Protein AF-A0ABD5TYG3-F1 (afdb_monomer)

Nearest PDB structures (foldseek):
  5m60-assembly1_A  TM=4.788E-01  e=1.471E-01  Thermochaetoides thermophila
  8hui-assembly1_B  TM=4.346E-01  e=4.096E-01  Streptomyces peucetius subsp. caesius ATCC 27952
  4mxn-assembly2_B  TM=4.047E-01  e=3.033E+00  Parabacteroides merdae ATCC 43184
  4mxn-assembly4_D  TM=4.070E-01  e=3.654E+00  Parabacteroides merdae ATCC 43184
  7akv-assembly1_G  TM=4.457E-01  e=9.271E+00  Bordetella pertussis

Mean predicted aligned error: 12.09 Å

pLDDT: mean 86.25, std 17.31, range [25.92, 98.94]

Sequence (423 aa):
MTETDGPIGGSEGYSRIVTADDADVVCESKSELNDALLNASTGDVVFVADDAAIDDMGKSEFTVPKGVTLASDRGHDGSKGALLKTEKHPWAMLEAGDNVRITGFRVAGPRWNWVDETETTELGIDAQGSTGVEVDNCSLSGWGYAGVRTGDDTRVRYCDIHHCSRMGHGYGVATEGSEYPIIEYNRIWHVRHAVQGNGGGYEIRYNVVDAPAISHVFDQHRPGGTRMKIHHNTVRVVEN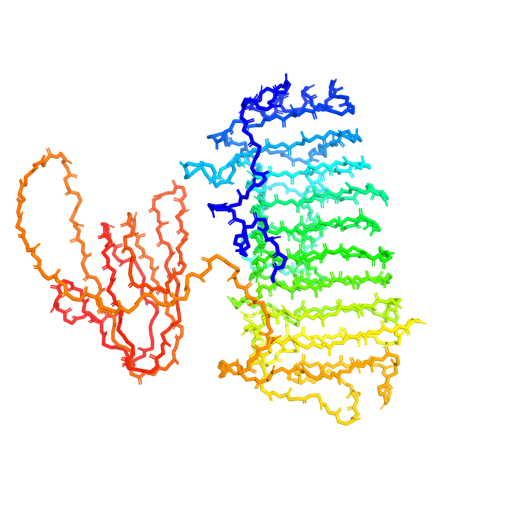AGGRSGGGRVPAVAIRGTPSEKAEIYLNWFYNDKQPRATPNGWTDEAVIQVHVDEWDCVEVRDNHYGEAEPDGEYGARDPTAASDPEEDQSDSGVSGGSGDGEQETHKLDLSFATTCEYGFVAEDEVSISPASSTVEEDDGTWYVYGRAQHGWSATYMFMGELRRLHVPDDTEVLLDGEPYEP

Radius of gyration: 22.29 Å; Cα contacts (8 Å, |Δi|>4): 1326; chains: 1; bounding box: 70×48×60 Å

Organism: NCBI:txid1198324

InterPro domains:
  IPR011050 Pectin lyase fold/virulence factor [SSF51126] (29-242)
  IPR012334 Pectin lyase fold [G3DSA:2.160.20.10] (31-306)
  IPR039448 Right handed beta helix domain [PF13229] (122-242)

Foldseek 3Di:
DPDDQAFQAAAAGRNPFDAPVQAPEEAQELVSLQVCQVPDDAPGEYEYELPREHAALDQDERERDANYEDHWGGNPVNGNGHEDHHLYFHQESYEYAAQYEYARYEFYYNAQDADEDDPTFHEYYEDPYQANYEYASYEFEGGQAESYEHAQHYEYESREFERLHYHPHFEPYEDEQHAEYEYESYEYEHTQEPYEYHAHEYEYALYEYDDDYAAAYHYYDPPQHAEYEAAQAEYAAFWHPDDPVDIDGHANEEGEHAHNAAHEHAQEEEQAQADADQFQEDRDRHNYGYYPDGHDHRYDHDHAHYHDPDDDDRHHRDTPPPDDDDDDDDDDDDDDDDDDDPDQDKKKKKKWAQAWAKKKWKFQADKDFDDAWDWDADPNRIIIIIGIDHHGDMTMMIGGHDGPDIGDDPRMFIDMRNHTDDD

Solvent-accessible surface area (backbone atoms only — not comparable to full-atom values): 20458 Å² total; per-residue (Å²): 131,81,89,70,62,38,29,61,22,23,29,60,68,35,73,79,67,49,54,78,90,69,37,76,42,81,22,72,43,67,67,46,45,52,53,47,40,76,69,54,47,67,75,36,26,44,25,36,40,46,85,25,71,35,69,68,59,45,63,51,66,45,59,43,44,45,31,21,33,42,31,16,25,20,21,52,96,76,34,71,14,17,36,48,22,19,80,48,64,15,73,29,42,31,33,31,28,37,40,13,35,43,32,10,30,28,43,36,40,63,35,72,59,80,37,70,78,60,100,71,52,19,24,40,34,34,33,72,11,68,36,58,24,35,42,30,29,25,36,29,33,7,11,41,38,13,30,31,37,46,17,28,39,23,38,44,29,19,19,31,30,31,28,7,28,22,51,100,42,0,14,31,32,30,29,36,64,13,56,53,21,39,38,32,27,24,31,33,31,36,16,22,17,50,34,35,30,50,30,24,21,32,36,40,31,39,23,40,32,41,62,49,20,40,42,43,30,38,38,30,34,69,63,22,26,31,42,34,38,43,30,21,24,27,33,59,38,37,50,26,68,43,63,97,83,52,68,51,60,27,19,44,31,41,35,26,37,48,21,76,63,30,33,42,39,32,24,22,27,30,34,30,57,41,66,61,61,96,50,26,55,50,96,64,58,24,26,46,39,34,25,85,39,76,53,76,47,48,56,47,80,47,75,58,45,64,27,75,69,84,70,91,70,85,51,18,40,74,55,83,66,64,71,76,81,76,79,88,78,91,77,90,78,90,85,88,87,88,82,88,78,85,76,66,62,75,41,41,39,38,41,37,28,72,47,65,42,66,36,36,37,31,29,46,24,67,72,53,84,51,85,72,62,54,76,47,77,46,100,86,42,35,28,41,39,37,33,65,45,48,62,72,35,71,42,51,37,40,31,25,62,54,82,77,44,65,48,65,59,94,69,43,48,38,25,50,73,83,38,85,48,85,118

Structure (mmCIF, N/CA/C/O backbone):
data_AF-A0ABD5TYG3-F1
#
_entry.id   AF-A0ABD5TYG3-F1
#
loop_
_atom_site.group_PDB
_atom_site.id
_atom_site.type_symbol
_atom_site.label_atom_id
_atom_site.label_alt_id
_atom_site.label_comp_id
_atom_site.label_asym_id
_atom_site.label_entity_id
_atom_site.label_seq_id
_atom_site.pdbx_PDB_ins_code
_atom_site.Cartn_x
_atom_site.Cartn_y
_atom_site.Cartn_z
_atom_site.occupancy
_atom_site.B_iso_or_equiv
_atom_site.auth_seq_i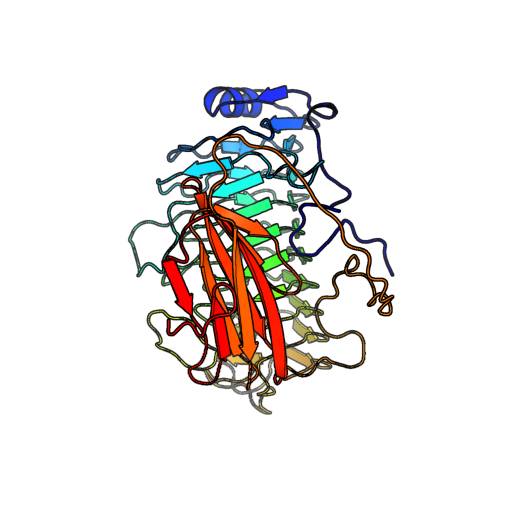d
_atom_site.auth_comp_id
_atom_site.auth_asym_id
_atom_site.auth_atom_id
_atom_site.pdbx_PDB_model_num
ATOM 1 N N . MET A 1 1 ? 0.654 -25.614 -4.387 1.00 43.72 1 MET A N 1
ATOM 2 C CA . MET A 1 1 ? 0.165 -24.260 -4.086 1.00 43.72 1 MET A CA 1
ATOM 3 C C . MET A 1 1 ? 0.155 -24.136 -2.578 1.00 43.72 1 MET A C 1
ATOM 5 O O . MET A 1 1 ? -0.379 -25.027 -1.930 1.00 43.72 1 MET A O 1
ATOM 9 N N . THR A 1 2 ? 0.881 -23.168 -2.024 1.00 44.81 2 THR A N 1
ATOM 10 C CA . THR A 1 2 ? 0.730 -22.807 -0.610 1.00 44.81 2 THR A CA 1
ATOM 11 C C . THR A 1 2 ? -0.689 -22.295 -0.419 1.00 44.81 2 THR A C 1
ATOM 13 O O . THR A 1 2 ? -1.168 -21.549 -1.267 1.00 44.81 2 THR A O 1
ATOM 16 N N . GLU A 1 3 ? -1.353 -22.744 0.637 1.00 58.50 3 GLU A N 1
ATOM 17 C CA . GLU A 1 3 ? -2.666 -22.246 1.039 1.00 58.50 3 GLU A CA 1
ATOM 18 C C . GLU A 1 3 ? -2.566 -20.722 1.213 1.00 58.50 3 GLU A C 1
ATOM 20 O O . GLU A 1 3 ? -1.648 -20.226 1.869 1.00 58.50 3 GLU A O 1
ATOM 25 N N . THR A 1 4 ? -3.407 -19.986 0.497 1.00 81.62 4 THR A N 1
ATOM 26 C CA . THR A 1 4 ? -3.470 -18.522 0.528 1.00 81.62 4 THR A CA 1
ATOM 27 C C . THR A 1 4 ? -4.553 -18.092 1.500 1.00 81.62 4 THR A C 1
ATOM 29 O O . THR A 1 4 ? -5.551 -18.794 1.644 1.00 81.62 4 THR A O 1
ATOM 32 N N . ASP A 1 5 ? -4.403 -16.919 2.110 1.00 88.81 5 ASP A N 1
ATOM 33 C CA . ASP A 1 5 ? -5.339 -16.467 3.143 1.00 88.81 5 ASP A CA 1
ATOM 34 C C . ASP A 1 5 ? -6.579 -15.761 2.572 1.00 88.81 5 ASP A C 1
ATOM 36 O O . ASP A 1 5 ? -7.391 -15.282 3.345 1.00 88.81 5 ASP A O 1
ATOM 40 N N . GLY A 1 6 ? -6.756 -15.677 1.250 1.00 90.50 6 GLY A N 1
ATOM 41 C CA . GLY A 1 6 ? -7.951 -15.088 0.635 1.00 90.50 6 GLY A CA 1
ATOM 42 C C . GLY A 1 6 ? -7.731 -14.570 -0.790 1.00 90.50 6 GLY A C 1
ATOM 43 O O . GLY A 1 6 ? -6.694 -14.872 -1.393 1.00 90.50 6 GLY A O 1
ATOM 44 N N . PRO A 1 7 ? -8.687 -13.794 -1.327 1.00 91.31 7 PRO A N 1
ATOM 45 C CA . PRO A 1 7 ? -8.565 -13.133 -2.628 1.00 91.31 7 PRO A CA 1
ATOM 46 C C . PRO A 1 7 ? -7.627 -11.921 -2.586 1.00 91.31 7 PRO A C 1
ATOM 48 O O . PRO A 1 7 ? -7.320 -11.361 -1.531 1.00 91.31 7 PRO A O 1
ATOM 51 N N . ILE A 1 8 ? -7.208 -11.454 -3.762 1.00 92.31 8 ILE A N 1
ATOM 52 C CA . ILE A 1 8 ? -6.442 -10.207 -3.883 1.00 92.31 8 ILE A CA 1
ATOM 53 C C . ILE A 1 8 ? -7.322 -9.024 -3.455 1.00 92.31 8 ILE A C 1
ATOM 55 O O . ILE A 1 8 ? -8.412 -8.836 -3.982 1.00 92.31 8 ILE A O 1
ATOM 59 N N . GLY A 1 9 ? -6.831 -8.202 -2.524 1.00 93.88 9 GLY A N 1
ATOM 60 C CA . GLY A 1 9 ? -7.591 -7.081 -1.951 1.00 93.88 9 GLY A CA 1
ATOM 61 C C . GLY A 1 9 ? -8.412 -7.417 -0.697 1.00 93.88 9 GLY A C 1
ATOM 62 O O . GLY A 1 9 ? -8.969 -6.499 -0.086 1.00 93.88 9 GLY A O 1
ATOM 63 N N . GLY A 1 10 ? -8.430 -8.693 -0.288 1.00 94.38 10 GLY A N 1
ATOM 64 C CA . GLY A 1 10 ? -9.135 -9.162 0.907 1.00 94.38 10 GLY A CA 1
ATOM 65 C C . GLY A 1 10 ? -10.654 -9.161 0.731 1.00 94.38 10 GLY A C 1
ATOM 66 O O . GLY A 1 10 ? -11.157 -9.429 -0.352 1.00 94.38 10 GLY A O 1
ATOM 67 N N . SER A 1 11 ? -11.379 -8.819 1.793 1.00 93.81 11 SER A N 1
ATOM 68 C CA . SER A 1 11 ? -12.835 -8.899 1.911 1.00 93.81 11 SER A CA 1
ATOM 69 C C . SER A 1 11 ? -13.343 -10.348 1.949 1.00 93.81 11 SER A C 1
ATOM 71 O O . SER A 1 11 ? -12.760 -11.185 2.641 1.00 93.81 11 SER A O 1
ATOM 73 N N . GLU A 1 12 ? -14.480 -10.628 1.313 1.00 91.88 12 GLU A N 1
ATOM 74 C CA . GLU A 1 12 ? -15.125 -11.939 1.332 1.00 91.88 12 GLU A CA 1
ATOM 75 C C . GLU A 1 12 ? -14.156 -13.043 0.881 1.00 91.88 12 GLU A C 1
ATOM 77 O O . GLU A 1 12 ? -13.439 -12.909 -0.105 1.00 91.88 12 GLU A O 1
ATOM 82 N N . GLY A 1 13 ? -14.099 -14.141 1.638 1.00 89.56 13 GLY A N 1
ATOM 83 C CA . GLY A 1 13 ? -13.147 -15.229 1.399 1.00 89.56 13 GLY A CA 1
ATOM 84 C C . GLY A 1 13 ? -11.775 -15.040 2.057 1.00 89.56 13 GLY A C 1
ATOM 85 O O . GLY A 1 13 ? -10.955 -15.958 1.993 1.00 89.56 13 GLY A O 1
ATOM 86 N N . TYR A 1 14 ? -11.515 -13.912 2.731 1.00 94.44 14 TYR A N 1
ATOM 87 C CA . TYR A 1 14 ? -10.344 -13.776 3.598 1.00 94.44 14 TYR A CA 1
ATOM 88 C C . TYR A 1 14 ? -10.474 -14.676 4.841 1.00 94.44 14 TYR A C 1
ATOM 90 O O . TYR A 1 14 ? -11.447 -14.609 5.585 1.00 94.44 14 TYR A O 1
ATOM 98 N N . SER A 1 15 ? -9.492 -15.539 5.091 1.00 95.00 15 SER A N 1
ATOM 99 C CA . SER A 1 15 ? -9.562 -16.613 6.092 1.00 95.00 15 SER A CA 1
ATOM 100 C C . SER A 1 15 ? -9.187 -16.175 7.508 1.00 95.00 15 SER A C 1
ATOM 102 O O . SER A 1 15 ? -9.463 -16.892 8.469 1.00 95.00 15 SER A O 1
ATOM 104 N N . ARG A 1 16 ? -8.540 -15.012 7.654 1.00 96.94 16 ARG A N 1
ATOM 105 C CA . ARG A 1 16 ? -8.031 -14.496 8.937 1.00 96.94 16 ARG A CA 1
ATOM 106 C C . ARG A 1 16 ? -8.863 -13.337 9.482 1.00 96.94 16 ARG A C 1
ATOM 108 O O . ARG A 1 16 ? -8.319 -12.490 10.196 1.00 96.94 16 ARG A O 1
ATOM 115 N N . ILE A 1 17 ? -10.143 -13.264 9.124 1.00 98.00 17 ILE A N 1
ATOM 116 C CA . ILE A 1 17 ? -11.046 -12.237 9.648 1.00 98.00 17 ILE A CA 1
ATOM 117 C C . ILE A 1 17 ? -11.149 -12.372 11.174 1.00 98.00 17 ILE A C 1
ATOM 119 O O . ILE A 1 17 ? -11.160 -13.477 11.710 1.00 98.00 17 ILE A O 1
ATOM 123 N N . VAL A 1 18 ? -11.158 -11.226 11.852 1.00 98.44 18 VAL A N 1
ATOM 124 C CA . VAL A 1 18 ? -11.394 -11.096 13.292 1.00 98.44 18 VAL A CA 1
ATOM 125 C C . VAL A 1 18 ? -12.827 -10.619 13.461 1.00 98.44 18 VAL A C 1
ATOM 127 O O . VAL A 1 18 ? -13.256 -9.731 12.729 1.00 98.44 18 VAL A O 1
ATOM 130 N N . THR A 1 19 ? -13.550 -11.200 14.406 1.00 98.25 19 THR A N 1
ATOM 131 C CA . THR A 1 19 ? -14.955 -10.880 14.683 1.00 98.25 19 THR A CA 1
ATOM 132 C C . THR A 1 19 ? -15.112 -10.299 16.086 1.00 98.25 19 THR A C 1
ATOM 134 O O . THR A 1 19 ? -14.184 -10.339 16.898 1.00 98.25 19 THR A O 1
ATOM 137 N N . ALA A 1 20 ? -16.302 -9.790 16.409 1.00 97.56 20 ALA A N 1
ATOM 138 C CA . ALA A 1 20 ? -16.606 -9.312 17.757 1.00 97.56 20 ALA A CA 1
ATOM 139 C C . ALA A 1 20 ? -16.458 -10.406 18.838 1.00 97.56 20 ALA A C 1
ATOM 141 O O . ALA A 1 20 ? -16.178 -10.084 19.991 1.00 97.56 20 ALA A O 1
ATOM 142 N N . ASP A 1 21 ? -16.591 -11.688 18.477 1.00 97.94 21 ASP A N 1
ATOM 143 C CA . ASP A 1 21 ? -16.406 -12.819 19.399 1.00 97.94 21 ASP A CA 1
ATOM 144 C C . ASP A 1 21 ? -14.936 -13.013 19.821 1.00 97.94 21 ASP A C 1
ATOM 146 O O . ASP A 1 21 ? -14.666 -13.619 20.861 1.00 97.94 21 ASP A O 1
ATOM 150 N N . ASP A 1 22 ? -13.987 -12.481 19.043 1.00 98.00 22 ASP A N 1
ATOM 151 C CA . ASP A 1 22 ? -12.554 -12.496 19.352 1.00 98.00 22 ASP A CA 1
ATOM 152 C C . ASP A 1 22 ? -12.126 -11.303 20.231 1.00 98.00 22 ASP A C 1
ATOM 154 O O . ASP A 1 22 ? -10.973 -11.239 20.658 1.00 98.00 22 ASP A O 1
ATOM 158 N N . ALA A 1 23 ? -13.020 -10.335 20.466 1.00 98.25 23 ALA A N 1
ATOM 159 C CA . ALA A 1 23 ? -12.687 -9.040 21.049 1.00 98.25 23 ALA A CA 1
ATOM 160 C C . ALA A 1 23 ? -12.546 -9.071 22.580 1.00 98.25 23 ALA A C 1
ATOM 162 O O . ALA A 1 23 ? -13.403 -9.593 23.295 1.00 98.25 23 ALA A O 1
ATOM 163 N N . ASP A 1 24 ? -11.526 -8.385 23.101 1.00 98.75 24 ASP A N 1
ATOM 164 C CA . ASP A 1 24 ? -11.438 -8.041 24.526 1.00 98.75 24 ASP A CA 1
ATOM 165 C C . ASP A 1 24 ? -12.247 -6.775 24.844 1.00 98.75 24 ASP A C 1
ATOM 167 O O . ASP A 1 24 ? -12.800 -6.628 25.939 1.00 98.75 24 ASP A O 1
ATOM 171 N N . VAL A 1 25 ? -12.325 -5.853 23.878 1.00 98.56 25 VAL A N 1
ATOM 172 C CA . VAL A 1 25 ? -13.116 -4.620 23.952 1.00 98.56 25 VAL A CA 1
ATOM 173 C C . VAL A 1 25 ? -13.759 -4.346 22.595 1.00 98.56 25 VAL A C 1
ATOM 175 O O . VAL A 1 25 ? -13.072 -4.367 21.577 1.00 98.56 25 VAL A O 1
ATOM 178 N N . VAL A 1 26 ? -15.056 -4.028 22.597 1.00 98.62 26 VAL A N 1
ATOM 179 C CA . VAL A 1 26 ? -15.799 -3.556 21.419 1.00 98.62 26 VAL A CA 1
ATOM 180 C C . VAL A 1 26 ? -16.048 -2.053 21.544 1.00 98.62 26 VAL A C 1
ATOM 182 O O . VAL A 1 26 ? -16.430 -1.574 22.612 1.00 98.62 26 VAL A O 1
ATOM 185 N N . CYS A 1 27 ? -15.799 -1.311 20.469 1.00 98.06 27 CYS A N 1
ATOM 186 C CA . CYS A 1 27 ? -15.975 0.136 20.366 1.00 98.06 27 CYS A CA 1
ATOM 187 C C . CYS A 1 27 ? -16.936 0.474 19.223 1.00 98.06 27 CYS A C 1
ATOM 189 O O . CYS A 1 27 ? -16.850 -0.121 18.153 1.00 98.06 27 CYS A O 1
ATOM 191 N N . GLU A 1 28 ? -17.781 1.484 19.405 1.00 97.38 28 GLU A N 1
ATOM 192 C CA . GLU A 1 28 ? -18.700 1.977 18.364 1.00 97.38 28 GLU A CA 1
ATOM 193 C C . GLU A 1 28 ? -18.399 3.438 17.992 1.00 97.38 28 GLU A C 1
ATOM 195 O O . GLU A 1 28 ? -18.893 3.972 17.001 1.00 97.38 28 GLU A O 1
ATOM 200 N N . SER A 1 29 ? -17.567 4.117 18.787 1.00 97.12 29 SER A N 1
ATOM 201 C CA . SER A 1 29 ? -17.289 5.543 18.634 1.00 97.12 29 SER A CA 1
ATOM 202 C C . SER A 1 29 ? -15.808 5.892 18.745 1.00 97.12 29 SER A C 1
ATOM 204 O O . SER A 1 29 ? -15.000 5.179 19.339 1.00 97.12 29 SER A O 1
ATOM 206 N N . LYS A 1 30 ? -15.450 7.083 18.249 1.00 97.44 30 LYS A N 1
ATOM 207 C CA . LYS A 1 30 ? -14.096 7.647 18.373 1.00 97.44 30 LYS A CA 1
ATOM 208 C C . LYS A 1 30 ? -13.591 7.704 19.817 1.00 97.44 30 LYS A C 1
ATOM 210 O O . LYS A 1 30 ? -12.407 7.482 20.060 1.00 97.44 30 LYS A O 1
ATOM 215 N N . SER A 1 31 ? -14.464 8.078 20.757 1.00 96.81 31 SER A N 1
ATOM 216 C CA . SER A 1 31 ? -14.083 8.217 22.169 1.00 96.81 31 SER A CA 1
ATOM 217 C C . SER A 1 31 ? -13.784 6.857 22.782 1.00 96.81 31 SER A C 1
ATOM 219 O O . SER A 1 31 ? -12.783 6.719 23.472 1.00 96.81 31 SER A O 1
ATOM 221 N N . GLU A 1 32 ? -14.617 5.859 22.494 1.00 98.25 32 GLU A N 1
ATOM 222 C CA . GLU A 1 32 ? -14.409 4.491 22.971 1.00 98.25 32 GLU A CA 1
ATOM 223 C C . GLU A 1 32 ? -13.165 3.874 22.349 1.00 98.25 32 GLU A C 1
ATOM 225 O O . GLU A 1 32 ? -12.367 3.307 23.081 1.00 98.25 32 GLU A O 1
ATOM 230 N N . LEU A 1 33 ? -12.937 4.068 21.044 1.00 98.38 33 LEU A N 1
ATOM 231 C CA . LEU A 1 33 ? -11.706 3.630 20.386 1.00 98.38 33 LEU A CA 1
ATOM 232 C C . LEU A 1 33 ? -10.471 4.252 21.052 1.00 98.38 33 LEU A C 1
ATOM 234 O O . LEU A 1 33 ? -9.518 3.546 21.373 1.00 98.38 33 LEU A O 1
ATOM 238 N N . ASN A 1 34 ? -10.488 5.566 21.296 1.00 97.69 34 ASN A N 1
ATOM 239 C CA . ASN A 1 34 ? -9.403 6.244 22.003 1.00 97.69 34 ASN A CA 1
ATOM 240 C C . ASN A 1 34 ? -9.180 5.644 23.400 1.00 97.69 34 ASN A C 1
ATOM 242 O O . ASN A 1 34 ? -8.049 5.339 23.774 1.00 97.69 34 ASN A O 1
ATOM 246 N N . ASP A 1 35 ? -10.253 5.475 24.169 1.00 98.06 35 ASP A N 1
ATOM 247 C CA . ASP A 1 35 ? -10.173 4.960 25.532 1.00 98.06 35 ASP A CA 1
ATOM 248 C C . ASP A 1 35 ? -9.719 3.493 25.553 1.00 98.06 35 ASP A C 1
ATOM 250 O O . ASP A 1 35 ? -8.903 3.121 26.395 1.00 98.06 35 ASP A O 1
ATOM 254 N N . ALA A 1 36 ? -10.167 2.667 24.609 1.00 98.56 36 ALA A N 1
ATOM 255 C CA . ALA A 1 36 ? -9.743 1.281 24.468 1.00 98.56 36 ALA A CA 1
ATOM 256 C C . ALA A 1 36 ? -8.249 1.188 24.148 1.00 98.56 36 ALA A C 1
ATOM 258 O O . ALA A 1 36 ? -7.522 0.495 24.855 1.00 98.56 36 ALA A O 1
ATOM 259 N N . LEU A 1 37 ? -7.755 1.950 23.166 1.00 98.38 37 LEU A N 1
ATOM 260 C CA . LEU A 1 37 ? -6.330 1.959 22.815 1.00 98.38 37 LEU A CA 1
ATOM 261 C C . LEU A 1 37 ? -5.440 2.452 23.966 1.00 98.38 37 LEU A C 1
ATOM 263 O O . LEU A 1 37 ? -4.346 1.927 24.160 1.00 98.38 37 LEU A O 1
ATOM 267 N N . LEU A 1 38 ? -5.906 3.412 24.773 1.00 97.69 38 LEU A N 1
ATOM 268 C CA . LEU A 1 38 ? -5.172 3.888 25.954 1.00 97.69 38 LEU A CA 1
ATOM 269 C C . LEU A 1 38 ? -5.072 2.849 27.081 1.00 97.69 38 LEU A C 1
ATOM 271 O O . LEU A 1 38 ? -4.181 2.961 27.927 1.00 97.69 38 LEU A O 1
ATOM 275 N N . ASN A 1 39 ? -5.981 1.873 27.119 1.00 97.94 39 ASN A N 1
ATOM 276 C CA . ASN A 1 39 ? -6.035 0.841 28.156 1.00 97.94 39 ASN A CA 1
ATOM 277 C C . ASN A 1 39 ? -5.582 -0.545 27.667 1.00 97.94 39 ASN A C 1
ATOM 279 O O . ASN A 1 39 ? -5.329 -1.416 28.501 1.00 97.94 39 ASN A O 1
ATOM 283 N N . ALA A 1 40 ? -5.452 -0.739 26.353 1.00 98.38 40 ALA A N 1
ATOM 284 C CA . ALA A 1 40 ? -5.054 -2.001 25.751 1.00 98.38 40 ALA A CA 1
ATOM 285 C C . ALA A 1 40 ? -3.598 -2.370 26.074 1.00 98.38 40 ALA A C 1
ATOM 287 O O . ALA A 1 40 ? -2.698 -1.531 26.191 1.00 98.38 40 ALA A O 1
ATOM 288 N N . SER A 1 41 ? -3.369 -3.668 26.203 1.00 98.00 41 SER A N 1
ATOM 289 C CA . SER A 1 41 ? -2.092 -4.302 26.488 1.00 98.00 41 SER A CA 1
ATOM 290 C C . SER A 1 41 ? -1.767 -5.361 25.439 1.00 98.00 41 SER A C 1
ATOM 292 O O . SER A 1 41 ? -2.612 -5.808 24.676 1.00 98.00 41 SER A O 1
ATOM 294 N N . THR A 1 42 ? -0.501 -5.773 25.387 1.00 98.56 42 THR A N 1
ATOM 295 C CA . THR A 1 42 ? -0.056 -6.835 24.479 1.00 98.56 42 THR A CA 1
ATOM 296 C C . THR A 1 42 ? -0.927 -8.088 24.610 1.00 98.56 42 THR A C 1
ATOM 298 O O . THR A 1 42 ? -1.014 -8.656 25.698 1.00 98.56 42 THR A O 1
ATOM 301 N N . GLY A 1 43 ? -1.471 -8.546 23.483 1.00 98.50 43 GLY A N 1
ATOM 302 C CA . GLY A 1 43 ? -2.389 -9.678 23.392 1.00 98.50 43 GLY A CA 1
ATOM 303 C C . GLY A 1 43 ? -3.849 -9.270 23.207 1.00 98.50 43 GLY A C 1
ATOM 304 O O . GLY A 1 43 ? -4.605 -10.095 22.709 1.00 98.50 43 GLY A O 1
ATOM 305 N N . ASP A 1 44 ? -4.211 -8.030 23.546 1.00 98.81 44 ASP A N 1
ATOM 306 C CA . ASP A 1 44 ? -5.599 -7.581 23.485 1.00 98.81 44 ASP A CA 1
ATOM 307 C C . ASP A 1 44 ? -6.074 -7.383 22.035 1.00 98.81 44 ASP A C 1
ATOM 309 O O . ASP A 1 44 ? -5.323 -6.923 21.160 1.00 98.81 44 ASP A O 1
ATOM 313 N N . VAL A 1 45 ? -7.354 -7.675 21.807 1.00 98.88 45 VAL A N 1
ATOM 314 C CA . VAL A 1 45 ? -8.100 -7.371 20.585 1.00 98.88 45 VAL A CA 1
ATOM 315 C C . VAL A 1 45 ? -9.063 -6.216 20.860 1.00 98.88 45 VAL A C 1
ATOM 317 O O . VAL A 1 45 ? -10.066 -6.365 21.561 1.00 98.88 45 VAL A O 1
ATOM 320 N N . VAL A 1 46 ? -8.763 -5.052 20.282 1.00 98.88 46 VAL A N 1
ATOM 321 C CA . VAL A 1 46 ? -9.673 -3.902 20.241 1.00 98.88 46 VAL A CA 1
ATOM 322 C C . VAL A 1 46 ? -10.465 -3.988 18.943 1.00 98.88 46 VAL A C 1
ATOM 324 O O . VAL A 1 46 ? -9.913 -3.773 17.863 1.00 98.88 46 VAL A O 1
ATOM 327 N N . PHE A 1 47 ? -11.747 -4.318 19.048 1.00 98.88 47 PHE A N 1
ATOM 328 C CA . PHE A 1 47 ? -12.647 -4.454 17.910 1.00 98.88 47 PHE A CA 1
ATOM 329 C C . PHE A 1 47 ? -13.522 -3.208 17.762 1.00 98.88 47 PHE A C 1
ATOM 331 O O . PHE A 1 47 ? -14.083 -2.716 18.740 1.00 98.88 47 PHE A O 1
ATOM 338 N N . VAL A 1 48 ? -13.656 -2.692 16.545 1.00 98.81 48 VAL A N 1
ATOM 339 C CA . VAL A 1 48 ? -14.619 -1.638 16.213 1.00 98.81 48 VAL A CA 1
ATOM 340 C C . VAL A 1 48 ? -15.775 -2.278 15.458 1.00 98.81 48 VAL A C 1
ATOM 342 O O . VAL A 1 48 ? -15.530 -2.992 14.481 1.00 98.81 48 VAL A O 1
ATOM 345 N N . ALA A 1 49 ? -17.001 -2.024 15.925 1.00 98.19 49 ALA A N 1
ATOM 346 C CA . ALA A 1 49 ? -18.221 -2.595 15.361 1.00 98.19 49 ALA A CA 1
ATOM 347 C C . ALA A 1 49 ? -18.276 -2.429 13.833 1.00 98.19 49 ALA A C 1
ATOM 349 O O . ALA A 1 49 ? -17.851 -1.411 13.288 1.00 98.19 49 ALA A O 1
ATOM 350 N N . ASP A 1 50 ? -18.762 -3.461 13.157 1.00 89.19 50 ASP A N 1
ATOM 351 C CA . ASP A 1 50 ? -18.767 -3.641 11.704 1.00 89.19 50 ASP A CA 1
ATOM 352 C C . ASP A 1 50 ? -19.531 -2.544 10.953 1.00 89.19 50 ASP A C 1
ATOM 354 O O . ASP A 1 50 ? -19.124 -2.107 9.871 1.00 89.19 50 ASP A O 1
ATOM 358 N N . ASP A 1 51 ? -20.596 -2.043 11.573 1.00 90.06 51 ASP A N 1
ATOM 359 C CA . ASP A 1 51 ? -21.439 -0.957 11.084 1.00 90.06 51 ASP A CA 1
ATOM 360 C C . ASP A 1 51 ? -20.995 0.439 11.563 1.00 90.06 51 ASP A C 1
ATOM 362 O O . ASP A 1 51 ? -21.573 1.450 11.149 1.00 90.06 51 ASP A O 1
ATOM 366 N N . ALA A 1 52 ? -19.950 0.533 12.395 1.00 94.56 52 ALA A N 1
ATOM 367 C CA . ALA A 1 52 ? -19.498 1.809 12.929 1.00 94.56 52 ALA A CA 1
ATOM 368 C C . ALA A 1 52 ? -18.936 2.713 11.822 1.00 94.56 52 ALA A C 1
ATOM 370 O O . ALA A 1 52 ? -18.004 2.358 11.092 1.00 94.56 52 ALA A O 1
ATOM 371 N N . ALA A 1 53 ? -19.456 3.940 11.763 1.00 95.31 53 ALA A N 1
ATOM 372 C CA . ALA A 1 53 ? -18.962 5.009 10.904 1.00 95.31 53 ALA A CA 1
ATOM 373 C C . ALA A 1 53 ? -18.427 6.172 11.751 1.00 95.31 53 ALA A C 1
ATOM 375 O O . ALA A 1 53 ? -19.177 6.968 12.321 1.00 95.31 53 ALA A O 1
ATOM 376 N N . ILE A 1 54 ? -17.100 6.266 11.860 1.00 95.50 54 ILE A N 1
ATOM 377 C CA . ILE A 1 54 ? -16.409 7.339 12.576 1.00 95.50 54 ILE A CA 1
ATOM 378 C C . ILE A 1 54 ? -15.891 8.356 11.553 1.00 95.50 54 ILE A C 1
ATOM 380 O O . ILE A 1 54 ? -14.743 8.295 11.113 1.00 95.50 54 ILE A O 1
ATOM 384 N N . ASP A 1 55 ? -16.740 9.326 11.206 1.00 91.44 55 ASP A N 1
ATOM 385 C CA . ASP A 1 55 ? -16.502 10.270 10.098 1.00 91.44 55 ASP A CA 1
ATOM 386 C C . ASP A 1 55 ? -15.542 11.434 10.397 1.00 91.44 55 ASP A C 1
ATOM 388 O O . ASP A 1 55 ? -15.182 12.208 9.505 1.00 91.44 55 ASP A O 1
ATOM 392 N N . ASP A 1 56 ? -15.114 11.592 11.653 1.00 93.44 56 ASP A N 1
ATOM 393 C CA . ASP A 1 56 ? -14.127 12.609 12.026 1.00 93.44 56 ASP A CA 1
ATOM 394 C C . ASP A 1 56 ? -13.120 12.109 13.064 1.00 93.44 56 ASP A C 1
ATOM 396 O O . ASP A 1 56 ? -13.167 12.449 14.251 1.00 93.44 56 ASP A O 1
ATOM 400 N N . MET A 1 57 ? -12.113 11.376 12.598 1.00 95.75 57 MET A N 1
ATOM 401 C CA . MET A 1 57 ? -10.920 11.025 13.375 1.00 95.75 57 MET A CA 1
ATOM 402 C C . MET A 1 57 ? -10.058 12.258 13.721 1.00 95.75 57 MET A C 1
ATOM 404 O O . MET A 1 57 ? -9.328 12.268 14.716 1.00 95.75 57 MET A O 1
ATOM 408 N N . GLY A 1 58 ? -10.273 13.393 13.053 1.00 91.62 58 GLY A N 1
ATOM 409 C CA . GLY A 1 58 ? -9.591 14.656 13.320 1.00 91.62 58 GLY A CA 1
ATOM 410 C C . GLY A 1 58 ? -8.098 14.641 12.969 1.00 91.62 58 GLY A C 1
ATOM 411 O O . GLY A 1 58 ? -7.645 13.913 12.098 1.00 91.62 58 GLY A O 1
ATOM 412 N N . LYS A 1 59 ? -7.317 15.492 13.647 1.00 87.94 59 LYS A N 1
ATOM 413 C CA . LYS A 1 59 ? -5.844 15.531 13.520 1.00 87.94 59 LYS A CA 1
ATOM 414 C C . LYS A 1 59 ? -5.124 14.666 14.561 1.00 87.94 59 LYS A C 1
ATOM 416 O O . LYS A 1 59 ? -3.912 14.789 14.698 1.00 87.94 59 LYS A O 1
ATOM 421 N N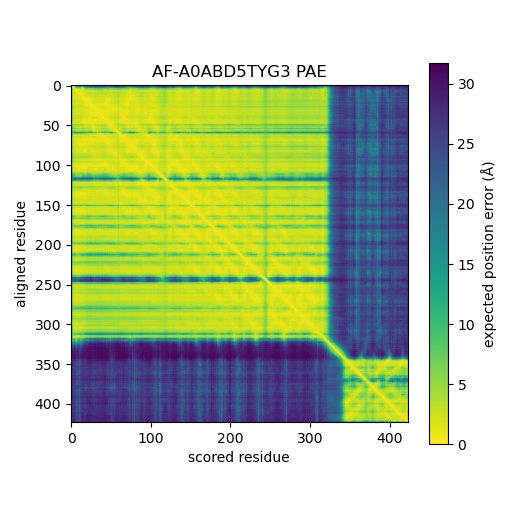 . SER A 1 60 ? -5.874 13.919 15.366 1.00 79.00 60 SER A N 1
ATOM 422 C CA . SER A 1 60 ? -5.299 13.106 16.431 1.00 79.00 60 SER A CA 1
ATOM 423 C C . SER A 1 60 ? -4.634 11.875 15.832 1.00 79.00 60 SER A C 1
ATOM 425 O O . SER A 1 60 ? -5.224 11.220 14.978 1.00 79.00 60 SER A O 1
ATOM 427 N N . GLU A 1 61 ? -3.441 11.568 16.321 1.00 89.19 61 GLU A N 1
ATOM 428 C CA . GLU A 1 61 ? -2.742 10.310 16.068 1.00 89.19 61 GLU A CA 1
ATOM 429 C C . GLU A 1 61 ? -3.248 9.270 17.076 1.00 89.19 61 GLU A C 1
ATOM 431 O O . GLU A 1 61 ? -3.183 9.489 18.290 1.00 89.19 61 GLU A O 1
ATOM 436 N N . PHE A 1 62 ? -3.803 8.161 16.584 1.00 96.25 62 PHE A N 1
ATOM 437 C CA . PHE A 1 62 ? -4.240 7.042 17.417 1.00 96.25 62 PHE A CA 1
ATOM 438 C C . PHE A 1 62 ? -3.159 5.966 17.413 1.00 96.25 62 PHE A C 1
ATOM 440 O O . PHE A 1 62 ? -3.023 5.195 16.461 1.00 96.25 62 PHE A O 1
ATOM 447 N N . THR A 1 63 ? -2.379 5.915 18.487 1.00 97.25 63 THR A N 1
ATOM 448 C CA . THR A 1 63 ? -1.341 4.900 18.649 1.00 97.25 63 THR A CA 1
ATOM 449 C C . THR A 1 63 ? -1.956 3.571 19.083 1.00 97.25 63 THR A C 1
ATOM 451 O O . THR A 1 63 ? -2.552 3.471 20.156 1.00 97.25 63 THR A O 1
ATOM 454 N N . VAL A 1 64 ? -1.760 2.531 18.276 1.00 98.25 64 VAL A N 1
ATOM 455 C CA . VAL A 1 64 ? -2.065 1.142 18.617 1.00 98.25 64 VAL A CA 1
ATOM 456 C C . VAL A 1 64 ? -0.891 0.569 19.422 1.00 98.25 64 VAL A C 1
ATOM 458 O O . VAL A 1 64 ? 0.234 0.512 18.906 1.00 98.25 64 VAL A O 1
ATOM 461 N N . PRO A 1 65 ? -1.097 0.173 20.694 1.00 97.69 65 PRO A N 1
ATOM 462 C CA . PRO A 1 65 ? -0.006 -0.301 21.538 1.00 97.69 65 PRO A CA 1
ATOM 463 C C . PRO A 1 65 ? 0.635 -1.579 20.999 1.00 97.69 65 PRO A C 1
ATOM 465 O O . PRO A 1 65 ? -0.010 -2.408 20.368 1.00 97.69 65 PRO A O 1
ATOM 468 N N . LYS A 1 66 ? 1.919 -1.781 21.306 1.00 98.12 66 LYS A N 1
ATOM 469 C CA . LYS A 1 66 ? 2.661 -2.979 20.890 1.00 98.12 66 LYS A CA 1
ATOM 470 C C . LYS A 1 66 ? 1.912 -4.284 21.215 1.00 98.12 66 LYS A C 1
ATOM 472 O O . LYS A 1 66 ? 1.447 -4.491 22.342 1.00 98.12 66 LYS A O 1
ATOM 477 N N . GLY A 1 67 ? 1.876 -5.204 20.259 1.00 98.50 67 GLY A N 1
ATOM 478 C CA . GLY A 1 67 ? 1.244 -6.509 20.431 1.00 98.50 67 GLY A CA 1
ATOM 479 C C . GLY A 1 67 ? -0.284 -6.490 20.509 1.00 98.50 67 GLY A C 1
ATOM 480 O O . GLY A 1 67 ? -0.847 -7.509 20.895 1.00 98.50 67 GLY A O 1
ATOM 481 N N . VAL A 1 68 ? -0.939 -5.359 20.226 1.00 98.88 68 VAL A N 1
ATOM 482 C CA . VAL A 1 68 ? -2.405 -5.246 20.160 1.00 98.88 68 VAL A CA 1
ATOM 483 C C . VAL A 1 68 ? -2.877 -5.527 18.737 1.00 98.88 68 VAL A C 1
ATOM 485 O O . VAL A 1 68 ? -2.243 -5.103 17.766 1.00 98.88 68 VAL A O 1
ATOM 488 N N . THR A 1 69 ? -4.013 -6.211 18.619 1.00 98.94 69 THR A N 1
ATOM 489 C CA . THR A 1 69 ? -4.773 -6.273 17.367 1.00 98.94 69 THR A CA 1
ATOM 490 C C . THR A 1 69 ? -5.865 -5.212 17.407 1.00 98.94 69 THR A C 1
ATOM 492 O O . THR A 1 69 ? -6.747 -5.263 18.258 1.00 98.94 69 THR A O 1
ATOM 495 N N . LEU A 1 70 ? -5.809 -4.249 16.491 1.00 98.88 70 LEU A N 1
ATOM 496 C CA . LEU A 1 70 ? -6.923 -3.355 16.197 1.00 98.88 70 LEU A CA 1
ATOM 497 C C . LEU A 1 70 ? -7.681 -3.957 15.009 1.00 98.88 70 LEU A C 1
ATOM 499 O O . LEU A 1 70 ? -7.088 -4.168 13.949 1.00 98.88 70 LEU A O 1
ATOM 503 N N . ALA A 1 71 ? -8.966 -4.259 15.178 1.00 98.88 71 ALA A N 1
ATOM 504 C CA . ALA A 1 71 ? -9.738 -5.006 14.191 1.00 98.88 71 ALA A CA 1
ATOM 505 C C . ALA A 1 71 ? -11.131 -4.432 13.925 1.00 98.88 71 ALA A C 1
ATOM 507 O O . ALA A 1 71 ? -11.775 -3.872 14.806 1.00 98.88 71 ALA A O 1
ATOM 508 N N . SER A 1 72 ? -11.597 -4.646 12.705 1.00 98.75 72 SER A N 1
ATOM 509 C CA . SER A 1 72 ? -13.003 -4.810 12.353 1.00 98.75 72 SER A CA 1
ATOM 510 C C . SER A 1 72 ? -13.095 -6.024 11.409 1.00 98.75 72 SER A C 1
ATOM 512 O O . SER A 1 72 ? -12.098 -6.731 11.213 1.00 98.75 72 SER A O 1
ATOM 514 N N . ASP A 1 73 ? -14.260 -6.318 10.846 1.00 98.25 73 ASP A N 1
ATOM 515 C CA . ASP A 1 73 ? -14.572 -7.626 10.255 1.00 98.25 73 ASP A CA 1
ATOM 516 C C . ASP A 1 73 ? -14.859 -7.597 8.744 1.00 98.25 73 ASP A C 1
ATOM 518 O O . ASP A 1 73 ? -15.542 -8.484 8.234 1.00 98.25 73 ASP A O 1
ATOM 522 N N . ARG A 1 74 ? -14.323 -6.617 7.997 1.00 97.88 74 ARG A N 1
ATOM 523 C CA . ARG A 1 74 ? -14.518 -6.517 6.534 1.00 97.88 74 ARG A CA 1
ATOM 524 C C . ARG A 1 74 ? -14.407 -7.884 5.843 1.00 97.88 74 ARG A C 1
ATOM 526 O O . ARG A 1 74 ? -13.361 -8.527 5.894 1.00 97.88 74 ARG A O 1
ATOM 533 N N . GLY A 1 75 ? -15.462 -8.296 5.143 1.00 94.62 75 GLY A N 1
ATOM 534 C CA . GLY A 1 75 ? -15.567 -9.586 4.456 1.00 94.62 75 GLY A CA 1
ATOM 535 C C . GLY A 1 75 ? -16.278 -10.697 5.234 1.00 94.62 75 GLY A C 1
ATOM 536 O O . GLY A 1 75 ? -16.552 -11.741 4.647 1.00 94.62 75 GLY A O 1
ATOM 537 N N . HIS A 1 76 ? -16.591 -10.506 6.518 1.00 97.00 76 HIS A N 1
ATOM 538 C CA . HIS A 1 76 ? -17.379 -11.458 7.301 1.00 97.00 76 HIS A CA 1
ATOM 539 C C . HIS A 1 76 ? -18.862 -11.277 6.996 1.00 97.00 76 HIS A C 1
ATOM 541 O O . HIS A 1 76 ? -19.393 -10.198 7.222 1.00 97.00 76 HIS A O 1
ATOM 547 N N . ASP A 1 77 ? -19.522 -12.304 6.455 1.00 94.00 77 ASP A N 1
ATOM 548 C CA . ASP A 1 77 ? -20.965 -12.298 6.170 1.00 94.00 77 ASP A CA 1
ATOM 549 C C . ASP A 1 77 ? -21.449 -11.040 5.411 1.00 94.00 77 ASP A C 1
ATOM 551 O O . ASP A 1 77 ? -22.531 -10.508 5.651 1.00 94.00 77 ASP A O 1
ATOM 555 N N . GLY A 1 78 ? -20.623 -10.553 4.475 1.00 89.38 78 GLY A N 1
ATOM 556 C CA . GLY A 1 78 ? -20.898 -9.353 3.676 1.00 89.38 78 GLY A CA 1
ATOM 557 C C . GLY A 1 78 ? -20.546 -8.020 4.350 1.00 89.38 78 GLY A C 1
ATOM 558 O O . GLY A 1 78 ? -20.765 -6.967 3.751 1.00 89.38 78 GLY A O 1
ATOM 559 N N . SER A 1 79 ? -19.973 -8.033 5.558 1.00 94.94 79 SER A N 1
ATOM 560 C CA . SER A 1 79 ? -19.539 -6.826 6.265 1.00 94.94 79 SER A CA 1
ATOM 561 C C . SER A 1 79 ? -18.567 -5.990 5.426 1.00 94.94 79 SER A C 1
ATOM 563 O O . SER A 1 79 ? -17.574 -6.485 4.879 1.00 94.94 79 SER A O 1
ATOM 565 N N . LYS A 1 80 ? -18.814 -4.675 5.375 1.00 91.38 80 LYS A N 1
ATOM 566 C CA . LYS A 1 80 ? -17.891 -3.687 4.791 1.00 91.38 80 LYS A CA 1
ATOM 567 C C . LYS A 1 80 ? -16.726 -3.360 5.744 1.00 91.38 80 LYS A C 1
ATOM 569 O O . LYS A 1 80 ? -15.724 -2.797 5.294 1.00 91.38 80 LYS A O 1
ATOM 574 N N . GLY A 1 81 ? -16.851 -3.711 7.026 1.00 97.38 81 GLY A N 1
ATOM 575 C CA . GLY A 1 81 ? -15.984 -3.296 8.124 1.00 97.38 81 GLY A CA 1
ATOM 576 C C . GLY A 1 81 ? -16.168 -1.827 8.519 1.00 97.38 81 GLY A C 1
ATOM 577 O O . GLY A 1 81 ? -16.630 -0.989 7.727 1.00 97.38 81 GLY A O 1
ATOM 578 N N . ALA A 1 82 ? -15.738 -1.503 9.736 1.00 98.38 82 ALA A N 1
ATOM 579 C CA . ALA A 1 82 ? -15.835 -0.166 10.309 1.00 98.38 82 ALA A CA 1
ATOM 580 C C . ALA A 1 82 ? -15.148 0.893 9.431 1.00 98.38 82 ALA A C 1
ATOM 582 O O . ALA A 1 82 ? -14.042 0.681 8.919 1.00 98.38 82 ALA A O 1
ATOM 583 N N . LEU A 1 83 ? -15.780 2.062 9.301 1.00 98.44 83 LEU A N 1
ATOM 584 C CA . LEU A 1 83 ? -15.204 3.237 8.650 1.00 98.44 83 LEU A CA 1
ATOM 585 C C . LEU A 1 83 ? -14.506 4.135 9.679 1.00 98.44 83 LEU A C 1
ATOM 587 O O . LEU A 1 83 ? -15.135 4.669 10.590 1.00 98.44 83 LEU A O 1
ATOM 591 N N . LEU A 1 84 ? -13.207 4.359 9.483 1.00 98.38 84 LEU A N 1
ATOM 592 C CA . LEU A 1 84 ? -12.400 5.364 10.171 1.00 98.38 84 LEU A CA 1
ATOM 593 C C . LEU A 1 84 ? -12.023 6.452 9.164 1.00 98.38 84 LEU A C 1
ATOM 595 O O . LEU A 1 84 ? -11.163 6.236 8.306 1.00 98.38 84 LEU A O 1
ATOM 599 N N . LYS A 1 85 ? -12.666 7.618 9.249 1.00 97.31 85 LYS A N 1
ATOM 600 C CA . LYS A 1 85 ? -12.525 8.688 8.257 1.00 97.31 85 LYS A CA 1
ATOM 601 C C . LYS A 1 85 ? -12.099 10.014 8.873 1.00 97.31 85 LYS A C 1
ATOM 603 O O . LYS A 1 85 ? -12.446 10.352 10.005 1.00 97.31 85 LYS A O 1
ATOM 608 N N . THR A 1 86 ? -11.339 10.807 8.122 1.00 95.12 86 THR A N 1
ATOM 609 C CA . THR A 1 86 ? -11.118 12.216 8.454 1.00 95.12 86 THR A CA 1
ATOM 610 C C . THR A 1 86 ? -10.977 13.108 7.230 1.00 95.12 86 THR A C 1
ATOM 612 O O . THR A 1 86 ? -10.267 12.798 6.283 1.00 95.12 86 THR A O 1
ATOM 615 N N . GLU A 1 87 ? -11.572 14.297 7.324 1.00 92.69 87 GLU A N 1
ATOM 616 C CA . GLU A 1 87 ? -11.356 15.411 6.392 1.00 92.69 87 GLU A CA 1
ATOM 617 C C . GLU A 1 87 ? -10.197 16.334 6.832 1.00 92.69 87 GLU A C 1
ATOM 619 O O . GLU A 1 87 ? -10.051 17.468 6.365 1.00 92.69 87 GLU A O 1
ATOM 624 N N . LYS A 1 88 ? -9.408 15.918 7.833 1.00 93.94 88 LYS A N 1
ATOM 625 C CA . LYS A 1 88 ? -8.251 16.667 8.344 1.00 93.94 88 LYS A CA 1
ATOM 626 C C . LYS A 1 88 ? -6.945 16.100 7.785 1.00 93.94 88 LYS A C 1
ATOM 628 O O . LYS A 1 88 ? -6.925 15.136 7.037 1.00 93.94 88 LYS A O 1
ATOM 633 N N . HIS A 1 89 ? -5.838 16.736 8.168 1.00 93.38 89 HIS A N 1
ATOM 634 C CA . HIS A 1 89 ? -4.494 16.396 7.700 1.00 93.38 89 HIS A CA 1
ATOM 635 C C . HIS A 1 89 ? -3.591 15.966 8.875 1.00 93.38 89 HIS A C 1
ATOM 637 O O . HIS A 1 89 ? -2.748 16.768 9.293 1.00 93.38 89 HIS A O 1
ATOM 643 N N . PRO A 1 90 ? -3.827 14.799 9.509 1.00 94.81 90 PRO A N 1
ATOM 644 C CA . PRO A 1 90 ? -2.892 14.243 10.491 1.00 94.81 90 PRO A CA 1
ATOM 645 C C . PRO A 1 90 ? -1.599 13.788 9.799 1.00 94.81 90 PRO A C 1
ATOM 647 O O . PRO A 1 90 ? -1.655 13.387 8.640 1.00 94.81 90 PRO A O 1
ATOM 650 N N . TRP A 1 91 ? -0.447 13.812 10.484 1.00 92.25 91 TRP A N 1
ATOM 651 C CA . TRP A 1 91 ? 0.742 13.157 9.923 1.00 92.25 91 TRP A CA 1
ATOM 652 C C . TRP A 1 91 ? 0.514 11.646 9.830 1.00 92.25 91 TRP A C 1
ATOM 654 O O . TRP A 1 91 ? 0.791 11.089 8.781 1.00 92.25 91 TRP A O 1
ATOM 664 N N . ALA A 1 92 ? -0.083 11.019 10.844 1.00 96.12 92 ALA A N 1
ATOM 665 C CA . ALA A 1 92 ? -0.621 9.663 10.762 1.00 96.12 92 ALA A CA 1
ATOM 666 C C . ALA A 1 92 ? -1.994 9.598 11.443 1.00 96.12 92 ALA A C 1
ATOM 668 O O . ALA A 1 92 ? -2.169 10.165 12.519 1.00 96.12 92 ALA A O 1
ATOM 669 N N . MET A 1 93 ? -2.988 8.934 10.850 1.00 97.88 93 MET A N 1
ATOM 670 C CA . MET A 1 93 ? -4.253 8.698 11.558 1.00 97.88 93 MET A CA 1
ATOM 671 C C . MET A 1 93 ? -4.099 7.572 12.586 1.00 97.88 93 MET A C 1
ATOM 673 O O . MET A 1 93 ? -4.518 7.726 13.733 1.00 97.88 93 MET A O 1
ATOM 677 N N . LEU A 1 94 ? -3.471 6.467 12.181 1.00 98.50 94 LEU A N 1
ATOM 678 C CA . LEU A 1 94 ? -3.114 5.346 13.047 1.00 98.50 94 LEU A CA 1
ATOM 679 C C . LEU A 1 94 ? -1.592 5.194 13.092 1.00 98.50 94 LEU A C 1
ATOM 681 O O . LEU A 1 94 ? -0.934 5.246 12.055 1.00 98.50 94 LEU A O 1
ATOM 685 N N . GLU A 1 95 ? -1.041 4.934 14.273 1.00 97.94 95 GLU A N 1
ATOM 686 C CA . GLU A 1 95 ? 0.367 4.561 14.443 1.00 97.94 95 GLU A CA 1
ATOM 687 C C . GLU A 1 95 ? 0.458 3.153 15.028 1.00 97.94 95 GLU A C 1
ATOM 689 O O . GLU A 1 95 ? -0.161 2.866 16.049 1.00 97.94 95 GLU A O 1
ATOM 694 N N . ALA A 1 96 ? 1.239 2.272 14.412 1.00 97.75 96 ALA A N 1
ATOM 695 C CA . ALA A 1 96 ? 1.393 0.890 14.852 1.00 97.75 96 ALA A CA 1
ATOM 696 C C . ALA A 1 96 ? 2.786 0.649 15.451 1.00 97.75 96 ALA A C 1
ATOM 698 O O . ALA A 1 96 ? 3.803 0.833 14.778 1.00 97.75 96 ALA A O 1
ATOM 699 N N . GLY A 1 97 ? 2.829 0.225 16.719 1.00 95.06 97 GLY A N 1
ATOM 700 C CA . GLY A 1 97 ? 4.050 -0.252 17.378 1.00 95.06 97 GLY A CA 1
ATOM 701 C C . GLY A 1 97 ? 4.426 -1.691 16.996 1.00 95.06 97 GLY A C 1
ATOM 702 O O . GLY A 1 97 ? 3.771 -2.322 16.174 1.00 95.06 97 GLY A O 1
ATOM 703 N N . ASP A 1 98 ? 5.474 -2.239 17.618 1.00 97.19 98 ASP A N 1
ATOM 704 C CA . ASP A 1 98 ? 5.924 -3.616 17.353 1.00 97.19 98 ASP A CA 1
ATOM 705 C C . ASP A 1 98 ? 4.811 -4.653 17.569 1.00 97.19 98 ASP A C 1
ATOM 707 O O . ASP A 1 98 ? 4.101 -4.612 18.577 1.00 97.19 98 ASP A O 1
ATOM 711 N N . ASN A 1 99 ? 4.743 -5.657 16.695 1.00 98.31 99 ASN A N 1
ATOM 712 C CA . ASN A 1 99 ? 3.801 -6.780 16.764 1.00 98.31 99 ASN A CA 1
ATOM 713 C C . ASN A 1 99 ? 2.319 -6.366 16.734 1.00 98.31 99 ASN A C 1
ATOM 715 O O . ASN A 1 99 ? 1.471 -7.083 17.260 1.00 98.31 99 ASN A O 1
ATOM 719 N N . VAL A 1 100 ? 2.007 -5.192 16.186 1.00 98.75 100 VAL A N 1
ATOM 720 C CA . VAL A 1 100 ? 0.626 -4.740 15.989 1.00 98.75 100 VAL A CA 1
ATOM 721 C C . VAL A 1 100 ? 0.033 -5.360 14.730 1.00 98.75 100 VAL A C 1
ATOM 723 O O . VAL A 1 100 ? 0.702 -5.435 13.701 1.00 98.75 100 VAL A O 1
ATOM 726 N N . ARG A 1 101 ? -1.252 -5.715 14.792 1.00 98.81 101 ARG A N 1
ATOM 727 C CA . ARG A 1 101 ? -2.063 -6.032 13.612 1.00 98.81 101 ARG A CA 1
ATOM 728 C C . ARG A 1 101 ? -3.203 -5.027 13.472 1.00 98.81 101 ARG A C 1
ATOM 730 O O . ARG A 1 101 ? -3.932 -4.810 14.435 1.00 98.81 101 ARG A O 1
ATOM 737 N N . ILE A 1 102 ? -3.364 -4.437 12.290 1.00 98.94 102 ILE A N 1
ATOM 738 C CA . ILE A 1 102 ? -4.515 -3.599 11.923 1.00 98.94 102 ILE A CA 1
ATOM 739 C C . ILE A 1 102 ? -5.259 -4.310 10.795 1.00 98.94 102 ILE A C 1
ATOM 741 O O . ILE A 1 102 ? -4.693 -4.478 9.715 1.00 98.94 102 ILE A O 1
ATOM 745 N N . THR A 1 103 ? -6.504 -4.732 11.045 1.00 98.94 103 THR A N 1
ATOM 746 C CA . THR A 1 103 ? -7.246 -5.587 10.106 1.00 98.94 103 THR A CA 1
ATOM 747 C C . THR A 1 103 ? -8.705 -5.198 9.909 1.00 98.94 103 THR A C 1
ATOM 749 O O . THR A 1 103 ? -9.379 -4.811 10.856 1.00 98.94 103 THR A O 1
ATOM 752 N N . GLY A 1 104 ? -9.211 -5.371 8.686 1.00 98.62 104 GLY A N 1
ATOM 753 C CA . GLY A 1 104 ? -10.650 -5.391 8.405 1.00 98.62 104 GLY A CA 1
ATOM 754 C C . GLY A 1 104 ? -11.360 -4.035 8.420 1.00 98.62 104 GLY A C 1
ATOM 755 O O . GLY A 1 104 ? -12.572 -3.993 8.597 1.00 98.62 104 GLY A O 1
ATOM 756 N N . PHE A 1 105 ? -10.632 -2.932 8.237 1.00 98.69 105 PHE A N 1
ATOM 757 C CA . PHE A 1 105 ? -11.188 -1.573 8.258 1.00 98.69 105 PHE A CA 1
ATOM 758 C C . PHE A 1 105 ? -11.396 -0.970 6.872 1.00 98.69 105 PHE A C 1
ATOM 760 O O . PHE A 1 105 ? -10.715 -1.330 5.911 1.00 98.69 105 PHE A O 1
ATOM 767 N N . ARG A 1 106 ? -12.233 0.068 6.810 1.00 98.56 106 ARG A N 1
ATOM 768 C CA . ARG A 1 106 ? -12.167 1.136 5.805 1.00 98.56 106 ARG A CA 1
ATOM 769 C C . ARG A 1 106 ? -11.502 2.363 6.440 1.00 98.56 106 ARG A C 1
ATOM 771 O O . ARG A 1 106 ? -12.027 2.930 7.389 1.00 98.56 106 ARG A O 1
ATOM 778 N N . VAL A 1 107 ? -10.338 2.772 5.943 1.00 98.44 107 VAL A N 1
ATOM 779 C CA . VAL A 1 107 ? -9.506 3.867 6.473 1.00 98.44 107 VAL A CA 1
ATOM 780 C C . VAL A 1 107 ? -9.390 4.968 5.420 1.00 98.44 107 VAL A C 1
ATOM 782 O O . VAL A 1 107 ? -8.628 4.843 4.456 1.00 98.44 107 VAL A O 1
ATOM 785 N N . ALA A 1 108 ? -10.138 6.054 5.616 1.00 97.69 108 ALA A N 1
ATOM 786 C CA . ALA A 1 108 ? -10.355 7.085 4.606 1.00 97.69 108 ALA A CA 1
ATOM 787 C C . ALA A 1 108 ? -9.799 8.463 5.012 1.00 97.69 108 ALA A C 1
ATOM 789 O O . ALA A 1 108 ? -10.145 9.027 6.051 1.00 97.69 108 ALA A O 1
ATOM 790 N N . GLY A 1 109 ? -8.946 9.019 4.159 1.00 95.69 109 GLY A N 1
ATOM 791 C CA . GLY A 1 109 ? -8.405 10.367 4.263 1.00 95.69 109 GLY A CA 1
ATOM 792 C C . GLY A 1 109 ? -9.180 11.399 3.429 1.00 95.69 109 GLY A C 1
ATOM 793 O O . GLY A 1 109 ? -10.149 11.064 2.747 1.00 95.69 109 GLY A O 1
ATOM 794 N N . PRO A 1 110 ? -8.727 12.666 3.435 1.00 91.62 110 PRO A N 1
ATOM 795 C CA . PRO A 1 110 ? -9.443 13.813 2.866 1.00 91.62 110 PRO A CA 1
ATOM 796 C C . PRO A 1 110 ? -9.330 13.943 1.337 1.00 91.62 110 PRO A C 1
ATOM 798 O O . PRO A 1 110 ? -9.727 14.966 0.769 1.00 91.62 110 PRO A O 1
ATOM 801 N N . ARG A 1 111 ? -8.668 13.005 0.647 1.00 87.62 111 ARG A N 1
ATOM 802 C CA . ARG A 1 111 ? -8.392 13.113 -0.794 1.00 87.62 111 ARG A CA 1
ATOM 803 C C . ARG A 1 111 ? -9.259 12.142 -1.580 1.00 87.62 111 ARG A C 1
ATOM 805 O O . ARG A 1 111 ? -9.383 10.979 -1.237 1.00 87.62 111 ARG A O 1
ATOM 812 N N . TRP A 1 112 ? -9.796 12.624 -2.690 1.00 85.75 112 TRP A N 1
ATOM 813 C CA . TRP A 1 112 ? -10.469 11.773 -3.674 1.00 85.75 112 TRP A CA 1
ATOM 814 C C . TRP A 1 112 ? -9.997 12.079 -5.087 1.00 85.75 112 TRP A C 1
ATOM 816 O O . TRP A 1 112 ? -9.764 11.194 -5.894 1.00 85.75 112 TRP A O 1
ATOM 826 N N . ASN A 1 113 ? -9.780 13.360 -5.372 1.00 82.12 113 ASN A N 1
ATOM 827 C CA . ASN A 1 113 ? -9.236 13.808 -6.644 1.00 82.12 113 ASN A CA 1
ATOM 828 C C . ASN A 1 113 ? -7.733 14.069 -6.542 1.00 82.12 113 ASN A C 1
ATOM 830 O O . ASN A 1 113 ? -7.193 14.293 -5.453 1.00 82.12 113 ASN A O 1
ATOM 834 N N . TRP A 1 114 ? -7.070 14.132 -7.700 1.00 79.69 114 TRP A N 1
ATOM 835 C CA . TRP A 1 114 ? -5.711 14.658 -7.791 1.00 79.69 114 TRP A CA 1
ATOM 836 C C . TRP A 1 114 ? -5.619 16.042 -7.151 1.00 79.69 114 TRP A C 1
ATOM 838 O O . TRP A 1 114 ? -6.404 16.942 -7.462 1.00 79.69 114 TRP A O 1
ATOM 848 N N . VAL A 1 115 ? -4.611 16.225 -6.302 1.00 80.81 115 VAL A N 1
ATOM 849 C CA . VAL A 1 115 ? -4.271 17.538 -5.758 1.00 80.81 115 VAL A CA 1
ATOM 850 C C . VAL A 1 115 ? -2.826 17.886 -6.095 1.00 80.81 115 VAL A C 1
ATOM 852 O O . VAL A 1 115 ? -1.914 17.077 -5.910 1.00 80.81 115 VAL A O 1
ATOM 855 N N . ASP A 1 116 ? -2.615 19.112 -6.575 1.00 81.62 116 ASP A N 1
ATOM 856 C CA . ASP A 1 116 ? -1.278 19.681 -6.746 1.00 81.62 116 ASP A CA 1
ATOM 857 C C . ASP A 1 116 ? -0.553 19.839 -5.397 1.00 81.62 116 ASP A C 1
ATOM 859 O O . ASP A 1 116 ? -1.085 19.533 -4.330 1.00 81.62 116 ASP A O 1
ATOM 863 N N . GLU A 1 117 ? 0.705 20.276 -5.433 1.00 76.75 117 GLU A N 1
ATOM 864 C CA . GLU A 1 117 ? 1.550 20.349 -4.242 1.00 76.75 117 GLU A CA 1
ATOM 865 C C . GLU A 1 117 ? 0.944 21.306 -3.199 1.00 76.75 117 GLU A C 1
ATOM 867 O O . GLU A 1 117 ? 0.977 22.526 -3.345 1.00 76.75 117 GLU A O 1
ATOM 872 N N . THR A 1 118 ? 0.359 20.735 -2.144 1.00 69.62 118 THR A N 1
ATOM 873 C CA . THR A 1 118 ? -0.163 21.461 -0.978 1.00 69.62 118 THR A CA 1
ATOM 874 C C . THR A 1 118 ? 0.880 21.549 0.128 1.00 69.62 118 THR A C 1
ATOM 876 O O . THR A 1 118 ? 1.698 20.648 0.273 1.00 69.62 118 THR A O 1
ATOM 879 N N . GLU A 1 119 ? 0.814 22.560 0.994 1.00 67.62 119 GLU A N 1
ATOM 880 C CA . GLU A 1 119 ? 1.646 22.583 2.213 1.00 67.62 119 GLU A CA 1
ATOM 881 C C . GLU A 1 119 ? 1.257 21.484 3.222 1.00 67.62 119 GLU A C 1
ATOM 883 O O . GLU A 1 119 ? 2.050 21.140 4.095 1.00 67.62 119 GLU A O 1
ATOM 888 N N . THR A 1 120 ? 0.046 20.921 3.115 1.00 82.94 120 THR A N 1
ATOM 889 C CA . THR A 1 120 ? -0.423 19.822 3.969 1.00 82.94 120 THR A CA 1
ATOM 890 C C . THR A 1 120 ? -0.186 18.464 3.322 1.00 82.94 120 THR A C 1
ATOM 892 O O . THR A 1 120 ? -0.336 18.303 2.107 1.00 82.94 120 THR A O 1
ATOM 895 N N . THR A 1 121 ? 0.164 17.488 4.149 1.00 87.31 121 THR A N 1
ATOM 896 C CA . THR A 1 121 ? 0.290 16.080 3.788 1.00 87.31 121 THR A CA 1
ATOM 897 C C . THR A 1 121 ? -0.321 15.253 4.907 1.00 87.31 121 THR A C 1
ATOM 899 O O . THR A 1 121 ? -0.338 15.703 6.055 1.00 87.31 121 THR A O 1
ATOM 902 N N . GLU A 1 122 ? -0.822 14.072 4.572 1.00 94.06 122 GLU A N 1
ATOM 903 C CA . GLU A 1 122 ? -1.466 13.198 5.541 1.00 94.06 122 GLU A CA 1
ATOM 904 C C . GLU A 1 122 ? -1.279 11.731 5.194 1.00 94.06 122 GLU A C 1
ATOM 906 O O . GLU A 1 122 ? -1.225 11.380 4.014 1.00 94.06 122 GLU A O 1
ATOM 911 N N . LEU A 1 123 ? -1.156 10.893 6.215 1.00 97.12 123 LEU A N 1
ATOM 912 C CA . LEU A 1 123 ? -0.907 9.465 6.068 1.00 97.12 123 LEU A CA 1
ATOM 913 C C . LEU A 1 123 ? -1.918 8.665 6.892 1.00 97.12 123 LEU A C 1
ATOM 915 O O . LEU A 1 123 ? -2.321 9.078 7.980 1.00 97.12 123 LEU A O 1
ATOM 919 N N . GLY A 1 124 ? -2.351 7.536 6.331 1.00 98.31 124 GLY A N 1
ATOM 920 C CA . GLY A 1 124 ? -3.343 6.666 6.956 1.00 98.31 124 GLY A CA 1
ATOM 921 C C . GLY A 1 124 ? -2.749 5.914 8.135 1.00 98.31 124 GLY A C 1
ATOM 922 O O . GLY A 1 124 ? -3.074 6.203 9.286 1.00 98.31 124 GLY A O 1
ATOM 923 N N . ILE A 1 125 ? -1.857 4.968 7.838 1.00 98.62 125 ILE A N 1
ATOM 924 C CA . ILE A 1 125 ? -1.248 4.080 8.831 1.00 98.62 125 ILE A CA 1
ATOM 925 C C . ILE A 1 125 ? 0.270 4.221 8.816 1.00 98.62 125 ILE A C 1
ATOM 927 O O . ILE A 1 125 ? 0.924 3.918 7.819 1.00 98.62 125 ILE A O 1
ATOM 931 N N . ASP A 1 126 ? 0.836 4.613 9.949 1.00 98.00 126 ASP A N 1
ATOM 932 C CA . ASP A 1 126 ? 2.274 4.668 10.165 1.00 98.00 126 ASP A CA 1
ATOM 933 C C . ASP A 1 126 ? 2.766 3.457 10.970 1.00 98.00 126 ASP A C 1
ATOM 935 O O . ASP A 1 126 ? 2.627 3.405 12.194 1.00 98.00 126 ASP A O 1
ATOM 939 N N . ALA A 1 127 ? 3.342 2.463 10.293 1.00 96.56 127 ALA A N 1
ATOM 940 C CA . ALA A 1 127 ? 3.921 1.280 10.926 1.00 96.56 127 ALA A CA 1
ATOM 941 C C . ALA A 1 127 ? 5.321 1.589 11.475 1.00 96.56 127 ALA A C 1
ATOM 943 O O . ALA A 1 127 ? 6.340 1.266 10.873 1.00 96.56 127 ALA A O 1
ATOM 944 N N . GLN A 1 128 ? 5.366 2.240 12.636 1.00 90.75 128 GLN A N 1
ATOM 945 C CA . GLN A 1 128 ? 6.612 2.636 13.299 1.00 90.75 128 GLN A CA 1
ATOM 946 C C . GLN A 1 128 ? 7.332 1.465 13.980 1.00 90.75 128 GLN A C 1
ATOM 948 O O . GLN A 1 128 ? 8.523 1.570 14.287 1.00 90.75 128 GLN A O 1
ATOM 953 N N . GLY A 1 129 ? 6.619 0.365 14.235 1.00 89.81 129 GLY A N 1
ATOM 954 C CA . GLY A 1 129 ? 7.193 -0.870 14.747 1.00 89.81 129 GLY A CA 1
ATOM 955 C C . GLY A 1 129 ? 8.348 -1.360 13.874 1.00 89.81 129 GLY A C 1
ATOM 956 O O . GLY A 1 129 ? 8.277 -1.381 12.647 1.00 89.81 129 GLY A O 1
ATOM 957 N N . SER A 1 130 ? 9.433 -1.769 14.520 1.00 89.56 130 SER A N 1
ATOM 958 C CA . SER A 1 130 ? 10.594 -2.354 13.847 1.00 89.56 130 SER A CA 1
ATOM 959 C C . SER A 1 130 ? 10.392 -3.841 13.538 1.00 89.56 130 SER A C 1
ATOM 961 O O . SER A 1 130 ? 11.170 -4.410 12.778 1.00 89.56 130 SER A O 1
ATOM 963 N N . THR A 1 131 ? 9.378 -4.485 14.131 1.00 95.31 131 THR A N 1
ATOM 964 C CA . THR A 1 131 ? 9.084 -5.906 13.907 1.00 95.31 131 THR A CA 1
ATOM 965 C C . THR A 1 131 ? 7.610 -6.257 14.038 1.00 95.31 131 THR A C 1
ATOM 967 O O . THR A 1 131 ? 6.893 -5.689 14.864 1.00 95.31 131 THR A O 1
ATOM 970 N N . GLY A 1 132 ? 7.181 -7.235 13.244 1.00 95.94 132 GLY A N 1
ATOM 971 C CA . GLY A 1 132 ? 5.906 -7.924 13.369 1.00 95.94 132 GLY A CA 1
ATOM 972 C C . GLY A 1 132 ? 4.673 -7.075 13.083 1.00 95.94 132 GLY A C 1
ATOM 973 O O . GLY A 1 132 ? 3.601 -7.450 13.546 1.00 95.94 132 GLY A O 1
ATOM 974 N N . VAL A 1 133 ? 4.792 -5.943 12.380 1.00 98.38 133 VAL A N 1
ATOM 975 C CA . VAL A 1 133 ? 3.611 -5.129 12.056 1.00 98.38 133 VAL A CA 1
ATOM 976 C C . VAL A 1 133 ? 2.878 -5.732 10.862 1.00 98.38 133 VAL A C 1
ATOM 978 O O . VAL A 1 133 ? 3.481 -5.980 9.819 1.00 98.38 133 VAL A O 1
ATOM 981 N N . GLU A 1 134 ? 1.573 -5.945 10.986 1.00 98.56 134 GLU A N 1
ATOM 982 C CA . GLU A 1 134 ? 0.720 -6.428 9.901 1.00 98.56 134 GLU A CA 1
ATOM 983 C C . GLU A 1 134 ? -0.439 -5.454 9.662 1.00 98.56 134 GLU A C 1
ATOM 985 O O . GLU A 1 134 ? -1.168 -5.092 10.582 1.00 98.56 134 GLU A O 1
ATOM 990 N N . VAL A 1 135 ? -0.593 -5.015 8.415 1.00 98.88 135 VAL A N 1
ATOM 991 C CA . VAL A 1 135 ? -1.763 -4.279 7.934 1.00 98.88 135 VAL A CA 1
ATOM 992 C C . VAL A 1 135 ? -2.418 -5.154 6.881 1.00 98.88 135 VAL A C 1
ATOM 994 O O . VAL A 1 135 ? -1.844 -5.351 5.804 1.00 98.88 135 VAL A O 1
ATOM 997 N N . ASP A 1 136 ? -3.584 -5.706 7.198 1.00 98.81 136 ASP A N 1
ATOM 998 C CA . ASP A 1 136 ? -4.239 -6.674 6.331 1.00 98.81 136 ASP A CA 1
ATOM 999 C C . ASP A 1 136 ? -5.741 -6.469 6.169 1.00 98.81 136 ASP A C 1
ATOM 1001 O O . ASP A 1 136 ? -6.395 -5.868 7.011 1.00 98.81 136 ASP A O 1
ATOM 1005 N N . ASN A 1 137 ? -6.309 -6.937 5.057 1.00 98.56 137 ASN A N 1
ATOM 1006 C CA . ASN A 1 137 ? -7.759 -6.914 4.832 1.00 98.56 137 ASN A CA 1
ATOM 1007 C C . ASN A 1 137 ? -8.413 -5.516 4.953 1.00 98.56 137 ASN A C 1
ATOM 1009 O O . ASN A 1 137 ? -9.599 -5.385 5.248 1.00 98.56 137 ASN A O 1
ATOM 1013 N N . CYS A 1 138 ? -7.649 -4.442 4.742 1.00 98.88 138 CYS A N 1
ATOM 1014 C CA . CYS A 1 138 ? -8.128 -3.066 4.889 1.00 98.88 138 CYS A CA 1
ATOM 1015 C C . CYS A 1 138 ? -8.402 -2.412 3.530 1.00 98.88 138 CYS A C 1
ATOM 1017 O O . CYS A 1 138 ? -7.702 -2.672 2.552 1.00 98.88 138 CYS A O 1
ATOM 1019 N N . SER A 1 139 ? -9.400 -1.532 3.479 1.00 98.44 139 SER A N 1
ATOM 1020 C CA . SER A 1 139 ? -9.591 -0.564 2.399 1.00 98.44 139 SER A CA 1
ATOM 1021 C C . SER A 1 139 ? -8.916 0.732 2.828 1.00 98.44 139 SER A C 1
ATOM 1023 O O . SER A 1 139 ? -9.293 1.296 3.851 1.00 98.44 139 SER A O 1
ATOM 1025 N N . LEU A 1 140 ? -7.905 1.201 2.104 1.00 98.62 140 LEU A N 1
ATOM 1026 C CA . LEU A 1 140 ? -7.116 2.379 2.466 1.00 98.62 140 LEU A CA 1
ATOM 1027 C C . LEU A 1 140 ? -7.247 3.425 1.364 1.00 98.62 140 LEU A C 1
ATOM 1029 O O . LEU A 1 140 ? -6.735 3.222 0.262 1.00 98.62 140 LEU A O 1
ATOM 1033 N N . SER A 1 141 ? -7.902 4.549 1.656 1.00 96.75 141 SER A N 1
ATOM 1034 C CA . SER A 1 141 ? -8.255 5.520 0.624 1.00 96.75 141 SER A CA 1
ATOM 1035 C C . SER A 1 141 ? -7.908 6.957 0.969 1.00 96.75 141 SER A C 1
ATOM 1037 O O . SER A 1 141 ? -8.084 7.386 2.101 1.00 96.75 141 SER A O 1
ATOM 1039 N N . GLY A 1 142 ? -7.493 7.743 -0.022 1.00 94.25 142 GLY A N 1
ATOM 1040 C CA . GLY A 1 142 ? -7.559 9.202 0.082 1.00 94.25 142 GLY A CA 1
ATOM 1041 C C . GLY A 1 142 ? -6.455 9.883 0.885 1.00 94.25 142 GLY A C 1
ATOM 1042 O O . GLY A 1 142 ? -6.678 10.937 1.486 1.00 94.25 142 GLY A O 1
ATOM 1043 N N . TRP A 1 143 ? -5.252 9.312 0.886 1.00 95.56 143 TRP A N 1
ATOM 1044 C CA . TRP A 1 143 ? -4.117 9.824 1.653 1.00 95.56 143 TRP A CA 1
ATOM 1045 C C . TRP A 1 143 ? -3.111 10.566 0.767 1.00 95.56 143 TRP A C 1
ATOM 1047 O O . TRP A 1 143 ? -2.599 10.034 -0.220 1.00 95.56 143 TRP A O 1
ATOM 1057 N N . GLY A 1 144 ? -2.805 11.819 1.113 1.00 93.81 144 GLY A N 1
ATOM 1058 C CA . GLY A 1 144 ? -1.902 12.670 0.338 1.00 93.81 144 GLY A CA 1
ATOM 1059 C C . GLY A 1 144 ? -0.425 12.286 0.437 1.00 93.81 144 GLY A C 1
ATOM 1060 O O . GLY A 1 144 ? 0.306 12.499 -0.530 1.00 93.81 144 GLY A O 1
ATOM 1061 N N . TYR A 1 145 ? 0.023 11.726 1.565 1.00 95.75 145 TYR A N 1
ATOM 1062 C CA . TYR A 1 145 ? 1.352 11.129 1.696 1.00 95.75 145 TYR A CA 1
ATOM 1063 C C . TYR A 1 145 ? 1.333 9.687 1.195 1.00 95.75 145 TYR A C 1
ATOM 1065 O O . TYR A 1 145 ? 1.787 9.424 0.081 1.00 95.75 145 TYR A O 1
ATOM 1073 N N . ALA A 1 146 ? 0.780 8.783 2.010 1.00 97.38 146 ALA A N 1
ATOM 1074 C CA . ALA A 1 146 ? 0.636 7.372 1.706 1.00 97.38 146 ALA A CA 1
ATOM 1075 C C . ALA A 1 146 ? -0.548 6.743 2.453 1.00 97.38 146 ALA A C 1
ATOM 1077 O O . ALA A 1 146 ? -0.915 7.219 3.529 1.00 97.38 146 ALA A O 1
ATOM 1078 N N . GLY A 1 147 ? -1.103 5.653 1.918 1.00 98.25 147 GLY A N 1
ATOM 1079 C CA . GLY A 1 147 ? -2.048 4.817 2.663 1.00 98.25 147 GLY A CA 1
ATOM 1080 C C . GLY A 1 147 ? -1.367 4.138 3.852 1.00 98.25 147 GLY A C 1
ATOM 1081 O O . GLY A 1 147 ? -1.852 4.220 4.980 1.00 98.25 147 GLY A O 1
ATOM 1082 N N . VAL A 1 148 ? -0.191 3.551 3.605 1.00 98.62 148 VAL A N 1
ATOM 1083 C CA . VAL A 1 148 ? 0.676 2.964 4.638 1.00 98.62 148 VAL A CA 1
ATOM 1084 C C . VAL A 1 148 ? 2.107 3.464 4.481 1.00 98.62 148 VAL A C 1
ATOM 1086 O O . VAL A 1 148 ? 2.630 3.512 3.368 1.00 98.62 148 VAL A O 1
ATOM 1089 N N . ARG A 1 149 ? 2.771 3.771 5.594 1.00 98.12 149 ARG A N 1
ATOM 1090 C CA . ARG A 1 149 ? 4.230 3.894 5.674 1.00 98.12 149 ARG A CA 1
ATOM 1091 C C . ARG A 1 149 ? 4.773 2.731 6.495 1.00 98.12 149 ARG A C 1
ATOM 1093 O O . ARG A 1 149 ? 4.232 2.457 7.561 1.00 98.12 149 ARG A O 1
ATOM 1100 N N . THR A 1 150 ? 5.793 2.034 6.003 1.00 97.12 150 THR A N 1
ATOM 1101 C CA . THR A 1 150 ? 6.291 0.805 6.641 1.00 97.12 150 THR A CA 1
ATOM 1102 C C . THR A 1 150 ? 7.508 1.035 7.534 1.00 97.12 150 THR A C 1
ATOM 1104 O O . THR A 1 150 ? 8.294 1.958 7.310 1.00 97.12 150 THR A O 1
ATOM 1107 N N . GLY A 1 151 ? 7.682 0.140 8.508 1.00 91.56 151 GLY A N 1
ATOM 1108 C CA . GLY A 1 151 ? 8.948 -0.162 9.174 1.00 91.56 151 GLY A CA 1
ATOM 1109 C C . GLY A 1 151 ? 9.635 -1.372 8.524 1.00 91.56 151 GLY A C 1
ATOM 1110 O O . GLY A 1 151 ? 9.168 -1.877 7.504 1.00 91.56 151 GLY A O 1
ATOM 1111 N N . ASP A 1 152 ? 10.753 -1.836 9.092 1.00 86.56 152 ASP A N 1
ATOM 1112 C CA . ASP A 1 152 ? 11.585 -2.906 8.506 1.00 86.56 152 ASP A CA 1
ATOM 1113 C C . ASP A 1 152 ? 10.818 -4.219 8.299 1.00 86.56 152 ASP A C 1
ATOM 1115 O O . ASP A 1 152 ? 10.677 -4.686 7.171 1.00 86.56 152 ASP A O 1
ATOM 1119 N N . ASP A 1 153 ? 10.306 -4.804 9.383 1.00 93.00 153 ASP A N 1
ATOM 1120 C CA . ASP A 1 153 ? 9.516 -6.038 9.363 1.00 93.00 153 ASP A CA 1
ATOM 1121 C C . ASP A 1 153 ? 8.026 -5.693 9.495 1.00 93.00 153 ASP A C 1
ATOM 1123 O O . ASP A 1 153 ? 7.400 -5.797 10.552 1.00 93.00 153 ASP A O 1
ATOM 1127 N N . THR A 1 154 ? 7.495 -5.189 8.376 1.00 97.38 154 THR A N 1
ATOM 1128 C CA . THR A 1 154 ? 6.079 -4.870 8.160 1.00 97.38 154 THR A CA 1
ATOM 1129 C C . THR A 1 154 ? 5.525 -5.683 6.992 1.00 97.38 154 THR A C 1
ATOM 1131 O O . THR A 1 154 ? 6.176 -5.817 5.951 1.00 97.38 154 THR A O 1
ATOM 1134 N N . ARG A 1 155 ? 4.295 -6.184 7.129 1.00 98.31 155 ARG A N 1
ATOM 1135 C CA . ARG A 1 155 ? 3.530 -6.810 6.045 1.00 98.31 155 ARG A CA 1
ATOM 1136 C C . ARG A 1 155 ? 2.295 -5.987 5.718 1.00 98.31 155 ARG A C 1
ATOM 1138 O O . ARG A 1 155 ? 1.477 -5.747 6.597 1.00 98.31 155 ARG A O 1
ATOM 1145 N N . VAL A 1 156 ? 2.148 -5.603 4.454 1.00 98.81 156 VAL A N 1
ATOM 1146 C CA . VAL A 1 156 ? 0.932 -4.965 3.929 1.00 98.81 156 VAL A CA 1
ATOM 1147 C C . VAL A 1 156 ? 0.305 -5.919 2.931 1.00 98.81 156 VAL A C 1
ATOM 1149 O O . VAL A 1 156 ? 0.918 -6.210 1.897 1.00 98.81 156 VAL A O 1
ATOM 1152 N N . ARG A 1 157 ? -0.869 -6.467 3.248 1.00 98.00 157 ARG A N 1
ATOM 1153 C CA . ARG A 1 157 ? -1.382 -7.602 2.480 1.00 98.00 157 ARG A CA 1
ATOM 1154 C C . ARG A 1 157 ? -2.888 -7.740 2.433 1.00 98.00 157 ARG A C 1
ATOM 1156 O O . ARG A 1 157 ? -3.558 -7.468 3.412 1.00 98.00 157 ARG A O 1
ATOM 1163 N N . TYR A 1 158 ? -3.421 -8.261 1.330 1.00 97.88 158 TYR A N 1
ATOM 1164 C CA . TYR A 1 158 ? -4.874 -8.425 1.168 1.00 97.88 158 TYR A CA 1
ATOM 1165 C C . TYR A 1 158 ? -5.629 -7.100 1.380 1.00 97.88 158 TYR A C 1
ATOM 1167 O O . TYR A 1 158 ? -6.745 -7.102 1.876 1.00 97.88 158 TYR A O 1
ATOM 1175 N N . CYS A 1 159 ? -5.018 -5.958 1.057 1.00 98.75 159 CYS A N 1
ATOM 1176 C CA . CYS A 1 159 ? -5.649 -4.645 1.168 1.00 98.75 159 CYS A CA 1
ATOM 1177 C C . CYS A 1 159 ? -6.110 -4.139 -0.201 1.00 98.75 159 CYS A C 1
ATOM 1179 O O . CYS A 1 159 ? -5.477 -4.421 -1.222 1.00 98.75 159 CYS A O 1
ATOM 1181 N N . ASP A 1 160 ? -7.172 -3.337 -0.203 1.00 98.06 160 ASP A N 1
ATOM 1182 C CA . ASP A 1 160 ? -7.571 -2.517 -1.347 1.00 98.06 160 ASP A CA 1
ATOM 1183 C C . ASP A 1 160 ? -7.100 -1.081 -1.092 1.00 98.06 160 ASP A C 1
ATOM 1185 O O . ASP A 1 160 ? -7.517 -0.447 -0.126 1.00 98.06 160 ASP A O 1
ATOM 1189 N N . ILE A 1 161 ? -6.152 -0.588 -1.888 1.00 98.50 161 ILE A N 1
ATOM 1190 C CA . ILE A 1 161 ? -5.456 0.679 -1.628 1.00 98.50 161 ILE A CA 1
ATOM 1191 C C . ILE A 1 161 ? -5.671 1.621 -2.801 1.00 98.50 161 ILE A C 1
ATOM 1193 O O . ILE A 1 161 ? -5.235 1.328 -3.918 1.00 98.50 161 ILE A O 1
ATOM 1197 N N . HIS A 1 162 ? -6.293 2.774 -2.556 1.00 95.38 162 HIS A N 1
ATOM 1198 C CA . HIS A 1 162 ? -6.683 3.634 -3.661 1.00 95.38 162 HIS A CA 1
ATOM 1199 C C . HIS A 1 162 ? -6.770 5.124 -3.383 1.00 95.38 162 HIS A C 1
ATOM 1201 O O . HIS A 1 162 ? -6.758 5.591 -2.249 1.00 95.38 162 HIS A O 1
ATOM 1207 N N . HIS A 1 163 ? -6.881 5.902 -4.459 1.00 92.25 163 HIS A N 1
ATOM 1208 C CA . HIS A 1 163 ? -7.119 7.346 -4.399 1.00 92.25 163 HIS A CA 1
ATOM 1209 C C . HIS A 1 163 ? -6.064 8.114 -3.567 1.00 92.25 163 HIS A C 1
ATOM 1211 O O . HIS A 1 163 ? -6.313 9.197 -3.037 1.00 92.25 163 HIS A O 1
ATOM 1217 N N . C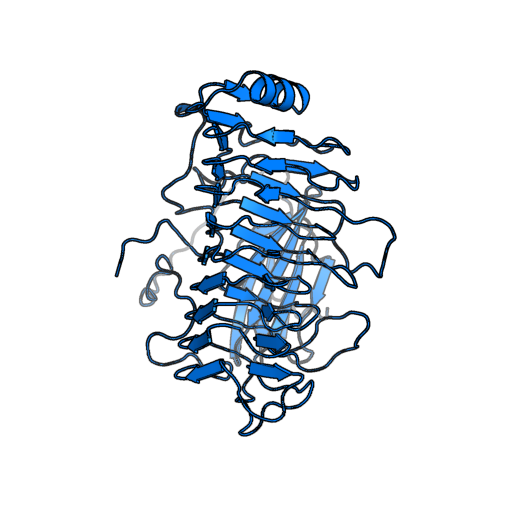YS A 1 164 ? -4.841 7.580 -3.474 1.00 91.25 164 CYS A N 1
ATOM 1218 C CA . CYS A 1 164 ? -3.682 8.291 -2.934 1.00 91.25 164 CYS A CA 1
ATOM 1219 C C . CYS A 1 164 ? -3.058 9.136 -4.054 1.00 91.25 164 CYS A C 1
ATOM 1221 O O . CYS A 1 164 ? -2.038 8.779 -4.644 1.00 91.25 164 CYS A O 1
ATOM 1223 N N . SER A 1 165 ? -3.705 10.246 -4.405 1.00 80.81 165 SER A N 1
ATOM 1224 C CA . SER A 1 165 ? -3.403 11.024 -5.612 1.00 80.81 165 SER A CA 1
ATOM 1225 C C . SER A 1 165 ? -2.958 12.456 -5.287 1.00 80.81 165 SER A C 1
ATOM 1227 O O . SER A 1 165 ? -3.767 13.386 -5.263 1.00 80.81 165 SER A O 1
ATOM 1229 N N . ARG A 1 166 ? -1.652 12.667 -5.061 1.00 86.50 166 ARG A N 1
ATOM 1230 C CA . ARG A 1 166 ? -1.084 14.004 -4.797 1.00 86.50 166 ARG A CA 1
ATOM 1231 C C . ARG A 1 166 ? 0.242 14.241 -5.515 1.00 86.50 166 ARG A C 1
ATOM 1233 O O . ARG A 1 166 ? 1.108 13.368 -5.561 1.00 86.50 166 ARG A O 1
ATOM 1240 N N . MET A 1 167 ? 0.459 15.463 -5.997 1.00 85.12 167 MET A N 1
ATOM 1241 C CA . MET A 1 167 ? 1.741 15.876 -6.567 1.00 85.12 167 MET A CA 1
ATOM 1242 C C . MET A 1 167 ? 2.878 15.778 -5.547 1.00 85.12 167 MET A C 1
ATOM 1244 O O . MET A 1 167 ? 2.780 16.266 -4.425 1.00 85.12 167 MET A O 1
ATOM 1248 N N . GLY A 1 168 ? 3.981 15.148 -5.951 1.00 86.62 168 GLY A N 1
ATOM 1249 C CA . GLY A 1 168 ? 5.165 14.952 -5.110 1.00 86.62 168 GLY A CA 1
ATOM 1250 C C . GLY A 1 168 ? 5.061 13.799 -4.104 1.00 86.62 168 GLY A C 1
ATOM 1251 O O . GLY A 1 168 ? 6.105 13.288 -3.715 1.00 86.62 168 GLY A O 1
ATOM 1252 N N . HIS A 1 169 ? 3.847 13.351 -3.754 1.00 90.88 169 HIS A N 1
ATOM 1253 C CA . HIS A 1 169 ? 3.573 12.203 -2.872 1.00 90.88 169 HIS A CA 1
ATOM 1254 C C . HIS A 1 169 ? 2.497 11.286 -3.481 1.00 90.88 169 HIS A C 1
ATOM 1256 O O . HIS A 1 169 ? 2.641 10.955 -4.656 1.00 90.88 169 HIS A O 1
ATOM 1262 N N . GLY A 1 170 ? 1.470 10.865 -2.733 1.00 92.88 170 GLY A N 1
ATOM 1263 C CA . GLY A 1 170 ? 0.378 10.018 -3.220 1.00 92.88 170 GLY A CA 1
ATOM 1264 C C . GLY A 1 170 ? 0.773 8.552 -3.397 1.00 92.88 170 GLY A C 1
ATOM 1265 O O . GLY A 1 170 ? 0.691 8.000 -4.495 1.00 92.88 170 GLY A O 1
ATOM 1266 N N . TYR A 1 171 ? 1.270 7.930 -2.337 1.00 96.44 171 TYR A N 1
ATOM 1267 C CA . TYR A 1 171 ? 1.743 6.552 -2.388 1.00 96.44 171 TYR A CA 1
ATOM 1268 C C . TYR A 1 171 ? 0.665 5.582 -1.886 1.00 96.44 171 TYR A C 1
ATOM 1270 O O . TYR A 1 171 ? -0.067 5.880 -0.945 1.00 96.44 171 TYR A O 1
ATOM 1278 N N . GLY A 1 172 ? 0.557 4.399 -2.484 1.00 97.56 172 GLY A N 1
ATOM 1279 C CA . GLY A 1 172 ? -0.181 3.307 -1.851 1.00 97.56 172 GLY A CA 1
ATOM 1280 C C . GLY A 1 172 ? 0.544 2.900 -0.569 1.00 97.56 172 GLY A C 1
ATOM 1281 O O . GLY A 1 172 ? 0.043 3.095 0.541 1.00 97.56 172 GLY A O 1
ATOM 1282 N N . VAL A 1 173 ? 1.786 2.444 -0.747 1.00 98.50 173 VAL A N 1
ATOM 1283 C CA . VAL A 1 173 ? 2.713 2.095 0.332 1.00 98.50 173 VAL A CA 1
ATOM 1284 C C . VAL A 1 173 ? 4.033 2.856 0.171 1.00 98.50 173 VAL A C 1
ATOM 1286 O O . VAL A 1 173 ? 4.636 2.859 -0.902 1.00 98.50 173 VAL A O 1
ATOM 1289 N N . ALA A 1 174 ? 4.495 3.490 1.245 1.00 97.81 174 ALA A N 1
ATOM 1290 C CA . ALA A 1 174 ? 5.796 4.145 1.335 1.00 97.81 174 ALA A CA 1
ATOM 1291 C C . ALA A 1 174 ? 6.739 3.311 2.207 1.00 97.81 174 ALA A C 1
ATOM 1293 O O . ALA A 1 174 ? 6.472 3.122 3.394 1.00 97.81 174 ALA A O 1
ATOM 1294 N N . THR A 1 175 ? 7.844 2.826 1.643 1.00 95.62 175 THR A N 1
ATOM 1295 C CA . THR A 1 175 ? 8.794 1.972 2.371 1.00 95.62 175 THR A CA 1
ATOM 1296 C C . THR A 1 175 ? 9.959 2.733 2.979 1.00 95.62 175 THR A C 1
ATOM 1298 O O . THR A 1 175 ? 10.736 2.163 3.727 1.00 95.62 175 THR A O 1
ATOM 1301 N N . GLU A 1 176 ? 10.099 4.023 2.672 1.00 90.62 176 GLU A N 1
ATOM 1302 C CA . GLU A 1 176 ? 11.167 4.884 3.186 1.00 90.62 176 GLU A CA 1
ATOM 1303 C C . GLU A 1 176 ? 12.541 4.187 3.266 1.00 90.62 176 GLU A C 1
ATOM 1305 O O . GLU A 1 176 ? 13.028 3.670 2.261 1.00 90.62 176 GLU A O 1
ATOM 1310 N N . GLY A 1 177 ? 13.169 4.188 4.447 1.00 85.94 177 GLY A N 1
ATOM 1311 C CA . GLY A 1 177 ? 14.441 3.529 4.721 1.00 85.94 177 GLY A CA 1
ATOM 1312 C C . GLY A 1 177 ? 14.315 2.098 5.242 1.00 85.94 177 GLY A C 1
ATOM 1313 O O . GLY A 1 177 ? 15.322 1.584 5.724 1.00 85.94 177 GLY A O 1
ATOM 1314 N N . SER A 1 178 ? 13.129 1.485 5.183 1.00 88.12 178 SER A N 1
ATOM 1315 C CA . SER A 1 178 ? 12.894 0.130 5.685 1.00 88.12 178 SER A CA 1
ATOM 1316 C C . SER A 1 178 ? 13.756 -0.897 4.955 1.00 88.12 178 SER A C 1
ATOM 1318 O O . SER A 1 178 ? 13.904 -0.822 3.739 1.00 88.12 178 SER A O 1
ATOM 1320 N N . GLU A 1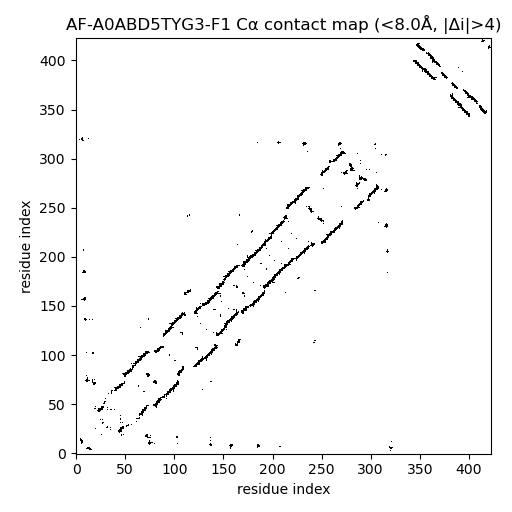 179 ? 14.322 -1.873 5.661 1.00 85.44 179 GLU A N 1
ATOM 1321 C CA . GLU A 1 179 ? 15.216 -2.855 5.042 1.00 85.44 179 GLU A CA 1
ATOM 1322 C C . GLU A 1 179 ? 14.467 -3.824 4.116 1.00 85.44 179 GLU A C 1
ATOM 1324 O O . GLU A 1 179 ? 14.907 -4.040 2.983 1.00 85.44 179 GLU A O 1
ATOM 1329 N N . TYR A 1 180 ? 13.358 -4.421 4.581 1.00 88.94 180 TYR A N 1
ATOM 1330 C CA . TYR A 1 180 ? 12.680 -5.482 3.829 1.00 88.94 180 TYR A CA 1
ATOM 1331 C C . TYR A 1 180 ? 11.184 -5.707 4.162 1.00 88.94 180 TYR A C 1
ATOM 1333 O O . TYR A 1 180 ? 10.790 -6.839 4.468 1.00 88.94 180 TYR A O 1
ATOM 1341 N N . PRO A 1 181 ? 10.317 -4.681 4.063 1.00 96.31 181 PRO A N 1
ATOM 1342 C CA . PRO A 1 181 ? 8.875 -4.866 4.182 1.00 96.31 181 PRO A CA 1
ATOM 1343 C C . PRO A 1 181 ? 8.339 -5.727 3.030 1.00 96.31 181 PRO A C 1
ATOM 1345 O O . PRO A 1 181 ? 8.881 -5.717 1.917 1.00 96.31 181 PRO A O 1
ATOM 1348 N N . ILE A 1 182 ? 7.253 -6.458 3.292 1.00 98.06 182 ILE A N 1
ATOM 1349 C CA . ILE A 1 182 ? 6.592 -7.330 2.312 1.00 98.06 182 ILE A CA 1
ATOM 1350 C C . ILE A 1 182 ? 5.225 -6.746 1.954 1.00 98.06 182 ILE A C 1
ATOM 1352 O O . ILE A 1 182 ? 4.364 -6.578 2.815 1.00 98.06 182 ILE A O 1
ATOM 1356 N N . ILE A 1 183 ? 5.019 -6.478 0.668 1.00 98.62 183 ILE A N 1
ATOM 1357 C CA . ILE A 1 183 ? 3.771 -5.960 0.109 1.00 98.62 183 ILE A CA 1
ATOM 1358 C C . ILE A 1 183 ? 3.183 -7.042 -0.799 1.00 98.62 183 ILE A C 1
ATOM 1360 O O . ILE A 1 183 ? 3.736 -7.311 -1.871 1.00 98.62 183 ILE A O 1
ATOM 1364 N N . GLU A 1 184 ? 2.097 -7.701 -0.383 1.00 97.69 184 GLU A N 1
ATOM 1365 C CA . GLU A 1 184 ? 1.575 -8.865 -1.113 1.00 97.69 184 GLU A CA 1
ATOM 1366 C C . GLU A 1 184 ? 0.055 -9.031 -1.171 1.00 97.69 184 GLU A C 1
ATOM 1368 O O . GLU A 1 184 ? -0.643 -8.731 -0.217 1.00 97.69 184 GLU A O 1
ATOM 1373 N N . TYR A 1 185 ? -0.470 -9.569 -2.276 1.00 97.19 185 TYR A N 1
ATOM 1374 C CA . TYR A 1 185 ? -1.912 -9.832 -2.454 1.00 97.19 185 TYR A CA 1
ATOM 1375 C C . TYR A 1 185 ? -2.814 -8.595 -2.312 1.00 97.19 185 TYR A C 1
ATOM 1377 O O . TYR A 1 185 ? -3.990 -8.711 -1.981 1.00 97.19 185 TYR A O 1
ATOM 1385 N N . ASN A 1 186 ? -2.287 -7.397 -2.561 1.00 98.44 186 ASN A N 1
ATOM 1386 C CA . ASN A 1 186 ? -3.075 -6.169 -2.546 1.00 98.44 186 ASN A CA 1
ATOM 1387 C C . ASN A 1 186 ? -3.661 -5.874 -3.929 1.00 98.44 186 ASN A C 1
ATOM 1389 O O . ASN A 1 186 ? -3.034 -6.161 -4.957 1.00 98.44 186 ASN A O 1
ATOM 1393 N N . ARG A 1 187 ? -4.825 -5.225 -3.937 1.00 96.81 187 ARG A N 1
ATOM 1394 C CA . ARG A 1 187 ? -5.333 -4.486 -5.092 1.00 96.81 187 ARG A CA 1
ATOM 1395 C C . ARG A 1 187 ? -4.976 -3.015 -4.902 1.00 96.81 187 ARG A C 1
ATOM 1397 O O . ARG A 1 187 ? -5.223 -2.454 -3.840 1.00 96.81 187 ARG A O 1
ATOM 1404 N N . ILE A 1 188 ? -4.340 -2.397 -5.895 1.00 97.44 188 ILE A N 1
ATOM 1405 C CA . ILE A 1 188 ? -3.871 -1.009 -5.796 1.00 97.44 188 ILE A CA 1
ATOM 1406 C C . ILE A 1 188 ? -4.264 -0.242 -7.052 1.00 97.44 188 ILE A C 1
ATOM 1408 O O . ILE A 1 188 ? -3.965 -0.686 -8.156 1.00 97.44 188 ILE A O 1
ATOM 1412 N N . TRP A 1 189 ? -4.901 0.917 -6.911 1.00 92.25 189 TRP A N 1
ATOM 1413 C CA . TRP A 1 189 ? -5.376 1.688 -8.062 1.00 92.25 189 TRP A CA 1
ATOM 1414 C C . TRP A 1 189 ? -5.564 3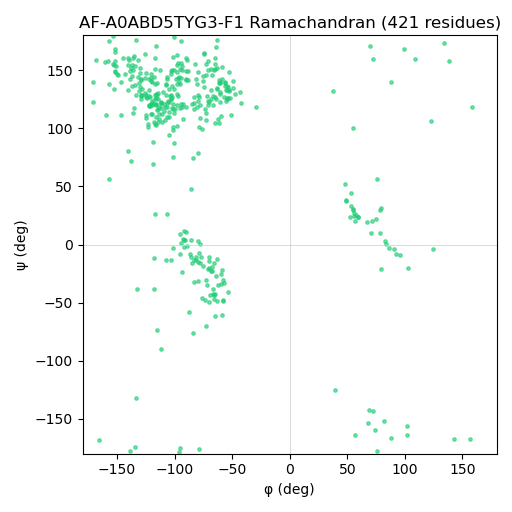.164 -7.726 1.00 92.25 189 TRP A C 1
ATOM 1416 O O . TRP A 1 189 ? -5.672 3.550 -6.573 1.00 92.25 189 TRP A O 1
ATOM 1426 N N . HIS A 1 190 ? -5.558 4.037 -8.724 1.00 88.50 190 HIS A N 1
ATOM 1427 C CA . HIS A 1 190 ? -5.686 5.487 -8.543 1.00 88.50 190 HIS A CA 1
ATOM 1428 C C . HIS A 1 190 ? -4.680 6.084 -7.540 1.00 88.50 190 HIS A C 1
ATOM 1430 O O . HIS A 1 190 ? -5.000 6.924 -6.700 1.00 88.50 190 HIS A O 1
ATOM 1436 N N . VAL A 1 191 ? -3.424 5.663 -7.643 1.00 90.06 191 VAL A N 1
ATOM 1437 C CA . VAL A 1 191 ? -2.308 6.174 -6.835 1.00 90.06 191 VAL A CA 1
ATOM 1438 C C . VAL A 1 191 ? -1.262 6.840 -7.727 1.00 90.06 191 VAL A C 1
ATOM 1440 O O . VAL A 1 191 ? -1.200 6.577 -8.933 1.00 90.06 191 VAL A O 1
ATOM 1443 N N . ARG A 1 192 ? -0.403 7.697 -7.160 1.00 90.12 192 ARG A N 1
ATOM 1444 C CA . ARG A 1 192 ? 0.761 8.207 -7.903 1.00 90.12 192 ARG A CA 1
ATOM 1445 C C . ARG A 1 192 ? 1.838 7.135 -8.040 1.00 90.12 192 ARG A C 1
ATOM 1447 O O . ARG A 1 192 ? 2.320 6.931 -9.150 1.00 90.12 192 ARG A O 1
ATOM 1454 N N . HIS A 1 193 ? 2.182 6.463 -6.942 1.00 94.31 193 HIS A N 1
ATOM 1455 C CA . HIS A 1 193 ? 3.031 5.265 -6.925 1.00 94.31 193 HIS A CA 1
ATOM 1456 C C . HIS A 1 193 ? 2.335 4.194 -6.083 1.00 94.31 193 HIS A C 1
ATOM 1458 O O . HIS A 1 193 ? 1.897 4.488 -4.974 1.00 94.31 193 HIS A O 1
ATOM 1464 N N . ALA A 1 194 ? 2.237 2.960 -6.574 1.00 96.25 194 ALA A N 1
ATOM 1465 C CA . ALA A 1 194 ? 1.733 1.846 -5.768 1.00 96.25 194 ALA A CA 1
ATOM 1466 C C . ALA A 1 194 ? 2.688 1.547 -4.613 1.00 96.25 194 ALA A C 1
ATOM 1468 O O . ALA A 1 194 ? 2.257 1.420 -3.468 1.00 96.25 194 ALA A O 1
ATOM 1469 N N . VAL A 1 195 ? 3.988 1.542 -4.915 1.00 97.25 195 VAL A N 1
ATOM 1470 C CA . VAL A 1 195 ? 5.054 1.512 -3.917 1.00 97.25 195 VAL A CA 1
ATOM 1471 C C . VAL A 1 195 ? 6.059 2.603 -4.219 1.00 97.25 195 VAL A C 1
ATOM 1473 O O . VAL A 1 195 ? 6.487 2.768 -5.364 1.00 97.25 195 VAL A O 1
ATOM 1476 N N . GLN A 1 196 ? 6.462 3.312 -3.175 1.00 96.44 196 GLN A N 1
ATOM 1477 C CA . GLN A 1 196 ? 7.591 4.221 -3.211 1.00 96.44 196 GLN A CA 1
ATOM 1478 C C . GLN A 1 196 ? 8.626 3.800 -2.167 1.00 96.44 196 GLN A C 1
ATOM 1480 O O . GLN A 1 196 ? 8.301 3.665 -0.993 1.00 96.44 196 GLN A O 1
ATOM 1485 N N . GLY A 1 197 ? 9.874 3.621 -2.600 1.00 95.06 197 GLY A N 1
ATOM 1486 C CA . GLY A 1 197 ? 11.030 3.436 -1.722 1.00 95.06 197 GLY A CA 1
ATOM 1487 C C . GLY A 1 197 ? 11.930 4.668 -1.677 1.00 95.06 197 GLY A C 1
ATOM 1488 O O . GLY A 1 197 ? 12.107 5.358 -2.688 1.00 95.06 197 GLY A O 1
ATOM 1489 N N . ASN A 1 198 ? 12.518 4.952 -0.509 1.00 91.06 198 ASN A N 1
ATOM 1490 C CA . ASN A 1 198 ? 13.369 6.121 -0.261 1.00 91.06 198 ASN A CA 1
ATOM 1491 C C . ASN A 1 198 ? 14.610 5.767 0.567 1.00 91.06 198 ASN A C 1
ATOM 1493 O O . ASN A 1 198 ? 14.743 6.118 1.739 1.00 91.06 198 ASN A O 1
ATOM 1497 N N . GLY A 1 199 ? 15.541 5.064 -0.070 1.00 88.81 199 GLY A N 1
ATOM 1498 C CA . GLY A 1 199 ? 16.501 4.244 0.668 1.00 88.81 199 GLY A CA 1
ATOM 1499 C C . GLY A 1 199 ? 15.915 2.852 0.886 1.00 88.81 199 GLY A C 1
ATOM 1500 O O . GLY A 1 199 ? 14.961 2.498 0.196 1.00 88.81 199 GLY A O 1
ATOM 1501 N N . GLY A 1 200 ? 16.532 2.063 1.768 1.00 92.88 200 GLY A N 1
ATOM 1502 C CA . GLY A 1 200 ? 16.011 0.745 2.133 1.00 92.88 200 GLY A CA 1
ATOM 1503 C C . GLY A 1 200 ? 15.803 -0.222 0.960 1.00 92.88 200 GLY A C 1
ATOM 1504 O O . GLY A 1 200 ? 16.329 -0.021 -0.137 1.00 92.88 200 GLY A O 1
ATOM 1505 N N . GLY A 1 201 ? 15.034 -1.273 1.211 1.00 93.75 201 GLY A N 1
ATOM 1506 C CA . GLY A 1 201 ? 14.636 -2.311 0.270 1.00 93.75 201 GLY A CA 1
ATOM 1507 C C . GLY A 1 201 ? 13.164 -2.682 0.453 1.00 93.75 201 GLY A C 1
ATOM 1508 O O . GLY A 1 201 ? 12.465 -2.071 1.255 1.00 93.75 201 GLY A O 1
ATOM 1509 N N . TYR A 1 202 ? 12.672 -3.652 -0.319 1.00 97.19 202 TYR A N 1
ATOM 1510 C CA . TYR A 1 202 ? 11.328 -4.228 -0.159 1.00 97.19 202 TYR A CA 1
ATOM 1511 C C . TYR A 1 202 ? 11.150 -5.501 -0.993 1.00 97.19 202 TYR A C 1
ATOM 1513 O O . TYR A 1 202 ? 11.838 -5.724 -1.995 1.00 97.19 202 TYR A O 1
ATOM 1521 N N . GLU A 1 203 ? 10.178 -6.328 -0.616 1.00 98.12 203 GLU A N 1
ATOM 1522 C CA . GLU A 1 203 ? 9.624 -7.373 -1.476 1.00 98.12 203 GLU A CA 1
ATOM 1523 C C . GLU A 1 203 ? 8.182 -7.020 -1.838 1.00 98.12 203 GLU A C 1
ATOM 1525 O O . GLU A 1 203 ? 7.334 -6.866 -0.963 1.00 98.12 203 GLU A O 1
ATOM 1530 N N . ILE A 1 204 ? 7.894 -6.909 -3.132 1.00 98.25 204 ILE A N 1
ATOM 1531 C CA . ILE A 1 204 ? 6.540 -6.715 -3.641 1.00 98.25 204 ILE A CA 1
ATOM 1532 C C . ILE A 1 204 ? 6.152 -7.873 -4.557 1.00 98.25 204 ILE A C 1
ATOM 1534 O O . ILE A 1 204 ? 6.823 -8.139 -5.564 1.00 98.25 204 ILE A O 1
ATOM 1538 N N . ARG A 1 205 ? 5.065 -8.570 -4.204 1.00 97.62 205 ARG A N 1
ATOM 1539 C CA . ARG A 1 205 ? 4.642 -9.783 -4.909 1.00 97.62 205 ARG A CA 1
ATOM 1540 C C . ARG A 1 205 ? 3.155 -10.081 -4.888 1.00 97.62 205 ARG A C 1
ATOM 1542 O O . ARG A 1 205 ? 2.490 -9.813 -3.904 1.00 97.62 205 ARG A O 1
ATOM 1549 N N . TYR A 1 206 ? 2.642 -10.715 -5.937 1.00 96.56 206 TYR A N 1
ATOM 1550 C CA . TYR A 1 206 ? 1.239 -11.146 -6.010 1.00 96.56 206 TYR A CA 1
ATOM 1551 C C . TYR A 1 206 ? 0.223 -10.003 -5.890 1.00 96.56 206 TYR A C 1
ATOM 1553 O O . TYR A 1 206 ? -0.919 -10.237 -5.520 1.00 96.56 206 TYR A O 1
ATOM 1561 N N . ASN A 1 207 ? 0.617 -8.766 -6.205 1.00 97.94 207 ASN A N 1
ATOM 1562 C CA . ASN A 1 207 ? -0.302 -7.629 -6.216 1.00 97.94 207 ASN A CA 1
ATOM 1563 C C . ASN A 1 207 ? -0.869 -7.403 -7.616 1.00 97.94 207 ASN A C 1
ATOM 1565 O O . ASN A 1 207 ? -0.187 -7.626 -8.622 1.00 97.94 207 ASN A O 1
ATOM 1569 N N . VAL A 1 208 ? -2.089 -6.880 -7.659 1.00 96.50 208 VAL A N 1
ATOM 1570 C CA . VAL A 1 208 ? -2.695 -6.325 -8.869 1.00 96.50 208 VAL A CA 1
ATOM 1571 C C . VAL A 1 208 ? -2.664 -4.808 -8.757 1.00 96.50 208 VAL A C 1
ATOM 1573 O O . VAL A 1 208 ? -3.196 -4.246 -7.800 1.00 96.50 208 VAL A O 1
ATOM 1576 N N . VAL A 1 209 ? -2.037 -4.149 -9.732 1.00 95.88 209 VAL A N 1
ATOM 1577 C CA . VAL A 1 209 ? -2.084 -2.691 -9.861 1.00 95.88 209 VAL A CA 1
ATOM 1578 C C . VAL A 1 209 ? -2.894 -2.309 -11.091 1.00 95.88 209 VAL A C 1
ATOM 1580 O O . VAL A 1 209 ? -2.456 -2.552 -12.221 1.00 95.88 209 VAL A O 1
ATOM 1583 N N . ASP A 1 210 ? -4.050 -1.698 -10.855 1.00 88.88 210 ASP A N 1
ATOM 1584 C CA . ASP A 1 210 ? -4.997 -1.291 -11.889 1.00 88.88 210 ASP A CA 1
ATOM 1585 C C . ASP A 1 210 ? -4.834 0.181 -12.281 1.00 88.88 210 ASP A C 1
ATOM 1587 O O . ASP A 1 210 ? -4.324 1.016 -11.526 1.00 88.88 210 ASP A O 1
ATOM 1591 N N . ALA A 1 211 ? -5.277 0.489 -13.501 1.00 81.19 211 ALA A N 1
ATOM 1592 C CA . ALA A 1 211 ? -5.524 1.857 -13.927 1.00 81.19 211 ALA A CA 1
ATOM 1593 C C . ALA A 1 211 ? -6.805 2.398 -13.245 1.00 81.19 211 ALA A C 1
ATOM 1595 O O . ALA A 1 211 ? -7.672 1.610 -12.868 1.00 81.19 211 ALA A O 1
ATOM 1596 N N . PRO A 1 212 ? -6.953 3.724 -13.081 1.00 79.12 212 PRO A N 1
ATOM 1597 C CA . PRO A 1 212 ? -5.985 4.765 -13.427 1.00 79.12 212 PRO A CA 1
ATOM 1598 C C . PRO A 1 212 ? -4.766 4.766 -12.492 1.00 79.12 212 PRO A C 1
ATOM 1600 O O . PRO A 1 212 ? -4.880 4.448 -11.317 1.00 79.12 212 PRO A O 1
ATOM 1603 N N . ALA A 1 213 ? -3.595 5.180 -12.976 1.00 76.00 213 ALA A N 1
ATOM 1604 C CA . ALA A 1 213 ? -2.468 5.550 -12.116 1.00 76.00 213 ALA A CA 1
ATOM 1605 C C . ALA A 1 213 ? -1.779 6.803 -12.661 1.00 76.00 213 ALA A C 1
ATOM 1607 O O . ALA A 1 213 ? -1.778 7.076 -13.857 1.00 76.00 213 ALA A O 1
ATOM 1608 N N . ILE A 1 214 ? -1.216 7.594 -11.758 1.00 76.50 214 ILE A N 1
ATOM 1609 C CA . ILE A 1 214 ? -0.891 9.012 -11.986 1.00 76.50 214 ILE A CA 1
ATOM 1610 C C . ILE A 1 214 ? 0.612 9.232 -12.286 1.00 76.50 214 ILE A C 1
ATOM 1612 O O . ILE A 1 214 ? 1.076 10.339 -12.574 1.00 76.50 214 ILE A O 1
ATOM 1616 N N . SER A 1 215 ? 1.416 8.167 -12.234 1.00 84.69 215 SER A N 1
ATOM 1617 C CA . SER A 1 215 ? 2.834 8.132 -12.621 1.00 84.69 215 SER A CA 1
ATOM 1618 C C . SER A 1 215 ? 3.298 6.673 -12.757 1.00 84.69 215 SER A C 1
ATOM 1620 O O . SER A 1 215 ? 2.484 5.752 -12.755 1.00 84.69 215 SER A O 1
ATOM 1622 N N . HIS A 1 216 ? 4.612 6.453 -12.868 1.00 89.12 216 HIS A N 1
ATOM 1623 C CA . HIS A 1 216 ? 5.226 5.131 -12.720 1.00 89.12 216 HIS A CA 1
ATOM 1624 C C . HIS A 1 216 ? 4.823 4.428 -11.418 1.00 89.12 216 HIS A C 1
ATOM 1626 O O . HIS A 1 216 ? 4.582 5.076 -10.400 1.00 89.12 216 HIS A O 1
ATOM 1632 N N . VAL A 1 217 ? 4.756 3.098 -11.463 1.00 94.25 217 VAL A N 1
ATOM 1633 C CA . VAL A 1 217 ? 4.018 2.305 -10.467 1.00 94.25 217 VAL A CA 1
ATOM 1634 C C . VAL A 1 217 ? 4.860 1.937 -9.243 1.00 94.25 217 VAL A C 1
ATOM 1636 O O . VAL A 1 217 ? 4.497 2.297 -8.123 1.00 94.25 217 VAL A O 1
ATOM 1639 N N . PHE A 1 218 ? 5.977 1.240 -9.443 1.00 97.69 218 PHE A N 1
ATOM 1640 C CA . PHE A 1 218 ? 6.934 0.883 -8.396 1.00 97.69 218 PHE A CA 1
ATOM 1641 C C . PHE A 1 218 ? 8.169 1.774 -8.538 1.00 97.69 218 PHE A C 1
ATOM 1643 O O . PHE A 1 218 ? 8.924 1.651 -9.505 1.00 97.69 218 PHE A O 1
ATOM 1650 N N . ASP A 1 219 ? 8.359 2.699 -7.598 1.00 96.00 219 ASP A N 1
ATOM 1651 C CA . ASP A 1 219 ? 9.487 3.633 -7.596 1.00 96.00 219 ASP A CA 1
ATOM 1652 C C . ASP A 1 219 ? 10.501 3.275 -6.513 1.00 96.00 219 ASP A C 1
ATOM 1654 O O . ASP A 1 219 ? 10.142 3.003 -5.368 1.00 96.00 219 ASP A O 1
ATOM 1658 N N . GLN A 1 220 ? 11.782 3.366 -6.850 1.00 96.75 220 GLN A N 1
ATOM 1659 C CA . GLN A 1 220 ? 12.864 3.421 -5.878 1.00 96.75 220 GLN A CA 1
ATOM 1660 C C . GLN A 1 220 ? 13.635 4.717 -6.085 1.00 96.75 220 GLN A C 1
ATOM 1662 O O . GLN A 1 220 ? 14.334 4.884 -7.084 1.00 96.75 220 GLN A O 1
ATOM 1667 N N . HIS A 1 221 ? 13.558 5.629 -5.118 1.00 95.56 221 HIS A N 1
ATOM 1668 C CA . HIS A 1 221 ? 14.283 6.890 -5.160 1.00 95.56 221 HIS A CA 1
ATOM 1669 C C . HIS A 1 221 ? 15.806 6.715 -5.115 1.00 95.56 221 HIS A C 1
ATOM 1671 O O . HIS A 1 221 ? 16.361 5.714 -4.648 1.00 95.56 221 HIS A O 1
ATOM 1677 N N . ARG A 1 222 ? 16.491 7.777 -5.562 1.00 92.94 222 ARG A N 1
ATOM 1678 C CA . ARG A 1 222 ? 17.937 7.920 -5.381 1.00 92.94 222 ARG A CA 1
ATOM 1679 C C . ARG A 1 222 ? 18.288 7.780 -3.897 1.00 92.94 222 ARG A C 1
ATOM 1681 O O . ARG A 1 222 ? 17.622 8.412 -3.083 1.00 92.94 222 ARG A O 1
ATOM 1688 N N . PRO A 1 223 ? 19.351 7.033 -3.553 1.00 94.12 223 PRO A N 1
ATOM 1689 C CA . PRO A 1 223 ? 20.439 6.590 -4.439 1.00 94.12 223 PRO A CA 1
ATOM 1690 C C . PRO A 1 223 ? 20.259 5.228 -5.142 1.00 94.12 223 PRO A C 1
ATOM 1692 O 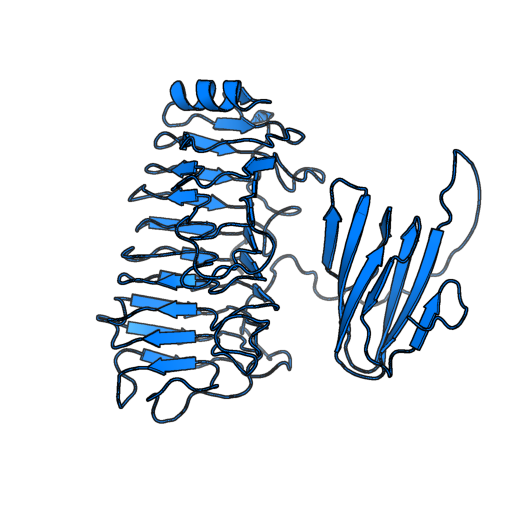O . PRO A 1 223 ? 21.179 4.833 -5.850 1.00 94.12 223 PRO A O 1
ATOM 1695 N N . GLY A 1 224 ? 19.122 4.541 -4.991 1.00 93.19 224 GLY A N 1
ATOM 1696 C CA . GLY A 1 224 ? 18.883 3.213 -5.582 1.00 93.19 224 GLY A CA 1
ATOM 1697 C C . GLY A 1 224 ? 18.494 2.129 -4.572 1.00 93.19 224 GLY A C 1
ATOM 1698 O O . GLY A 1 224 ? 18.163 1.026 -4.987 1.00 93.19 224 GLY A O 1
ATOM 1699 N N . GLY A 1 225 ? 18.479 2.446 -3.272 1.00 95.25 225 GLY A N 1
ATOM 1700 C CA . GLY A 1 225 ? 18.084 1.508 -2.213 1.00 95.25 225 GLY A CA 1
ATOM 1701 C C . GLY A 1 225 ? 19.135 0.434 -1.915 1.00 95.25 225 GLY A C 1
ATOM 1702 O O . GLY A 1 225 ? 20.317 0.604 -2.220 1.00 95.25 225 GLY A O 1
ATOM 1703 N N . THR A 1 226 ? 18.700 -0.659 -1.293 1.00 95.69 226 THR A N 1
ATOM 1704 C CA . THR A 1 226 ? 19.511 -1.808 -0.885 1.00 95.69 226 THR A CA 1
ATOM 1705 C C . THR A 1 226 ? 19.138 -3.040 -1.707 1.00 95.69 226 THR A C 1
ATOM 1707 O O . THR A 1 226 ? 19.723 -3.270 -2.770 1.00 95.69 226 THR A O 1
ATOM 1710 N N . ARG A 1 227 ? 18.163 -3.822 -1.236 1.00 96.19 227 ARG A N 1
ATOM 1711 C CA . ARG A 1 227 ? 17.682 -5.051 -1.852 1.00 96.19 227 ARG A CA 1
ATOM 1712 C C . ARG A 1 227 ? 16.204 -4.931 -2.188 1.00 96.19 227 ARG A C 1
ATOM 1714 O O . ARG A 1 227 ? 15.378 -4.813 -1.290 1.00 96.19 227 ARG A O 1
ATOM 1721 N N . MET A 1 228 ? 15.855 -5.079 -3.462 1.00 97.69 228 MET A N 1
ATOM 1722 C CA . MET A 1 228 ? 14.456 -5.169 -3.880 1.00 97.69 228 MET A CA 1
ATOM 1723 C C . MET A 1 228 ? 14.164 -6.482 -4.589 1.00 97.69 228 MET A C 1
ATOM 1725 O O . MET A 1 228 ? 14.950 -6.955 -5.411 1.00 97.69 228 MET A O 1
ATOM 1729 N N . LYS A 1 229 ? 12.992 -7.042 -4.305 1.00 98.50 229 LYS A N 1
ATOM 1730 C CA . LYS A 1 229 ? 12.394 -8.121 -5.086 1.00 98.50 229 LYS A CA 1
ATOM 1731 C C . LYS A 1 229 ? 11.030 -7.674 -5.589 1.00 98.50 229 LYS A C 1
ATOM 1733 O O . LYS A 1 229 ? 10.150 -7.370 -4.796 1.00 98.50 229 LYS A O 1
ATOM 1738 N N . ILE A 1 230 ? 10.865 -7.651 -6.903 1.00 98.75 230 ILE A N 1
ATOM 1739 C CA . ILE A 1 230 ? 9.636 -7.233 -7.575 1.00 98.75 230 ILE A CA 1
ATOM 1740 C C . ILE A 1 230 ? 9.207 -8.400 -8.456 1.00 98.75 230 ILE A C 1
ATOM 1742 O O . ILE A 1 230 ? 9.799 -8.615 -9.517 1.00 98.75 230 ILE A O 1
ATOM 1746 N N . HIS A 1 231 ? 8.233 -9.199 -8.018 1.00 98.56 231 HIS A N 1
ATOM 1747 C CA . HIS A 1 231 ? 7.871 -10.403 -8.766 1.00 98.56 231 HIS A CA 1
ATOM 1748 C C . HIS A 1 231 ? 6.432 -10.859 -8.649 1.00 98.56 231 HIS A C 1
ATOM 1750 O O . HIS A 1 231 ? 5.809 -10.677 -7.616 1.00 98.56 231 HIS A O 1
ATOM 1756 N N . HIS A 1 232 ? 5.931 -11.564 -9.664 1.00 97.62 232 HIS A N 1
ATOM 1757 C CA . HIS A 1 232 ? 4.562 -12.090 -9.669 1.00 97.62 232 HIS A CA 1
ATOM 1758 C C . HIS A 1 232 ? 3.500 -11.007 -9.435 1.00 97.62 232 HIS A C 1
ATOM 1760 O O . HIS A 1 232 ? 2.459 -11.278 -8.855 1.00 97.62 232 HIS A O 1
ATOM 1766 N N . ASN A 1 233 ? 3.757 -9.762 -9.837 1.00 98.44 233 ASN A N 1
ATOM 1767 C CA . ASN A 1 233 ? 2.745 -8.709 -9.824 1.00 98.44 233 ASN A CA 1
ATOM 1768 C C . ASN A 1 233 ? 2.112 -8.594 -11.208 1.00 98.44 233 ASN A C 1
ATOM 1770 O O . ASN A 1 233 ? 2.812 -8.718 -12.216 1.00 98.44 233 ASN A O 1
ATOM 1774 N N . THR A 1 234 ? 0.815 -8.311 -11.256 1.00 97.38 234 THR A N 1
ATOM 1775 C CA . THR A 1 234 ? 0.125 -7.908 -12.486 1.00 97.38 234 THR A CA 1
ATOM 1776 C C . THR A 1 234 ? -0.025 -6.395 -12.468 1.00 97.38 234 THR A C 1
ATOM 1778 O O . THR A 1 234 ? -0.695 -5.849 -11.597 1.00 97.38 234 THR A O 1
ATOM 1781 N N . VAL A 1 235 ? 0.604 -5.702 -13.415 1.00 97.31 235 VAL A N 1
ATOM 1782 C CA . VAL A 1 235 ? 0.522 -4.243 -13.544 1.00 97.31 235 VAL A CA 1
ATOM 1783 C C . VAL A 1 235 ? -0.180 -3.917 -14.852 1.00 97.31 235 VAL A C 1
ATOM 1785 O O . VAL A 1 235 ? 0.402 -4.053 -15.932 1.00 97.31 235 VAL A O 1
ATOM 1788 N N . ARG A 1 236 ? -1.436 -3.482 -14.740 1.00 94.19 236 ARG A N 1
ATOM 1789 C CA . ARG A 1 236 ? -2.289 -3.109 -15.877 1.00 94.19 236 ARG A CA 1
ATOM 1790 C C . ARG A 1 236 ? -2.096 -1.657 -16.313 1.00 94.19 236 ARG A C 1
ATOM 1792 O O . ARG A 1 236 ? -2.549 -1.258 -17.378 1.00 94.19 236 ARG A O 1
ATOM 1799 N N . VAL A 1 237 ? -1.376 -0.876 -15.512 1.00 89.12 237 VAL A N 1
ATOM 1800 C CA . VAL A 1 237 ? -1.030 0.514 -15.809 1.00 89.12 237 VAL A CA 1
ATOM 1801 C C . VAL A 1 237 ? -0.081 0.588 -17.009 1.00 89.12 237 VAL A C 1
ATOM 1803 O O . VAL A 1 237 ? 1.040 0.077 -16.967 1.00 89.12 237 VAL A O 1
ATOM 1806 N N . VAL A 1 238 ? -0.518 1.287 -18.058 1.00 89.81 238 VAL A N 1
ATOM 1807 C CA . VAL A 1 238 ? 0.300 1.610 -19.241 1.00 89.81 238 VAL A CA 1
ATOM 1808 C C . VAL A 1 238 ? 0.477 3.115 -19.399 1.00 89.81 238 VAL A C 1
ATOM 1810 O O . VAL A 1 238 ? 1.566 3.567 -19.756 1.00 89.81 238 VAL A O 1
ATOM 1813 N N . GLU A 1 239 ? -0.569 3.888 -19.117 1.00 86.94 239 GLU A N 1
ATOM 1814 C CA . GLU A 1 239 ? -0.614 5.331 -19.330 1.00 86.94 239 GLU A CA 1
ATOM 1815 C C . GLU A 1 239 ? -0.778 6.103 -18.022 1.00 86.94 239 GLU A C 1
ATOM 1817 O O . GLU A 1 239 ? -1.365 5.623 -17.054 1.00 86.94 239 GLU A O 1
ATOM 1822 N N . ASN A 1 240 ? -0.247 7.324 -18.011 1.00 82.06 240 ASN A N 1
ATOM 1823 C CA . ASN A 1 240 ? -0.478 8.288 -16.951 1.00 82.06 240 ASN A CA 1
ATOM 1824 C C . ASN A 1 240 ? -1.904 8.851 -17.057 1.00 82.06 240 ASN A C 1
ATOM 1826 O O . ASN A 1 240 ? -2.221 9.550 -18.020 1.00 82.06 240 ASN A O 1
ATOM 1830 N N . ALA A 1 241 ? -2.725 8.605 -16.040 1.00 76.56 241 ALA A N 1
ATOM 1831 C CA . ALA A 1 241 ? -4.108 9.065 -15.955 1.00 76.56 241 ALA A CA 1
ATOM 1832 C C . ALA A 1 241 ? -4.275 10.553 -15.569 1.00 76.56 241 ALA A C 1
ATOM 1834 O O . ALA A 1 241 ? -5.399 11.038 -15.466 1.00 76.56 241 ALA A O 1
ATOM 1835 N N . GLY A 1 242 ? -3.186 11.304 -15.362 1.00 66.00 242 GLY A N 1
ATOM 1836 C CA . GLY A 1 242 ? -3.214 12.745 -15.085 1.00 66.00 242 GLY A CA 1
ATOM 1837 C C . GLY A 1 242 ? -2.237 13.180 -13.987 1.00 66.00 242 GLY A C 1
ATOM 1838 O O . GLY A 1 242 ? -1.812 12.377 -13.172 1.00 66.00 242 GLY A O 1
ATOM 1839 N N . GLY A 1 243 ? -1.856 14.465 -13.977 1.00 61.88 243 GLY A N 1
ATOM 1840 C CA . GLY A 1 243 ? -0.875 15.071 -13.058 1.00 61.88 243 GLY A CA 1
ATOM 1841 C C . GLY A 1 243 ? 0.005 16.129 -13.751 1.00 61.88 243 GLY A C 1
ATOM 1842 O O . GLY A 1 243 ? -0.271 16.531 -14.881 1.00 61.88 243 GLY A O 1
ATOM 1843 N N . ARG A 1 244 ? 1.103 16.584 -13.116 1.00 51.56 244 ARG A N 1
ATOM 1844 C CA . ARG A 1 244 ? 1.985 17.650 -13.668 1.00 51.56 244 ARG A CA 1
ATOM 1845 C C . ARG A 1 244 ? 2.698 17.267 -14.974 1.00 51.56 244 ARG A C 1
ATOM 1847 O O . ARG A 1 244 ? 3.052 18.151 -15.752 1.00 51.56 244 ARG A O 1
ATOM 1854 N N . SER A 1 245 ? 2.948 15.979 -15.201 1.00 50.06 245 SER A N 1
ATOM 1855 C CA . SER A 1 245 ? 3.751 15.503 -16.338 1.00 50.06 245 SER A CA 1
ATOM 1856 C C . SER A 1 245 ? 2.973 15.417 -17.657 1.00 50.06 245 SER A C 1
ATOM 1858 O O . SER A 1 245 ? 3.599 15.265 -18.702 1.00 50.06 245 SER A O 1
ATOM 1860 N N . GLY A 1 246 ? 1.641 15.563 -17.628 1.00 51.88 246 GLY A N 1
ATOM 1861 C CA . GLY A 1 246 ? 0.793 15.282 -18.787 1.00 51.88 246 GLY A CA 1
ATOM 1862 C C . GLY A 1 246 ? 0.720 13.785 -19.113 1.00 51.88 246 GLY A C 1
ATOM 1863 O O . GLY A 1 246 ? 1.421 12.970 -18.512 1.00 51.88 246 GLY A O 1
ATOM 1864 N N . GLY A 1 247 ? -0.176 13.435 -20.039 1.00 62.12 247 GLY A N 1
ATOM 1865 C CA . GLY A 1 247 ? -0.388 12.058 -20.490 1.00 62.12 247 GLY A CA 1
ATOM 1866 C C . GLY A 1 247 ? 0.832 11.450 -21.190 1.00 62.12 247 GLY A C 1
ATOM 1867 O O . GLY A 1 247 ? 1.800 12.137 -21.521 1.00 62.12 247 GLY A O 1
ATOM 1868 N N . GLY A 1 248 ? 0.772 10.145 -21.429 1.00 79.50 248 GLY A N 1
ATOM 1869 C CA . GLY A 1 248 ? 1.863 9.366 -22.010 1.00 79.50 248 GLY A CA 1
ATOM 1870 C C . GLY A 1 248 ? 2.087 8.070 -21.245 1.00 79.50 248 GLY A C 1
ATOM 1871 O O . GLY A 1 248 ? 1.476 7.832 -20.204 1.00 79.50 248 GLY A O 1
ATOM 1872 N N . ARG A 1 249 ? 2.963 7.217 -21.771 1.00 87.62 249 ARG A N 1
ATOM 1873 C CA . ARG A 1 249 ? 3.236 5.915 -21.162 1.00 87.62 249 ARG A CA 1
ATOM 1874 C C . ARG A 1 249 ? 4.096 6.059 -19.917 1.00 87.62 249 ARG A C 1
ATOM 1876 O O . ARG A 1 249 ? 4.984 6.908 -19.870 1.00 87.62 249 ARG A O 1
ATOM 1883 N N . VAL A 1 250 ? 3.853 5.205 -18.932 1.00 89.06 250 VAL A N 1
ATOM 1884 C CA . VAL A 1 250 ? 4.612 5.185 -17.679 1.00 89.06 250 VAL A CA 1
ATOM 1885 C C . VAL A 1 250 ? 5.284 3.827 -17.460 1.00 89.06 250 VAL A C 1
ATOM 1887 O O . VAL A 1 250 ? 4.711 2.785 -17.792 1.00 89.06 250 VAL A O 1
ATOM 1890 N N . PRO A 1 251 ? 6.506 3.810 -16.900 1.00 95.06 251 PRO A N 1
ATOM 1891 C CA . PRO A 1 251 ? 7.131 2.580 -16.432 1.00 95.06 251 PRO A CA 1
ATOM 1892 C C . PRO A 1 251 ? 6.315 1.913 -15.324 1.00 95.06 251 PRO A C 1
ATOM 1894 O O . PRO A 1 251 ? 5.831 2.578 -14.407 1.00 95.06 251 PRO A O 1
ATOM 1897 N N . ALA A 1 252 ? 6.250 0.585 -15.342 1.00 97.31 252 ALA A N 1
ATOM 1898 C CA . ALA A 1 252 ? 5.785 -0.173 -14.187 1.00 97.31 252 ALA A CA 1
ATOM 1899 C C . ALA A 1 252 ? 6.834 -0.149 -13.062 1.00 97.31 252 ALA A C 1
ATOM 1901 O O . ALA A 1 252 ? 6.483 -0.073 -11.891 1.00 97.31 252 ALA A O 1
ATOM 1902 N N . VAL A 1 253 ? 8.124 -0.160 -13.407 1.00 98.50 253 VAL A N 1
ATOM 1903 C CA . VAL A 1 253 ? 9.228 -0.105 -12.444 1.00 98.50 253 VAL A CA 1
ATOM 1904 C C . VAL A 1 253 ? 10.218 0.987 -12.826 1.00 98.50 253 VAL A C 1
ATOM 1906 O O . VAL A 1 253 ? 10.727 1.001 -13.949 1.00 98.50 253 VAL A O 1
ATOM 1909 N N . ALA A 1 254 ? 10.551 1.852 -11.871 1.00 97.38 254 ALA A N 1
ATOM 1910 C CA . ALA A 1 254 ? 11.622 2.830 -11.992 1.00 97.38 254 ALA A CA 1
ATOM 1911 C C . ALA A 1 254 ? 12.622 2.686 -10.836 1.00 97.38 254 ALA A C 1
ATOM 1913 O O . ALA A 1 254 ? 12.321 3.014 -9.691 1.00 97.38 254 ALA A O 1
ATOM 1914 N N . ILE A 1 255 ? 13.841 2.230 -11.141 1.00 98.06 255 ILE A N 1
ATOM 1915 C CA . ILE A 1 255 ? 14.948 2.202 -10.175 1.00 98.06 255 ILE A CA 1
ATOM 1916 C C . ILE A 1 255 ? 15.830 3.428 -10.393 1.00 98.06 255 ILE A C 1
ATOM 1918 O O . ILE A 1 255 ? 16.368 3.625 -11.482 1.00 98.06 255 ILE A O 1
ATOM 1922 N N . ARG A 1 256 ? 15.990 4.291 -9.386 1.00 96.75 256 ARG A N 1
ATOM 1923 C CA . ARG A 1 256 ? 16.717 5.559 -9.545 1.00 96.75 256 ARG A CA 1
ATOM 1924 C C . ARG A 1 256 ? 18.096 5.481 -8.897 1.00 96.75 256 ARG A C 1
ATOM 1926 O O . ARG A 1 256 ? 18.247 5.812 -7.729 1.00 96.75 256 ARG A O 1
ATOM 1933 N N . GLY A 1 257 ? 19.121 5.145 -9.676 1.00 96.69 257 GLY A N 1
ATOM 1934 C CA . GLY A 1 257 ? 20.498 4.944 -9.208 1.00 96.69 257 GLY A CA 1
ATOM 1935 C C . GLY A 1 257 ? 20.860 3.465 -9.073 1.00 96.69 257 GLY A C 1
ATOM 1936 O O . GLY A 1 257 ? 20.259 2.625 -9.740 1.00 96.69 257 GLY A O 1
ATOM 1937 N N . THR A 1 258 ? 21.842 3.160 -8.228 1.00 97.50 258 THR A N 1
ATOM 1938 C CA . THR A 1 258 ? 22.417 1.816 -8.067 1.00 97.50 258 THR A CA 1
ATOM 1939 C C . THR A 1 258 ? 22.006 1.241 -6.710 1.00 97.50 258 THR A C 1
ATOM 1941 O O . THR A 1 258 ? 22.421 1.789 -5.684 1.00 97.50 258 THR A O 1
ATOM 1944 N N . PRO A 1 259 ? 21.216 0.152 -6.667 1.00 97.44 259 PRO A N 1
ATOM 1945 C CA . PRO A 1 259 ? 20.983 -0.596 -5.434 1.00 97.44 259 PRO A CA 1
ATOM 1946 C C . PRO A 1 259 ? 22.301 -1.062 -4.810 1.00 97.44 259 PRO A C 1
ATOM 1948 O O . PRO A 1 259 ? 23.185 -1.551 -5.515 1.00 97.44 259 PRO A O 1
ATOM 1951 N N . SER A 1 260 ? 22.451 -0.937 -3.489 1.00 97.00 260 SER A N 1
ATOM 1952 C CA . SER A 1 260 ? 23.695 -1.344 -2.820 1.00 97.00 260 SER A CA 1
ATOM 1953 C C . SER A 1 260 ? 23.893 -2.860 -2.774 1.00 97.00 260 SER A C 1
ATOM 1955 O O . SER A 1 260 ? 25.021 -3.313 -2.592 1.00 97.00 260 SER A O 1
ATOM 1957 N N . GLU A 1 261 ? 22.812 -3.634 -2.912 1.00 96.56 261 GLU A N 1
ATOM 1958 C CA . GLU A 1 261 ? 22.864 -5.092 -3.016 1.00 96.56 261 GLU A CA 1
ATOM 1959 C C . GLU A 1 261 ? 22.366 -5.573 -4.377 1.00 96.56 261 GLU A C 1
ATOM 1961 O O . GLU A 1 261 ? 23.167 -6.035 -5.191 1.00 96.56 261 GLU A O 1
ATOM 1966 N N . LYS A 1 262 ? 21.047 -5.516 -4.614 1.00 97.06 262 LYS A N 1
ATOM 1967 C CA . LYS A 1 262 ? 20.427 -6.013 -5.849 1.00 97.06 262 LYS A CA 1
ATOM 1968 C C . LYS A 1 262 ? 18.949 -5.636 -5.955 1.00 97.06 262 LYS A C 1
ATOM 1970 O O . LYS A 1 262 ? 18.208 -5.799 -4.991 1.00 97.06 262 LYS A O 1
ATOM 1975 N N . ALA A 1 263 ? 18.493 -5.267 -7.146 1.00 98.25 263 ALA A N 1
ATOM 1976 C CA . ALA A 1 263 ? 17.079 -5.290 -7.511 1.00 98.25 263 ALA A CA 1
ATOM 1977 C C . ALA A 1 263 ? 16.801 -6.468 -8.452 1.00 98.25 263 ALA A C 1
ATOM 1979 O O . ALA A 1 263 ? 17.424 -6.579 -9.507 1.00 98.25 263 ALA A O 1
ATOM 1980 N N . GLU A 1 264 ? 15.869 -7.342 -8.086 1.00 98.69 264 GLU A N 1
ATOM 1981 C CA . GLU A 1 264 ? 15.470 -8.504 -8.883 1.00 98.69 264 GLU A CA 1
ATOM 1982 C C . GLU A 1 264 ? 14.029 -8.323 -9.365 1.00 98.69 264 GLU A C 1
ATOM 1984 O O . GLU A 1 264 ? 13.111 -8.238 -8.549 1.00 98.69 264 GLU A O 1
ATOM 1989 N N . ILE A 1 265 ? 13.831 -8.275 -10.684 1.00 98.88 265 ILE A N 1
ATOM 1990 C CA . ILE A 1 265 ? 12.538 -7.993 -11.316 1.00 98.88 265 ILE A CA 1
ATOM 1991 C C . ILE A 1 265 ? 12.179 -9.157 -12.238 1.00 98.88 265 ILE A C 1
ATOM 1993 O O . ILE A 1 265 ? 12.755 -9.291 -13.322 1.00 98.88 265 ILE A O 1
ATOM 1997 N N . TYR A 1 266 ? 11.258 -10.021 -11.806 1.00 98.69 266 TYR A N 1
ATOM 1998 C CA . TYR A 1 266 ? 10.977 -11.278 -12.507 1.00 98.69 266 TYR A CA 1
ATOM 1999 C C . TYR A 1 266 ? 9.557 -11.803 -12.324 1.00 98.69 266 TYR A C 1
ATOM 2001 O O . TYR A 1 266 ? 8.923 -11.534 -11.317 1.00 98.69 266 TYR A O 1
ATOM 2009 N N . LEU A 1 267 ? 9.053 -12.588 -13.277 1.00 98.12 267 LEU A N 1
ATOM 2010 C CA . LEU A 1 267 ? 7.726 -13.224 -13.239 1.00 98.12 267 LEU A CA 1
ATOM 2011 C C . LEU A 1 267 ? 6.558 -12.245 -13.052 1.00 98.12 267 LEU A C 1
ATOM 2013 O O . LEU A 1 267 ? 5.468 -12.638 -12.657 1.00 98.12 267 LEU A O 1
ATOM 2017 N N . ASN A 1 268 ? 6.751 -10.959 -13.343 1.00 98.69 268 ASN A N 1
ATOM 2018 C CA . ASN A 1 268 ? 5.651 -10.002 -13.389 1.00 98.69 268 ASN A CA 1
ATOM 2019 C C . ASN A 1 268 ? 4.943 -10.079 -14.742 1.00 98.69 268 ASN A C 1
ATOM 2021 O O . ASN A 1 268 ? 5.551 -10.436 -15.754 1.00 98.69 268 ASN A O 1
ATOM 2025 N N . TRP A 1 269 ? 3.680 -9.672 -14.755 1.00 98.19 269 TRP A N 1
ATOM 2026 C CA . TRP A 1 269 ? 2.926 -9.397 -15.966 1.00 98.19 269 TRP A CA 1
ATOM 2027 C C . TRP A 1 269 ? 2.728 -7.886 -16.092 1.00 98.19 269 TRP A C 1
ATOM 2029 O O . TRP A 1 269 ? 1.954 -7.281 -15.352 1.00 98.19 269 TRP A O 1
ATOM 2039 N N . PHE A 1 270 ? 3.451 -7.270 -17.025 1.00 98.12 270 PHE A N 1
ATOM 2040 C CA . PHE A 1 270 ? 3.336 -5.852 -17.341 1.00 98.12 270 PHE A CA 1
ATOM 2041 C C . PHE A 1 270 ? 2.502 -5.668 -18.607 1.00 98.12 270 PHE A C 1
ATOM 2043 O O . PHE A 1 270 ? 2.897 -6.126 -19.676 1.00 98.12 270 PHE A O 1
ATOM 2050 N N . TYR A 1 271 ? 1.390 -4.936 -18.531 1.00 95.62 271 TYR A N 1
ATOM 2051 C CA . TYR A 1 271 ? 0.592 -4.620 -19.727 1.00 95.62 271 TYR A CA 1
ATOM 2052 C C . TYR A 1 271 ? 1.345 -3.681 -20.678 1.00 95.62 271 TYR A C 1
ATOM 2054 O O . TYR A 1 271 ? 1.111 -3.677 -21.885 1.00 95.62 271 TYR A O 1
ATOM 2062 N N . ASN A 1 272 ? 2.312 -2.925 -20.151 1.00 95.25 272 ASN A N 1
ATOM 2063 C CA . ASN A 1 272 ? 3.250 -2.157 -20.954 1.00 95.25 272 ASN A CA 1
ATOM 2064 C C . ASN A 1 272 ? 4.135 -3.114 -21.786 1.00 95.25 272 ASN A C 1
ATOM 2066 O O . ASN A 1 272 ? 5.068 -3.731 -21.277 1.00 95.25 272 ASN A O 1
ATOM 2070 N N . ASP A 1 273 ? 3.846 -3.204 -23.084 1.00 96.62 273 ASP A N 1
ATOM 2071 C CA . ASP A 1 273 ? 4.531 -4.064 -24.062 1.00 96.62 273 ASP A CA 1
ATOM 2072 C C . ASP A 1 273 ? 5.975 -3.643 -24.408 1.00 96.62 273 ASP A C 1
ATOM 2074 O O . ASP A 1 273 ? 6.720 -4.402 -25.037 1.00 96.62 273 ASP A O 1
ATOM 2078 N N . LYS A 1 274 ? 6.414 -2.448 -23.991 1.00 97.38 274 LYS A N 1
ATOM 2079 C CA . LYS A 1 274 ? 7.771 -1.962 -24.252 1.00 97.38 274 LYS A CA 1
ATOM 2080 C C . LYS A 1 274 ? 8.753 -2.607 -23.276 1.00 97.38 274 LYS A C 1
ATOM 2082 O O . LYS A 1 274 ? 8.895 -2.181 -22.130 1.00 97.38 274 LYS A O 1
ATOM 2087 N N . GLN A 1 275 ? 9.464 -3.619 -23.758 1.00 97.62 275 GLN A N 1
ATOM 2088 C CA . GLN A 1 275 ? 10.497 -4.321 -22.995 1.00 97.62 275 GLN A CA 1
ATOM 2089 C C . GLN A 1 275 ? 11.692 -3.415 -22.646 1.00 97.62 275 GLN A C 1
ATOM 2091 O O . GLN A 1 275 ? 11.960 -2.462 -23.380 1.00 97.62 275 GLN A O 1
ATOM 2096 N N . PRO A 1 276 ? 12.453 -3.726 -21.579 1.00 97.62 276 PRO A N 1
ATOM 2097 C CA . PRO A 1 276 ? 13.598 -2.928 -21.153 1.00 97.62 276 PRO A CA 1
ATOM 2098 C C . PRO A 1 276 ? 14.662 -2.820 -22.250 1.00 97.62 276 PRO A C 1
ATOM 2100 O O . PRO A 1 276 ? 14.948 -3.774 -22.976 1.00 97.62 276 PRO A O 1
ATOM 2103 N N . ARG A 1 277 ? 15.293 -1.649 -22.356 1.00 96.12 277 ARG A N 1
ATOM 2104 C CA . ARG A 1 277 ? 16.387 -1.413 -23.309 1.00 96.12 277 ARG A CA 1
ATOM 2105 C C . ARG A 1 277 ? 17.654 -2.159 -22.901 1.00 96.12 277 ARG A C 1
ATOM 2107 O O . ARG A 1 277 ? 17.910 -2.395 -21.724 1.00 96.12 277 ARG A O 1
ATOM 2114 N N . ALA A 1 278 ? 18.530 -2.397 -23.878 1.00 95.31 278 ALA A N 1
ATOM 2115 C CA . ALA A 1 278 ? 19.888 -2.880 -23.617 1.00 95.31 278 ALA A CA 1
ATOM 2116 C C . ALA A 1 278 ? 20.692 -1.941 -22.691 1.00 95.31 278 ALA A C 1
ATOM 2118 O O . ALA A 1 278 ? 21.531 -2.407 -21.928 1.00 95.31 278 ALA A O 1
ATOM 2119 N N . THR A 1 279 ? 20.418 -0.633 -22.739 1.00 94.00 279 THR A N 1
ATOM 2120 C CA . THR A 1 279 ? 21.009 0.388 -21.860 1.00 94.00 279 THR A CA 1
ATOM 2121 C C . THR A 1 279 ? 19.892 1.174 -21.173 1.00 94.00 279 THR A C 1
ATOM 2123 O O . THR A 1 279 ? 19.022 1.684 -21.889 1.00 94.00 279 THR A O 1
ATOM 2126 N N . PRO A 1 280 ? 19.897 1.323 -19.839 1.00 92.56 280 PRO A N 1
ATOM 2127 C CA . PRO A 1 280 ? 18.733 1.823 -19.111 1.00 92.56 280 PRO A CA 1
ATOM 2128 C C . PRO A 1 280 ? 18.676 3.353 -18.962 1.00 92.56 280 PRO A C 1
ATOM 2130 O O . PRO A 1 280 ? 17.725 3.869 -18.385 1.00 92.56 280 PRO A O 1
ATOM 2133 N N . ASN A 1 281 ? 19.672 4.090 -19.471 1.00 88.62 281 ASN A N 1
ATOM 2134 C CA . ASN A 1 281 ? 19.778 5.533 -19.263 1.00 88.62 281 ASN A CA 1
ATOM 2135 C C . ASN A 1 281 ? 18.526 6.299 -19.744 1.00 88.62 281 ASN A C 1
ATOM 2137 O O . ASN A 1 281 ? 18.137 6.236 -20.915 1.00 88.62 281 ASN A O 1
ATOM 2141 N N . GLY A 1 282 ? 17.981 7.108 -18.833 1.00 91.44 282 GLY A N 1
ATOM 2142 C CA . GLY A 1 282 ? 16.969 8.124 -19.106 1.00 91.44 282 GLY A CA 1
ATOM 2143 C C . GLY A 1 282 ? 15.589 7.759 -18.570 1.00 91.44 282 GLY A C 1
ATOM 2144 O O . GLY A 1 282 ? 15.285 6.602 -18.318 1.00 91.44 282 GLY A O 1
ATOM 2145 N N . TRP A 1 283 ? 14.738 8.769 -18.398 1.00 93.06 283 TRP A N 1
ATOM 2146 C CA . TRP A 1 283 ? 13.314 8.545 -18.147 1.00 93.06 283 TRP A CA 1
ATOM 2147 C C . TRP A 1 283 ? 12.637 8.207 -19.471 1.00 93.06 283 TRP A C 1
ATOM 2149 O O . TRP A 1 283 ? 12.545 9.064 -20.351 1.00 93.06 283 TRP A O 1
ATOM 2159 N N . THR A 1 284 ? 12.248 6.947 -19.628 1.00 93.44 284 THR A N 1
ATOM 2160 C CA . THR A 1 284 ? 11.749 6.381 -20.882 1.00 93.44 284 THR A CA 1
ATOM 2161 C C . THR A 1 284 ? 10.477 5.565 -20.639 1.00 93.44 284 THR A C 1
ATOM 2163 O O . THR A 1 284 ? 10.040 5.428 -19.500 1.00 93.44 284 THR A O 1
ATOM 2166 N N . ASP A 1 285 ? 9.856 5.058 -21.705 1.00 93.31 285 ASP A N 1
ATOM 2167 C CA . ASP A 1 285 ? 8.504 4.478 -21.652 1.00 93.31 285 ASP A CA 1
ATOM 2168 C C . ASP A 1 285 ? 8.481 2.951 -21.463 1.00 93.31 285 ASP A C 1
ATOM 2170 O O . ASP A 1 285 ? 7.413 2.336 -21.534 1.00 93.31 285 ASP A O 1
ATOM 2174 N N . GLU A 1 286 ? 9.642 2.307 -21.345 1.00 97.06 286 GLU A N 1
ATOM 2175 C CA . GLU A 1 286 ? 9.729 0.864 -21.137 1.00 97.06 286 GLU A CA 1
ATOM 2176 C C . GLU A 1 286 ? 9.141 0.467 -19.779 1.00 97.06 286 GLU A C 1
ATOM 2178 O O . GLU A 1 286 ? 9.189 1.223 -18.810 1.00 97.06 286 GLU A O 1
ATOM 2183 N N . ALA A 1 287 ? 8.596 -0.745 -19.698 1.00 97.31 287 ALA A N 1
ATOM 2184 C CA . ALA A 1 287 ? 7.964 -1.262 -18.490 1.00 97.31 287 ALA A CA 1
ATOM 2185 C C . ALA A 1 287 ? 8.909 -1.262 -17.277 1.00 97.31 287 ALA A C 1
ATOM 2187 O O . ALA A 1 287 ? 8.463 -1.038 -16.155 1.00 97.31 287 ALA A O 1
ATOM 2188 N N . VAL A 1 288 ? 10.209 -1.479 -17.498 1.00 98.50 288 VAL A N 1
ATOM 2189 C CA . VAL A 1 288 ? 11.241 -1.403 -16.459 1.00 98.50 288 VAL A CA 1
ATOM 2190 C C . VAL A 1 288 ? 12.364 -0.495 -16.933 1.00 98.50 288 VAL A C 1
ATOM 2192 O O . VAL A 1 288 ? 12.929 -0.714 -18.008 1.00 98.50 288 VAL A O 1
ATOM 2195 N N . ILE A 1 289 ? 12.719 0.479 -16.099 1.00 98.00 289 ILE A N 1
ATOM 2196 C CA . ILE A 1 289 ? 13.830 1.400 -16.338 1.00 98.00 289 ILE A CA 1
ATOM 2197 C C . ILE A 1 289 ? 14.750 1.482 -15.115 1.00 98.00 289 ILE A C 1
ATOM 2199 O O . ILE A 1 289 ? 14.311 1.332 -13.971 1.00 98.00 289 ILE A O 1
ATOM 2203 N N . GLN A 1 290 ? 16.026 1.784 -15.358 1.00 98.12 290 GLN A N 1
ATOM 2204 C CA . GLN A 1 290 ? 16.973 2.192 -14.323 1.00 98.12 290 GLN A CA 1
ATOM 2205 C C . GLN A 1 290 ? 17.598 3.533 -14.703 1.00 98.12 290 GLN A C 1
ATOM 2207 O O . GLN A 1 290 ? 18.412 3.644 -15.614 1.00 98.12 290 GLN A O 1
ATOM 2212 N N . VAL A 1 291 ? 17.225 4.586 -13.992 1.00 96.12 291 VAL A N 1
ATOM 2213 C CA . VAL A 1 291 ? 17.648 5.944 -14.329 1.00 96.12 291 VAL A CA 1
ATOM 2214 C C . VAL A 1 291 ? 18.894 6.349 -13.554 1.00 96.12 291 VAL A C 1
ATOM 2216 O O . VAL A 1 291 ? 19.136 5.884 -12.444 1.00 96.12 291 VAL A O 1
ATOM 2219 N N . HIS A 1 292 ? 19.637 7.313 -14.106 1.00 96.00 292 HIS A N 1
ATOM 2220 C CA . HIS A 1 292 ? 20.833 7.909 -13.486 1.00 96.00 292 HIS A CA 1
ATOM 2221 C C . HIS A 1 292 ? 22.071 7.009 -13.440 1.00 96.00 292 HIS A C 1
ATOM 2223 O O . HIS A 1 292 ? 22.997 7.281 -12.680 1.00 96.00 292 HIS A O 1
ATOM 2229 N N . VAL A 1 293 ? 22.082 6.002 -14.303 1.00 95.56 293 VAL A N 1
ATOM 2230 C CA . VAL A 1 293 ? 23.215 5.139 -14.629 1.00 95.56 293 VAL A CA 1
ATOM 2231 C C . VAL A 1 293 ? 23.321 5.050 -16.156 1.00 95.56 293 VAL A C 1
ATOM 2233 O O . VAL A 1 293 ? 22.347 5.332 -16.862 1.00 95.56 293 VAL A O 1
ATOM 2236 N N . ASP A 1 294 ? 24.493 4.684 -16.672 1.00 95.12 294 ASP A N 1
ATOM 2237 C CA . ASP A 1 294 ? 24.719 4.520 -18.117 1.00 95.12 294 ASP A CA 1
ATOM 2238 C C . ASP A 1 294 ? 24.515 3.070 -18.592 1.00 95.12 294 ASP A C 1
ATOM 2240 O O . ASP A 1 294 ? 24.180 2.831 -19.754 1.00 95.12 294 ASP A O 1
ATOM 2244 N N . GLU A 1 295 ? 24.650 2.108 -17.681 1.00 97.12 295 GLU A N 1
ATOM 2245 C CA . GLU A 1 295 ? 24.446 0.675 -17.887 1.00 97.12 295 GLU A CA 1
ATOM 2246 C C . GLU A 1 295 ? 23.647 0.082 -16.720 1.00 97.12 295 GLU A C 1
ATOM 2248 O O . GLU A 1 295 ? 23.552 0.705 -15.663 1.00 97.12 295 GLU A O 1
ATOM 2253 N N . TRP A 1 296 ? 23.037 -1.090 -16.923 1.00 97.81 296 TRP A N 1
ATOM 2254 C CA . TRP A 1 296 ? 22.338 -1.793 -15.846 1.00 97.81 296 TRP A CA 1
ATOM 2255 C C . TRP A 1 296 ? 23.325 -2.124 -14.727 1.00 97.81 296 TRP A C 1
ATOM 2257 O O . TRP A 1 296 ? 24.326 -2.796 -14.969 1.00 97.81 296 TRP A O 1
ATOM 2267 N N . ASP A 1 297 ? 23.035 -1.664 -13.514 1.00 97.81 297 ASP A N 1
ATOM 2268 C CA . ASP A 1 297 ? 23.959 -1.743 -12.383 1.00 97.81 297 ASP A CA 1
ATOM 2269 C C . ASP A 1 297 ? 23.220 -2.211 -11.129 1.00 97.81 297 ASP A C 1
ATOM 2271 O O . ASP A 1 297 ? 22.276 -1.560 -10.683 1.00 97.81 297 ASP A O 1
ATOM 2275 N N . CYS A 1 298 ? 23.601 -3.372 -10.594 1.00 98.12 298 CYS A N 1
ATOM 2276 C CA . CYS A 1 298 ? 22.893 -4.065 -9.507 1.00 98.12 298 CYS A CA 1
ATOM 2277 C C . CYS A 1 298 ? 21.382 -4.283 -9.750 1.00 98.12 298 CYS A C 1
ATOM 2279 O O . CYS A 1 298 ? 20.623 -4.465 -8.800 1.00 98.12 298 CYS A O 1
ATOM 2281 N N . VAL A 1 299 ? 20.931 -4.307 -11.007 1.00 98.50 299 VAL A N 1
ATOM 2282 C CA . VAL A 1 299 ? 19.542 -4.595 -11.392 1.00 98.50 299 VAL A CA 1
ATOM 2283 C C . VAL A 1 299 ? 19.519 -5.793 -12.338 1.00 98.50 299 VAL A C 1
ATOM 2285 O O . VAL A 1 299 ? 20.215 -5.811 -13.351 1.00 98.50 299 VAL A O 1
ATOM 2288 N N . GLU A 1 300 ? 18.703 -6.793 -12.017 1.00 98.44 300 GLU A N 1
ATOM 2289 C CA . GLU A 1 300 ? 18.455 -7.962 -12.855 1.00 98.44 300 GLU A CA 1
ATOM 2290 C C . GLU A 1 300 ? 16.987 -7.994 -13.279 1.00 98.44 300 GLU A C 1
ATOM 2292 O O . GLU A 1 300 ? 16.088 -8.072 -12.440 1.00 98.44 300 GLU A O 1
ATOM 2297 N N . VAL A 1 301 ? 16.757 -7.976 -14.593 1.00 98.44 301 VAL A N 1
ATOM 2298 C CA . VAL A 1 301 ? 15.429 -8.111 -15.196 1.00 98.44 301 VAL A CA 1
ATOM 2299 C C . VAL A 1 301 ? 15.401 -9.390 -16.018 1.00 98.44 301 VAL A C 1
ATOM 2301 O O . VAL A 1 301 ? 16.187 -9.543 -16.953 1.00 98.44 301 VAL A O 1
ATOM 2304 N N . ARG A 1 302 ? 14.506 -10.316 -15.677 1.00 97.44 302 ARG A N 1
ATOM 2305 C CA . ARG A 1 302 ? 14.372 -11.605 -16.372 1.00 97.44 302 ARG A CA 1
ATOM 2306 C C . ARG A 1 302 ? 12.955 -12.134 -16.272 1.00 97.44 302 ARG A C 1
ATOM 2308 O O . ARG A 1 302 ? 12.245 -11.773 -15.348 1.00 97.44 302 ARG A O 1
ATOM 2315 N N . ASP A 1 303 ? 12.568 -13.012 -17.189 1.00 96.38 303 ASP A N 1
ATOM 2316 C CA . ASP A 1 303 ? 11.341 -13.809 -17.082 1.00 96.38 303 ASP A CA 1
ATOM 2317 C C . ASP A 1 303 ? 10.086 -12.984 -16.735 1.00 96.38 303 ASP A C 1
ATOM 2319 O O . ASP A 1 303 ? 9.272 -13.422 -15.935 1.00 96.38 303 ASP A O 1
ATOM 2323 N N . ASN A 1 304 ? 9.932 -11.774 -17.278 1.00 98.06 304 ASN A N 1
ATOM 2324 C CA . ASN A 1 304 ? 8.687 -11.008 -17.161 1.00 98.06 304 ASN A CA 1
ATOM 2325 C C . ASN A 1 304 ? 7.885 -11.150 -18.452 1.00 98.06 304 ASN A C 1
ATOM 2327 O O . ASN A 1 304 ? 8.464 -11.282 -19.534 1.00 98.06 304 ASN A O 1
ATOM 2331 N N . HIS A 1 305 ? 6.565 -11.078 -18.331 1.00 98.06 305 HIS A N 1
ATOM 2332 C CA . HIS A 1 305 ? 5.661 -11.025 -19.467 1.00 98.06 305 HIS A CA 1
ATOM 2333 C C . HIS A 1 305 ? 5.281 -9.579 -19.784 1.00 98.06 305 HIS A C 1
ATOM 2335 O O . HIS A 1 305 ? 5.062 -8.780 -18.870 1.00 98.06 305 HIS A O 1
ATOM 2341 N N . TYR A 1 306 ? 5.216 -9.252 -21.074 1.00 97.56 306 TYR A N 1
ATOM 2342 C CA . TYR A 1 306 ? 4.981 -7.897 -21.569 1.00 97.56 306 TYR A CA 1
ATOM 2343 C C . TYR A 1 306 ? 3.833 -7.884 -22.575 1.00 97.56 306 TYR A C 1
ATOM 2345 O O . TYR A 1 306 ? 3.818 -8.678 -23.516 1.00 97.56 306 TYR A O 1
ATOM 2353 N N . GLY A 1 307 ? 2.927 -6.926 -22.409 1.00 95.88 307 GLY A N 1
ATOM 2354 C CA . GLY A 1 307 ? 1.718 -6.790 -23.210 1.00 95.88 307 GLY A CA 1
ATOM 2355 C C . GLY A 1 307 ? 0.485 -7.356 -22.512 1.00 95.88 307 GLY A C 1
ATOM 2356 O O . GLY A 1 307 ? 0.565 -8.030 -21.488 1.00 95.88 307 GLY A O 1
ATOM 2357 N N . GLU A 1 308 ? -0.678 -7.044 -23.070 1.00 93.06 308 GLU A N 1
ATOM 2358 C CA . GLU A 1 308 ? -1.979 -7.330 -22.449 1.00 93.06 308 GLU A CA 1
ATOM 2359 C C . GLU A 1 308 ? -2.479 -8.754 -22.685 1.00 93.06 308 GLU A C 1
ATOM 2361 O O . GLU A 1 308 ? -3.439 -9.180 -22.051 1.00 93.06 308 GLU A O 1
ATOM 2366 N N . ALA A 1 309 ? -1.863 -9.483 -23.617 1.00 90.06 309 ALA A N 1
ATOM 2367 C CA . ALA A 1 309 ? -2.212 -10.873 -23.855 1.00 90.06 309 ALA A CA 1
ATOM 2368 C C . ALA A 1 309 ? -1.902 -11.690 -22.600 1.00 90.06 309 ALA A C 1
ATOM 2370 O O . ALA A 1 309 ? -0.817 -11.549 -22.035 1.00 90.06 309 ALA A O 1
ATOM 2371 N N . GLU A 1 310 ? -2.834 -12.538 -22.179 1.00 88.94 310 GLU A N 1
ATOM 2372 C CA . GLU A 1 310 ? -2.633 -13.382 -21.008 1.00 88.94 310 GLU A CA 1
ATOM 2373 C C . GLU A 1 310 ? -1.421 -14.313 -21.202 1.00 88.94 310 GLU A C 1
ATOM 2375 O O . GLU A 1 310 ? -1.287 -14.934 -22.262 1.00 88.94 310 GLU A O 1
ATOM 2380 N N . PRO A 1 311 ? -0.486 -14.366 -20.237 1.00 88.19 311 PRO A N 1
ATOM 2381 C CA . PRO A 1 311 ? 0.688 -15.217 -20.338 1.00 88.19 311 PRO A CA 1
ATOM 2382 C C . PRO A 1 311 ? 0.380 -16.694 -20.101 1.00 88.19 311 PRO A C 1
ATOM 2384 O O . PRO A 1 311 ? -0.273 -17.061 -19.126 1.00 88.19 311 PRO A O 1
ATOM 2387 N N . ASP A 1 312 ? 1.018 -17.559 -20.888 1.00 82.75 312 ASP A N 1
ATOM 2388 C CA . ASP A 1 312 ? 1.166 -18.969 -20.534 1.00 82.75 312 ASP A CA 1
ATOM 2389 C C . ASP A 1 312 ? 2.148 -19.108 -19.355 1.00 82.75 312 ASP A C 1
ATOM 2391 O O . ASP A 1 312 ? 3.313 -18.721 -19.455 1.00 82.75 312 ASP A O 1
ATOM 2395 N N . GLY A 1 313 ? 1.727 -19.712 -18.242 1.00 80.75 313 GLY A N 1
ATOM 2396 C CA . GLY A 1 313 ? 2.610 -20.007 -17.103 1.00 80.75 313 GLY A CA 1
ATOM 2397 C C . GLY A 1 313 ? 2.477 -19.043 -15.919 1.00 80.75 313 GLY A C 1
ATOM 2398 O O . GLY A 1 313 ? 1.460 -18.379 -15.744 1.00 80.75 313 GLY A O 1
ATOM 2399 N N . GLU A 1 314 ? 3.462 -19.049 -15.017 1.00 87.81 314 GLU A N 1
ATOM 2400 C CA . GLU A 1 314 ? 3.388 -18.441 -13.671 1.00 87.81 314 GLU A CA 1
ATOM 2401 C C . GLU A 1 314 ? 3.747 -16.944 -13.648 1.00 87.81 314 GLU A C 1
ATOM 2403 O O . GLU A 1 314 ? 4.540 -16.497 -12.824 1.00 87.81 314 GLU A O 1
ATOM 2408 N N . TYR A 1 315 ? 3.180 -16.162 -14.564 1.00 92.56 315 TYR A N 1
ATOM 2409 C CA . TYR A 1 315 ? 3.407 -14.719 -14.623 1.00 92.56 315 TYR A CA 1
ATOM 2410 C C . TYR A 1 315 ? 2.272 -13.949 -13.955 1.00 92.56 315 TYR A C 1
ATOM 2412 O O . TYR A 1 315 ? 1.099 -14.279 -14.114 1.00 92.56 315 TYR A O 1
ATOM 2420 N N . GLY A 1 316 ? 2.636 -12.870 -13.266 1.00 93.44 316 GLY A N 1
ATOM 2421 C CA . GLY A 1 316 ? 1.676 -11.978 -12.633 1.00 93.44 316 GLY A CA 1
ATOM 2422 C C . GLY A 1 316 ? 1.071 -12.528 -11.344 1.00 93.44 316 GLY A C 1
ATOM 2423 O O . GLY A 1 316 ? 1.439 -13.593 -10.843 1.00 93.44 316 GLY A O 1
ATOM 2424 N N . ALA A 1 317 ? 0.162 -11.741 -10.783 1.00 89.62 317 ALA A N 1
ATOM 2425 C CA . ALA A 1 317 ? -0.605 -12.113 -9.612 1.00 89.62 317 ALA A CA 1
ATOM 2426 C C . ALA A 1 317 ? -1.740 -13.046 -10.033 1.00 89.62 317 ALA A C 1
ATOM 2428 O O . ALA A 1 317 ? -2.519 -12.718 -10.928 1.00 89.62 317 ALA A O 1
ATOM 2429 N N . ARG A 1 318 ? -1.828 -14.204 -9.379 1.00 80.31 318 ARG A N 1
ATOM 2430 C CA . ARG A 1 318 ? -2.943 -15.135 -9.532 1.00 80.31 318 ARG A CA 1
ATOM 2431 C C . ARG A 1 318 ? -3.847 -14.979 -8.329 1.00 80.31 318 ARG A C 1
ATOM 2433 O O . ARG A 1 318 ? -3.358 -15.079 -7.206 1.00 80.31 318 ARG A O 1
ATOM 2440 N N . ASP A 1 319 ? -5.130 -14.748 -8.574 1.00 66.75 319 ASP A N 1
ATOM 2441 C CA . ASP A 1 319 ? -6.120 -14.869 -7.517 1.00 66.75 319 ASP A CA 1
ATOM 2442 C C . ASP A 1 319 ? -6.307 -16.367 -7.226 1.00 66.75 319 ASP A C 1
ATOM 2444 O O . ASP A 1 319 ? -6.749 -17.114 -8.100 1.00 66.75 319 ASP A O 1
ATOM 2448 N N . PRO A 1 320 ? -5.914 -16.843 -6.038 1.00 57.62 320 PRO A N 1
ATOM 2449 C CA . PRO A 1 320 ? -6.017 -18.253 -5.680 1.00 57.62 320 PRO A CA 1
ATOM 2450 C C . PRO A 1 320 ? -7.471 -18.710 -5.479 1.00 57.62 320 PRO A C 1
ATOM 2452 O O . PRO A 1 320 ? -7.722 -19.913 -5.424 1.00 57.62 320 PRO A O 1
ATOM 2455 N N . THR A 1 321 ? -8.409 -17.767 -5.353 1.00 55.25 321 THR A N 1
ATOM 2456 C CA . THR A 1 321 ? -9.841 -18.010 -5.148 1.00 55.25 321 THR A CA 1
ATOM 2457 C C . THR A 1 321 ? -10.673 -17.808 -6.411 1.00 55.25 321 THR A C 1
ATOM 2459 O O . THR A 1 321 ? -11.816 -18.264 -6.452 1.00 55.25 321 THR A O 1
ATOM 2462 N N . ALA A 1 322 ? -10.108 -17.198 -7.462 1.00 49.47 322 ALA A N 1
ATOM 2463 C CA . ALA A 1 322 ? -10.750 -17.144 -8.767 1.00 49.47 322 ALA A CA 1
ATOM 2464 C C . ALA A 1 322 ? -10.921 -18.577 -9.284 1.00 49.47 322 ALA A C 1
ATOM 2466 O O . ALA A 1 322 ? -9.951 -19.263 -9.620 1.00 49.47 322 ALA A O 1
ATOM 2467 N N . ALA A 1 323 ? -12.166 -19.054 -9.282 1.00 36.34 323 ALA A N 1
ATOM 2468 C CA . ALA A 1 323 ? -12.513 -20.355 -9.821 1.00 36.34 323 ALA A CA 1
ATOM 2469 C C . ALA A 1 323 ? -11.983 -20.465 -11.258 1.00 36.34 323 ALA A C 1
ATOM 2471 O O . ALA A 1 323 ? -12.171 -19.559 -12.066 1.00 36.34 323 ALA A O 1
ATOM 2472 N N . SER A 1 324 ? -11.333 -21.585 -11.585 1.00 32.06 324 SER A N 1
ATOM 2473 C CA . SER A 1 324 ? -11.193 -21.993 -12.982 1.00 32.06 324 SER A CA 1
ATOM 2474 C C . SER A 1 324 ? -12.592 -22.023 -13.594 1.00 32.06 324 SER A C 1
ATOM 2476 O O . SER A 1 324 ? -13.452 -22.684 -13.004 1.00 32.06 324 SER A O 1
ATOM 2478 N N . ASP A 1 325 ? -12.798 -21.314 -14.706 1.00 29.25 325 ASP A N 1
ATOM 2479 C CA . ASP A 1 325 ? -14.072 -21.193 -15.428 1.00 29.25 325 ASP A CA 1
ATOM 2480 C C . ASP A 1 325 ? -14.968 -22.434 -15.265 1.00 29.25 325 ASP A C 1
ATOM 2482 O O . ASP A 1 325 ? -14.566 -23.537 -15.662 1.00 29.25 325 ASP A O 1
ATOM 2486 N N . PRO A 1 326 ? -16.176 -22.310 -14.688 1.00 32.44 326 PRO A N 1
ATOM 2487 C CA . PRO A 1 326 ? -17.147 -23.380 -14.784 1.00 32.44 326 PRO A CA 1
ATOM 2488 C C . PRO A 1 326 ? -17.648 -23.432 -16.233 1.00 32.44 326 PRO A C 1
ATOM 2490 O O . PRO A 1 326 ? -18.132 -22.436 -16.767 1.00 32.44 326 PRO A O 1
ATOM 2493 N N . GLU A 1 327 ? -17.509 -24.597 -16.873 1.00 30.20 327 GLU A N 1
ATOM 2494 C CA . GLU A 1 327 ? -18.131 -24.893 -18.167 1.00 30.20 327 GLU A CA 1
ATOM 2495 C C . GLU A 1 327 ? -19.617 -24.482 -18.144 1.00 30.20 327 GLU A C 1
ATOM 2497 O O . GLU A 1 327 ? -20.348 -24.840 -17.219 1.00 30.20 327 GLU A O 1
ATOM 2502 N N . GLU A 1 328 ? -20.045 -23.721 -19.159 1.00 31.08 328 GLU A N 1
ATOM 2503 C CA . GLU A 1 328 ? -21.426 -23.270 -19.353 1.00 31.08 328 GLU A CA 1
ATOM 2504 C C . GLU A 1 328 ? -22.418 -24.446 -19.274 1.00 31.08 328 GLU A C 1
ATOM 2506 O O . GLU A 1 328 ? -22.491 -25.269 -20.190 1.00 31.08 328 GLU A O 1
ATOM 2511 N N . ASP A 1 329 ? -23.244 -24.495 -18.225 1.00 25.92 329 ASP A N 1
ATOM 2512 C CA . ASP A 1 329 ? -24.485 -25.272 -18.237 1.00 25.92 329 ASP A CA 1
ATOM 2513 C C . ASP A 1 329 ? -25.662 -24.322 -18.477 1.00 25.92 329 ASP A C 1
ATOM 2515 O O . ASP A 1 329 ? -26.144 -23.621 -17.584 1.00 25.92 329 ASP A O 1
ATOM 2519 N N . GLN A 1 330 ? -26.102 -24.272 -19.733 1.00 31.22 330 GLN A N 1
ATOM 2520 C CA . GLN A 1 330 ? -27.337 -23.612 -20.124 1.00 31.22 330 GLN A CA 1
ATOM 2521 C C . GLN A 1 330 ? -28.527 -24.450 -19.646 1.00 31.22 330 GLN A C 1
ATOM 2523 O O . GLN A 1 330 ? -28.878 -25.455 -20.268 1.00 31.22 330 GLN A O 1
ATOM 2528 N N . SER A 1 331 ? -29.232 -23.991 -18.612 1.00 29.30 331 SER A N 1
ATOM 2529 C CA . SER A 1 331 ? -30.632 -24.379 -18.439 1.00 29.30 331 SER A CA 1
ATOM 2530 C C . SER A 1 331 ? -31.517 -23.196 -18.050 1.00 29.30 331 SER A C 1
ATOM 2532 O O . SER A 1 331 ? -31.405 -22.584 -16.993 1.00 29.30 331 SER A O 1
ATOM 2534 N N . ASP A 1 332 ? -32.395 -22.886 -18.997 1.00 35.81 332 ASP A N 1
ATOM 2535 C CA . ASP A 1 332 ? -33.527 -21.976 -18.928 1.00 35.81 332 ASP A CA 1
ATOM 2536 C C . ASP A 1 332 ? -34.617 -22.527 -17.992 1.00 35.81 332 ASP A C 1
ATOM 2538 O O . ASP A 1 332 ? -35.034 -23.682 -18.127 1.00 35.81 332 ASP A O 1
ATOM 2542 N N . SER A 1 333 ? -35.133 -21.688 -17.090 1.00 30.83 333 SER A N 1
ATOM 2543 C CA . SER A 1 333 ? -36.522 -21.796 -16.635 1.00 30.83 333 SER A CA 1
ATOM 2544 C C . SER A 1 333 ? -37.009 -20.484 -16.018 1.00 30.83 333 SER A C 1
ATOM 2546 O O . SER A 1 333 ? -36.585 -20.100 -14.929 1.00 30.83 333 SER A O 1
ATOM 2548 N N . GLY A 1 334 ? -37.945 -19.818 -16.694 1.00 27.05 334 GLY A N 1
ATOM 2549 C CA . GLY A 1 334 ? -38.699 -18.698 -16.134 1.00 27.05 334 GLY A CA 1
ATOM 2550 C C . GLY A 1 334 ? -39.783 -19.107 -15.123 1.00 27.05 334 GLY A C 1
ATOM 2551 O O . GLY A 1 334 ? -40.213 -20.259 -15.090 1.00 27.05 334 GLY A O 1
ATOM 2552 N N . VAL A 1 335 ? -40.265 -18.119 -14.348 1.00 32.94 335 VAL A N 1
ATOM 2553 C CA . VAL A 1 335 ? -41.680 -17.671 -14.218 1.00 32.94 335 VAL A CA 1
ATOM 2554 C C . VAL A 1 335 ? -41.936 -16.909 -12.887 1.00 32.94 335 VAL A C 1
ATOM 2556 O O . VAL A 1 335 ? -41.832 -17.471 -11.806 1.00 32.94 335 VAL A O 1
ATOM 2559 N N . SER A 1 336 ? -42.330 -15.632 -13.043 1.00 31.20 336 SER A N 1
ATOM 2560 C CA . SER A 1 336 ? -43.286 -14.739 -12.326 1.00 31.20 336 SER A CA 1
ATOM 2561 C C . SER A 1 336 ? -43.508 -14.719 -10.788 1.00 31.20 336 SER A C 1
ATOM 2563 O O . SER A 1 336 ? -43.991 -15.699 -10.227 1.00 31.20 336 SER A O 1
ATOM 2565 N N . GLY A 1 337 ? -43.511 -13.497 -10.210 1.00 27.47 337 GLY A N 1
ATOM 2566 C CA . GLY A 1 337 ? -44.760 -12.794 -9.815 1.00 27.47 337 GLY A CA 1
ATOM 2567 C C . GLY A 1 337 ? -44.997 -12.344 -8.347 1.00 27.47 337 GLY A C 1
ATOM 2568 O O . GLY A 1 337 ? -45.460 -13.153 -7.552 1.00 27.47 337 GLY A O 1
ATOM 2569 N N . GLY A 1 338 ? -44.897 -11.019 -8.091 1.00 26.66 338 GLY A N 1
ATOM 2570 C CA . GLY A 1 338 ? -45.599 -10.201 -7.056 1.00 26.66 338 GLY A CA 1
ATOM 2571 C C . GLY A 1 338 ? -44.926 -10.113 -5.668 1.00 26.66 338 GLY A C 1
ATOM 2572 O O . GLY A 1 338 ? -44.461 -11.129 -5.178 1.00 26.66 338 GLY A O 1
ATOM 2573 N N . SER A 1 339 ? -44.869 -8.995 -4.922 1.00 31.92 339 SER A N 1
ATOM 2574 C CA . SER A 1 339 ? -45.695 -7.774 -4.887 1.00 31.92 339 SER A CA 1
ATOM 2575 C C . SER A 1 339 ? -45.077 -6.672 -3.984 1.00 31.92 339 SER A C 1
ATOM 2577 O O . SER A 1 339 ? -44.955 -6.913 -2.787 1.00 31.92 339 SER A O 1
ATOM 2579 N N . GLY A 1 340 ? -44.804 -5.476 -4.525 1.00 32.19 340 GLY A N 1
ATOM 2580 C CA . GLY A 1 340 ? -45.217 -4.150 -4.027 1.00 32.19 340 GLY A CA 1
ATOM 2581 C C . GLY A 1 340 ? -44.889 -3.702 -2.595 1.00 32.19 340 GLY A C 1
ATOM 2582 O O . GLY A 1 340 ? -45.694 -3.918 -1.694 1.00 32.19 340 GLY A O 1
ATOM 2583 N N . ASP A 1 341 ? -43.841 -2.884 -2.476 1.00 34.22 341 ASP A N 1
ATOM 2584 C CA . ASP A 1 341 ? -43.840 -1.615 -1.733 1.00 34.22 341 ASP A CA 1
ATOM 2585 C C . ASP A 1 341 ? -42.889 -0.651 -2.467 1.00 34.22 341 ASP A C 1
ATOM 2587 O O . ASP A 1 341 ? -41.693 -0.896 -2.534 1.00 34.22 341 ASP A O 1
ATOM 2591 N N . GLY A 1 342 ? -43.440 0.402 -3.088 1.00 40.41 342 GLY A N 1
ATOM 2592 C CA . GLY A 1 342 ? -42.677 1.478 -3.742 1.00 40.41 342 GLY A CA 1
ATOM 2593 C C . GLY A 1 342 ? -41.552 1.024 -4.681 1.00 40.41 342 GLY A C 1
ATOM 2594 O O . GLY A 1 342 ? -40.428 1.476 -4.505 1.00 40.41 342 GLY A O 1
ATOM 2595 N N . GLU A 1 343 ? -41.833 0.134 -5.638 1.00 44.53 343 GLU A N 1
ATOM 2596 C CA . GLU A 1 343 ? -40.822 -0.354 -6.588 1.00 44.53 343 GLU A CA 1
ATOM 2597 C C . GLU A 1 343 ? -40.255 0.829 -7.386 1.00 44.53 343 GLU A C 1
ATOM 2599 O O . GLU A 1 343 ? -40.962 1.449 -8.185 1.00 44.53 343 GLU A O 1
ATOM 2604 N N . GLN A 1 344 ? -38.987 1.166 -7.144 1.00 53.22 344 GLN A N 1
ATOM 2605 C CA . GLN A 1 344 ? -38.227 1.934 -8.118 1.00 53.22 344 GLN A CA 1
ATOM 2606 C C . GLN A 1 344 ? -38.171 1.106 -9.412 1.00 53.22 344 GLN A C 1
ATOM 2608 O O . GLN A 1 344 ? -38.080 -0.123 -9.359 1.00 53.22 344 GLN A O 1
ATOM 2613 N N . GLU A 1 345 ? -38.299 1.749 -10.572 1.00 68.19 345 GLU A N 1
ATOM 2614 C CA . GLU A 1 345 ? -38.250 1.034 -11.849 1.00 68.19 345 GLU A CA 1
ATOM 2615 C C . GLU A 1 345 ? -36.855 0.409 -12.022 1.00 68.19 345 GLU A C 1
ATOM 2617 O O . GLU A 1 345 ? -35.833 1.080 -11.878 1.00 68.19 345 GLU A O 1
ATOM 2622 N N . THR A 1 346 ? -36.814 -0.905 -12.260 1.00 79.25 346 THR A N 1
ATOM 2623 C CA . THR A 1 346 ? -35.578 -1.610 -12.606 1.00 79.25 346 THR A CA 1
ATOM 2624 C C . THR A 1 346 ? -35.332 -1.453 -14.098 1.00 79.25 346 THR A C 1
ATOM 2626 O O . THR A 1 346 ? -36.157 -1.881 -14.908 1.00 79.25 346 THR A O 1
ATOM 2629 N N . HIS A 1 347 ? -34.181 -0.897 -14.449 1.00 85.00 347 HIS A N 1
ATOM 2630 C CA . HIS A 1 347 ? -33.749 -0.685 -15.820 1.00 85.00 347 HIS A CA 1
ATOM 2631 C C . HIS A 1 347 ? -32.710 -1.722 -16.242 1.00 85.00 347 HIS A C 1
ATOM 2633 O O . HIS A 1 347 ? -31.916 -2.206 -15.430 1.00 85.00 347 HIS A O 1
ATOM 2639 N N . LYS A 1 348 ? -32.707 -2.053 -17.534 1.00 87.69 348 LYS A N 1
ATOM 2640 C CA . LYS A 1 348 ? -31.755 -2.972 -18.165 1.00 87.69 348 LYS A CA 1
ATOM 2641 C C . LYS A 1 348 ? -30.850 -2.207 -19.122 1.00 87.69 348 LYS A C 1
ATOM 2643 O O . LYS A 1 348 ? -31.329 -1.668 -20.117 1.00 87.69 348 LYS A O 1
ATOM 2648 N N . LEU A 1 349 ? -29.550 -2.194 -18.841 1.00 87.50 349 LEU A N 1
ATOM 2649 C CA . LEU A 1 349 ? -28.523 -1.629 -19.716 1.00 87.50 349 LEU A CA 1
ATOM 2650 C C . LEU A 1 349 ? -27.759 -2.760 -20.403 1.00 87.50 349 LEU A C 1
ATOM 2652 O O . LEU A 1 349 ? -27.033 -3.504 -19.743 1.00 87.50 349 LEU A O 1
ATOM 2656 N N . ASP A 1 350 ? -27.896 -2.870 -21.720 1.00 85.44 350 ASP A N 1
ATOM 2657 C CA . ASP A 1 350 ? -27.098 -3.782 -22.539 1.00 85.44 350 ASP A CA 1
ATOM 2658 C C . ASP A 1 350 ? -26.011 -2.999 -23.280 1.00 85.44 350 ASP A C 1
ATOM 2660 O O . ASP A 1 350 ? -26.301 -2.044 -24.002 1.00 85.44 350 ASP A O 1
ATOM 2664 N N . LEU A 1 351 ? -24.758 -3.422 -23.112 1.00 85.62 351 LEU A N 1
ATOM 2665 C CA . LEU A 1 351 ? -23.590 -2.856 -23.783 1.00 85.62 351 LEU A CA 1
ATOM 2666 C C . LEU A 1 351 ? -22.969 -3.918 -24.687 1.00 85.62 351 LEU A C 1
ATOM 2668 O O . LEU A 1 351 ? -22.632 -5.002 -24.213 1.00 85.62 351 LEU A O 1
ATOM 2672 N N . SER A 1 352 ? -22.787 -3.614 -25.971 1.00 84.25 352 SER A N 1
ATOM 2673 C CA . SER A 1 352 ? -22.083 -4.484 -26.922 1.00 84.25 352 SER A CA 1
ATOM 2674 C C . SER A 1 352 ? -20.908 -3.745 -27.550 1.00 84.25 352 SER A C 1
ATOM 2676 O O . SER A 1 352 ? -21.075 -2.726 -28.220 1.00 84.25 352 SER A O 1
ATOM 2678 N N . PHE A 1 353 ? -19.704 -4.269 -27.331 1.00 81.19 353 PHE A N 1
ATOM 2679 C CA . PHE A 1 353 ? -18.460 -3.573 -27.634 1.00 81.19 353 PHE A CA 1
ATOM 2680 C C . PHE A 1 353 ? -17.827 -4.097 -28.922 1.00 81.19 353 PHE A C 1
ATOM 2682 O O . PHE A 1 353 ? -17.408 -5.255 -29.020 1.00 81.19 353 PHE A O 1
ATOM 2689 N N . ALA A 1 354 ? -17.701 -3.224 -29.920 1.00 74.94 354 ALA A N 1
ATOM 2690 C CA . ALA A 1 354 ? -17.033 -3.550 -31.177 1.00 74.94 354 ALA A CA 1
ATOM 2691 C C . ALA A 1 354 ? -15.498 -3.539 -31.066 1.00 74.94 354 ALA A C 1
ATOM 2693 O O . ALA A 1 354 ? -14.813 -4.017 -31.971 1.00 74.94 354 ALA A O 1
ATOM 2694 N N . THR A 1 355 ? -14.929 -3.045 -29.965 1.00 63.16 355 THR A N 1
ATOM 2695 C CA . THR A 1 355 ? -13.485 -3.003 -29.699 1.00 63.16 355 THR A CA 1
ATOM 2696 C C . THR A 1 355 ? -13.183 -3.319 -28.234 1.00 63.16 355 THR A C 1
ATOM 2698 O O . THR A 1 355 ? -14.057 -3.265 -27.377 1.00 63.16 355 THR A O 1
ATOM 2701 N N . THR A 1 356 ? -11.938 -3.707 -27.941 1.00 66.62 356 THR A N 1
ATOM 2702 C CA . THR A 1 356 ? -11.477 -3.844 -26.553 1.00 66.62 356 THR A CA 1
ATOM 2703 C C . THR A 1 356 ? -11.344 -2.452 -25.946 1.00 66.62 356 THR A C 1
ATOM 2705 O O . THR A 1 356 ? -10.553 -1.651 -26.444 1.00 66.62 356 THR A O 1
ATOM 2708 N N . CYS A 1 357 ? -12.075 -2.168 -24.873 1.00 63.34 357 CYS A N 1
ATOM 2709 C CA . CYS A 1 357 ? -12.115 -0.843 -24.264 1.00 63.34 357 CYS A CA 1
ATOM 2710 C C . CYS A 1 357 ? -12.407 -0.905 -22.766 1.00 63.34 357 CYS A C 1
ATOM 2712 O O . CYS A 1 357 ? -12.860 -1.918 -22.236 1.00 63.34 357 CYS A O 1
ATOM 2714 N N . GLU A 1 358 ? -12.174 0.207 -22.083 1.00 76.00 358 GLU A N 1
ATOM 2715 C CA . GLU A 1 358 ? -12.744 0.442 -20.761 1.00 76.00 358 GLU A CA 1
ATOM 2716 C C . GLU A 1 358 ? -14.115 1.104 -20.918 1.00 76.00 358 GLU A C 1
ATOM 2718 O O . GLU A 1 358 ? -14.358 1.835 -21.882 1.00 76.00 358 GLU A O 1
ATOM 2723 N N . TYR A 1 359 ? -15.014 0.827 -19.983 1.00 75.38 359 TYR A N 1
ATOM 2724 C CA . TYR A 1 359 ? -16.314 1.476 -19.890 1.00 75.38 359 TYR A CA 1
ATOM 2725 C C . TYR A 1 359 ? -16.646 1.762 -18.431 1.00 75.38 359 TYR A C 1
ATOM 2727 O O . TYR A 1 359 ? -16.127 1.124 -17.511 1.00 75.38 359 TYR A O 1
ATOM 2735 N N . GLY A 1 360 ? -17.545 2.713 -18.216 1.00 78.56 360 GLY A N 1
ATOM 2736 C CA . GLY A 1 360 ? -18.129 2.905 -16.902 1.00 78.56 360 GLY A CA 1
ATOM 2737 C C . GLY A 1 360 ? -19.425 3.687 -16.933 1.00 78.56 360 GLY A C 1
ATOM 2738 O O . GLY A 1 360 ? -19.687 4.442 -17.868 1.00 78.56 360 GLY A O 1
ATOM 2739 N N . PHE A 1 361 ? -20.244 3.510 -15.906 1.00 79.56 361 PHE A N 1
ATOM 2740 C CA . PHE A 1 361 ? -21.490 4.243 -15.760 1.00 79.56 361 PHE A CA 1
ATOM 2741 C C . PHE A 1 361 ? -21.808 4.562 -14.306 1.00 79.56 361 PHE A C 1
ATOM 2743 O O . PHE A 1 361 ? -21.247 3.974 -13.385 1.00 79.56 361 PHE A O 1
ATOM 2750 N N . VAL A 1 362 ? -22.685 5.546 -14.134 1.00 75.88 362 VAL A N 1
ATOM 2751 C CA . VAL A 1 362 ? -23.182 6.002 -12.840 1.00 75.88 362 VAL A CA 1
ATOM 2752 C C . VAL A 1 362 ? -24.685 5.761 -12.796 1.00 75.88 362 VAL A C 1
ATOM 2754 O O . VAL A 1 362 ? -25.402 6.305 -13.639 1.00 75.88 362 VAL A O 1
ATOM 2757 N N . ALA A 1 363 ? -25.138 4.970 -11.831 1.00 77.81 363 ALA A N 1
ATOM 2758 C CA . ALA A 1 363 ? -26.548 4.736 -11.528 1.00 77.81 363 ALA A CA 1
ATOM 2759 C C . ALA A 1 363 ? -26.885 5.333 -10.155 1.00 77.81 363 ALA A C 1
ATOM 2761 O O . ALA A 1 363 ? -26.011 5.441 -9.302 1.00 77.81 363 ALA A O 1
ATOM 2762 N N . GLU A 1 364 ? -28.123 5.774 -9.947 1.00 70.38 364 GLU A N 1
ATOM 2763 C CA . GLU A 1 364 ? -28.538 6.369 -8.663 1.00 70.38 364 GLU A CA 1
ATOM 2764 C C . GLU A 1 364 ? -28.847 5.364 -7.561 1.00 70.38 364 GLU A C 1
ATOM 2766 O O . GLU A 1 364 ? -28.997 5.779 -6.418 1.00 70.38 364 GLU A O 1
ATOM 2771 N N . ASP A 1 365 ? -29.012 4.090 -7.904 1.00 67.94 365 ASP A N 1
ATOM 2772 C CA . ASP A 1 365 ? -29.420 3.061 -6.958 1.00 67.94 365 ASP A CA 1
ATOM 2773 C C . ASP A 1 365 ? -28.903 1.677 -7.413 1.00 67.94 365 ASP A C 1
ATOM 2775 O O . ASP A 1 365 ? -28.202 1.571 -8.428 1.00 67.94 365 ASP A O 1
ATOM 2779 N N . GLU A 1 366 ? -29.191 0.636 -6.626 1.00 67.62 366 GLU A N 1
ATOM 2780 C CA . GLU A 1 366 ? -28.560 -0.690 -6.643 1.00 67.62 366 GLU A CA 1
ATOM 2781 C C . GLU A 1 366 ? -28.326 -1.256 -8.051 1.00 67.62 366 GLU A C 1
ATOM 2783 O O . GLU A 1 366 ? -29.237 -1.314 -8.882 1.00 67.62 366 GLU A O 1
ATOM 2788 N N . VAL A 1 367 ? -27.100 -1.738 -8.300 1.00 65.81 367 VAL A N 1
ATOM 2789 C CA . VAL A 1 367 ? -26.710 -2.403 -9.551 1.00 65.81 367 VAL A CA 1
ATOM 2790 C C . VAL A 1 367 ? -26.435 -3.884 -9.298 1.00 65.81 367 VAL A C 1
ATOM 2792 O O . VAL A 1 367 ? -25.520 -4.231 -8.554 1.00 65.81 367 VAL A O 1
ATOM 2795 N N . SER A 1 368 ? -27.148 -4.770 -9.997 1.00 67.69 368 SER A N 1
ATOM 2796 C CA . SER A 1 368 ? -26.800 -6.197 -10.063 1.00 67.69 368 SER A CA 1
ATOM 2797 C C . SER A 1 368 ? -26.013 -6.514 -11.342 1.00 67.69 368 SER A C 1
ATOM 2799 O O . SER A 1 368 ? -26.294 -5.989 -12.425 1.00 67.69 368 SER A O 1
ATOM 2801 N N . ILE A 1 369 ? -24.970 -7.340 -11.197 1.00 61.84 369 ILE A N 1
ATOM 2802 C CA . ILE A 1 369 ? -23.859 -7.451 -12.155 1.00 61.84 369 ILE A CA 1
ATOM 2803 C C . ILE A 1 369 ? -23.770 -8.859 -12.755 1.00 61.84 369 ILE A C 1
ATOM 2805 O O . ILE A 1 369 ? -23.926 -9.854 -12.050 1.00 61.84 369 ILE A O 1
ATOM 2809 N N . SER A 1 370 ? -23.397 -8.938 -14.038 1.00 44.28 370 SER A N 1
ATOM 2810 C CA . SER A 1 370 ? -22.893 -10.153 -14.689 1.00 44.28 370 SER A CA 1
ATOM 2811 C C . SER A 1 370 ? -21.956 -9.829 -15.867 1.00 44.28 370 SER A C 1
ATOM 2813 O O . SER A 1 370 ? -22.372 -9.114 -16.777 1.00 44.28 370 SER A O 1
ATOM 2815 N N . PRO A 1 371 ? -20.790 -10.492 -15.990 1.00 46.38 371 PRO A N 1
ATOM 2816 C CA . PRO A 1 371 ? -19.628 -10.501 -15.101 1.00 46.38 371 PRO A CA 1
ATOM 2817 C C . PRO A 1 371 ? -18.564 -9.460 -15.553 1.00 46.38 371 PRO A C 1
ATOM 2819 O O . PRO A 1 371 ? -18.687 -8.859 -16.609 1.00 46.38 371 PRO A O 1
ATOM 2822 N N . ALA A 1 372 ? -17.485 -9.263 -14.787 1.00 45.72 372 ALA A N 1
ATOM 2823 C CA . ALA A 1 372 ? -16.301 -8.445 -15.142 1.00 45.72 372 ALA A CA 1
ATOM 2824 C C . ALA A 1 372 ? -16.389 -6.901 -15.018 1.00 45.72 372 ALA A C 1
ATOM 2826 O O . ALA A 1 372 ? -15.644 -6.178 -15.688 1.00 45.72 372 ALA A O 1
ATOM 2827 N N . SER A 1 373 ? -17.199 -6.381 -14.090 1.00 57.56 373 SER A N 1
ATOM 2828 C CA . SER A 1 373 ? -17.118 -4.979 -13.645 1.00 57.56 373 SER A CA 1
ATOM 2829 C C . SER A 1 373 ? -16.832 -4.860 -12.146 1.00 57.56 373 SER A C 1
ATOM 2831 O O . SER A 1 373 ? -17.275 -5.682 -11.351 1.00 57.56 373 SER A O 1
ATOM 2833 N N . SER A 1 374 ? -16.097 -3.821 -11.755 1.00 56.09 374 SER A N 1
ATOM 2834 C CA . SER A 1 374 ? -15.991 -3.339 -10.376 1.00 56.09 374 SER A CA 1
ATOM 2835 C C . SER A 1 374 ? -17.098 -2.330 -10.098 1.00 56.09 374 SER A C 1
ATOM 2837 O O . SER A 1 374 ? -17.397 -1.502 -10.960 1.00 56.09 374 SER A O 1
ATOM 2839 N N . THR A 1 375 ? -17.663 -2.368 -8.895 1.00 57.75 375 THR A N 1
ATOM 2840 C CA . THR A 1 375 ? -18.683 -1.415 -8.453 1.00 57.75 375 THR A CA 1
ATOM 2841 C C . THR A 1 375 ? -18.302 -0.745 -7.146 1.00 57.75 375 THR A C 1
ATOM 2843 O O . THR A 1 375 ? -17.726 -1.381 -6.265 1.00 57.75 375 THR A O 1
ATOM 2846 N N . VAL A 1 376 ? -18.638 0.535 -7.026 1.00 61.03 376 VAL A N 1
ATOM 2847 C CA . VAL A 1 376 ? -18.506 1.323 -5.798 1.00 61.03 376 VAL A CA 1
ATOM 2848 C C . VAL A 1 376 ? -19.845 2.001 -5.534 1.00 61.03 376 VAL A C 1
ATOM 2850 O O . VAL A 1 376 ? -20.357 2.686 -6.412 1.00 61.03 376 VAL A O 1
ATOM 2853 N N . GLU A 1 377 ? -20.398 1.800 -4.345 1.00 61.75 377 GLU A N 1
ATOM 2854 C CA . GLU A 1 377 ? -21.583 2.500 -3.844 1.00 61.75 377 GLU A CA 1
ATOM 2855 C C . GLU A 1 377 ? -21.131 3.657 -2.941 1.00 61.75 377 GLU A C 1
ATOM 2857 O O . GLU A 1 377 ? -20.324 3.445 -2.031 1.00 61.75 377 GLU A O 1
ATOM 2862 N N . GLU A 1 378 ? -21.644 4.861 -3.187 1.00 62.59 378 GLU A N 1
ATOM 2863 C CA . GLU A 1 378 ? -21.491 6.027 -2.313 1.00 62.59 378 GLU A CA 1
ATOM 2864 C C . GLU A 1 378 ? -22.623 6.099 -1.275 1.00 62.59 378 GLU A C 1
ATOM 2866 O O . GLU A 1 378 ? -23.725 5.594 -1.486 1.00 62.59 378 GLU A O 1
ATOM 2871 N N . ASP A 1 379 ? -22.390 6.815 -0.172 1.00 49.88 379 ASP A N 1
ATOM 2872 C CA . ASP A 1 379 ? -23.360 6.972 0.928 1.00 49.88 379 ASP A CA 1
ATOM 2873 C C . ASP A 1 379 ? -24.668 7.692 0.519 1.00 49.88 379 ASP A C 1
ATOM 2875 O O . ASP A 1 379 ? -25.633 7.718 1.285 1.00 49.88 379 ASP A O 1
ATOM 2879 N N . ASP A 1 380 ? -24.707 8.312 -0.667 1.00 60.97 380 ASP A N 1
ATOM 2880 C CA . ASP A 1 380 ? -25.894 8.968 -1.227 1.00 60.97 380 ASP A CA 1
ATOM 2881 C C . ASP A 1 380 ? -26.755 8.052 -2.118 1.00 60.97 380 ASP A C 1
ATOM 2883 O O . ASP A 1 380 ? -27.754 8.518 -2.667 1.00 60.97 380 ASP A O 1
ATOM 2887 N N . GLY A 1 381 ? -26.391 6.769 -2.222 1.00 62.97 381 GLY A N 1
ATOM 2888 C CA . GLY A 1 381 ? -27.050 5.769 -3.062 1.00 62.97 381 GLY A CA 1
ATOM 2889 C C . GLY A 1 381 ? -26.442 5.644 -4.458 1.00 62.97 381 GLY A C 1
ATOM 2890 O O . GLY A 1 381 ? -26.774 4.711 -5.176 1.00 62.97 381 GLY A O 1
ATOM 2891 N N . THR A 1 382 ? -25.513 6.522 -4.851 1.00 70.25 382 THR A N 1
ATOM 2892 C CA . THR A 1 382 ? -24.926 6.497 -6.196 1.00 70.25 382 THR A CA 1
ATOM 2893 C C . THR A 1 382 ? -23.980 5.312 -6.386 1.00 70.25 382 THR A C 1
ATOM 2895 O O . THR A 1 382 ? -23.001 5.149 -5.659 1.00 70.25 382 THR A O 1
ATOM 2898 N N . TRP A 1 383 ? -24.194 4.545 -7.449 1.00 73.69 383 TRP A N 1
ATOM 2899 C CA . TRP A 1 383 ? -23.349 3.437 -7.871 1.00 73.69 383 TRP A CA 1
ATOM 2900 C C . TRP A 1 383 ? -22.470 3.817 -9.053 1.00 73.69 383 TRP A C 1
ATOM 2902 O O . TRP A 1 383 ? -22.947 4.268 -10.093 1.00 73.69 383 TRP A O 1
ATOM 2912 N N . TYR A 1 384 ? -21.175 3.560 -8.921 1.00 71.56 384 TYR A N 1
ATOM 2913 C CA . TYR A 1 384 ? -20.190 3.683 -9.983 1.00 71.56 384 TYR A CA 1
ATOM 2914 C C . TYR A 1 384 ? -19.779 2.301 -10.445 1.00 71.56 384 TYR A C 1
ATOM 2916 O O . TYR A 1 384 ? -19.266 1.506 -9.660 1.00 71.56 384 TYR A O 1
ATOM 2924 N N . VAL A 1 385 ? -19.962 2.031 -11.728 1.00 75.94 385 VAL A N 1
ATOM 2925 C CA . VAL A 1 385 ? -19.607 0.761 -12.351 1.00 75.94 385 VAL A CA 1
ATOM 2926 C C . VAL A 1 385 ? -18.489 1.008 -13.342 1.00 75.94 385 VAL A C 1
ATOM 2928 O O . VAL A 1 385 ? -18.595 1.899 -14.181 1.00 75.94 385 VAL A O 1
ATOM 2931 N N . TYR A 1 386 ? -17.427 0.214 -13.263 1.00 72.12 386 TYR A N 1
ATOM 2932 C CA . TYR A 1 386 ? -16.283 0.282 -14.167 1.00 72.12 386 TYR A CA 1
ATOM 2933 C C . TYR A 1 386 ? -15.902 -1.115 -14.618 1.00 72.12 386 TYR A C 1
ATOM 2935 O O . TYR A 1 386 ? -15.814 -2.030 -13.803 1.00 72.12 386 TYR A O 1
ATOM 2943 N N . GLY A 1 387 ? -15.604 -1.296 -15.893 1.00 70.94 387 GLY A N 1
ATOM 2944 C CA . GLY A 1 387 ? -15.107 -2.575 -16.368 1.00 70.94 387 GLY A CA 1
ATOM 2945 C C . GLY A 1 387 ? -14.321 -2.451 -17.655 1.00 70.94 387 GLY A C 1
ATOM 2946 O O . GLY A 1 387 ? -14.203 -1.378 -18.248 1.00 70.94 387 GLY A O 1
ATOM 2947 N N . ARG A 1 388 ? -13.756 -3.581 -18.073 1.00 67.12 388 ARG A N 1
ATOM 2948 C CA . ARG A 1 388 ? -13.011 -3.687 -19.320 1.00 67.12 388 ARG A CA 1
ATOM 2949 C C . ARG A 1 388 ? -13.674 -4.718 -20.219 1.00 67.12 388 ARG A C 1
ATOM 2951 O O . ARG A 1 388 ? -13.788 -5.883 -19.854 1.00 67.12 388 ARG A O 1
ATOM 2958 N N . ALA A 1 389 ? -14.094 -4.270 -21.391 1.00 71.31 389 ALA A N 1
ATOM 2959 C CA . ALA A 1 389 ? -14.660 -5.099 -22.436 1.00 71.31 389 ALA A CA 1
ATOM 2960 C C . ALA A 1 389 ? -13.560 -5.616 -23.367 1.00 71.31 389 ALA A C 1
ATOM 2962 O O . ALA A 1 389 ? -12.629 -4.883 -23.705 1.00 71.31 389 ALA A O 1
ATOM 2963 N N . GLN A 1 390 ? -13.672 -6.868 -23.811 1.00 70.31 390 GLN A N 1
ATOM 2964 C CA . GLN A 1 390 ? -12.884 -7.392 -24.931 1.00 70.31 390 GLN A CA 1
ATOM 2965 C C . GLN A 1 390 ? -13.630 -7.167 -26.258 1.00 70.31 390 GLN A C 1
ATOM 2967 O O . GLN A 1 390 ? -14.840 -6.962 -26.273 1.00 70.31 390 GLN A O 1
ATOM 2972 N N . HIS A 1 391 ? -12.926 -7.214 -27.390 1.00 72.94 391 HIS A N 1
ATOM 2973 C CA . HIS A 1 391 ? -13.550 -7.120 -28.714 1.00 72.94 391 HIS A CA 1
ATOM 2974 C C . HIS A 1 391 ? -14.663 -8.165 -28.902 1.00 72.94 391 HIS A C 1
ATOM 2976 O O . HIS A 1 391 ? -14.413 -9.365 -28.786 1.00 72.94 391 HIS A O 1
ATOM 2982 N N . GLY A 1 392 ? -15.868 -7.708 -29.252 1.00 68.31 392 GLY A N 1
ATOM 2983 C CA . GLY A 1 392 ? -17.038 -8.565 -29.450 1.00 68.31 392 GLY A CA 1
ATOM 2984 C C . GLY A 1 392 ? -17.708 -9.017 -28.151 1.00 68.31 392 GLY A C 1
ATOM 2985 O O . GLY A 1 392 ? -18.566 -9.895 -28.194 1.00 68.31 392 GLY A O 1
ATOM 2986 N N . TRP A 1 393 ? -17.312 -8.452 -27.008 1.00 74.44 393 TRP A N 1
ATOM 2987 C CA . TRP A 1 393 ? -17.915 -8.741 -25.714 1.00 74.44 393 TRP A CA 1
ATOM 2988 C C . TRP A 1 393 ? -19.227 -7.976 -25.530 1.00 74.44 393 TRP A C 1
ATOM 2990 O O . TRP A 1 393 ? -19.383 -6.856 -26.021 1.00 74.44 393 TRP A O 1
ATOM 3000 N N . SER A 1 394 ? -20.155 -8.577 -24.790 1.00 77.12 394 SER A N 1
ATOM 3001 C CA . SER A 1 394 ? -21.416 -7.956 -24.395 1.00 77.12 394 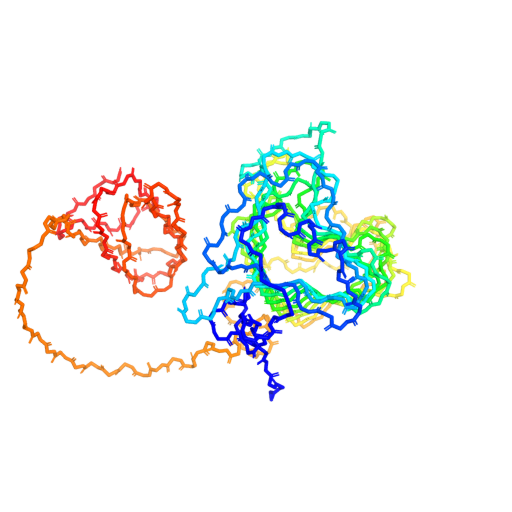SER A CA 1
ATOM 3002 C C . SER A 1 394 ? -21.619 -8.098 -22.895 1.00 77.12 394 SER A C 1
ATOM 3004 O O . SER A 1 394 ? -21.334 -9.160 -22.340 1.00 77.12 394 SER A O 1
ATOM 3006 N N . ALA A 1 395 ? -22.156 -7.060 -22.266 1.00 75.06 395 ALA A N 1
ATOM 3007 C CA . ALA A 1 395 ? -22.497 -7.052 -20.853 1.00 75.06 395 ALA A CA 1
ATOM 3008 C C . ALA A 1 395 ? -23.926 -6.556 -20.642 1.00 75.06 395 ALA A C 1
ATOM 3010 O O . ALA A 1 395 ? -24.410 -5.697 -21.381 1.00 75.06 395 ALA A O 1
ATOM 3011 N N . THR A 1 396 ? -24.572 -7.085 -19.608 1.00 78.50 396 THR A N 1
ATOM 3012 C CA . THR A 1 396 ? -25.914 -6.680 -19.193 1.00 78.50 396 THR A CA 1
ATOM 3013 C C . THR A 1 396 ? -25.861 -6.274 -17.728 1.00 78.50 396 THR A C 1
ATOM 3015 O O . THR A 1 396 ? -25.428 -7.057 -16.882 1.00 78.50 396 THR A O 1
ATOM 3018 N N . TYR A 1 397 ? -26.347 -5.073 -17.435 1.00 80.56 397 TYR A N 1
ATOM 3019 C CA . TYR A 1 397 ? -26.507 -4.559 -16.079 1.00 80.56 397 TYR A CA 1
ATOM 3020 C C . TYR A 1 397 ? -27.979 -4.348 -15.791 1.00 80.56 397 TYR A C 1
ATOM 3022 O O . TYR A 1 397 ? -28.710 -3.830 -16.638 1.00 80.56 397 TYR A O 1
ATOM 3030 N N . MET A 1 398 ? -28.395 -4.708 -14.582 1.00 80.44 398 MET A N 1
ATOM 3031 C CA . MET A 1 398 ? -29.680 -4.267 -14.057 1.00 80.44 398 MET A CA 1
ATOM 3032 C C . MET A 1 398 ? -29.397 -3.232 -12.983 1.00 80.44 398 MET A C 1
ATOM 3034 O O . MET A 1 398 ? -28.598 -3.502 -12.088 1.00 80.44 398 MET A O 1
ATOM 3038 N N . PHE A 1 399 ? -30.036 -2.074 -13.068 1.00 79.94 399 PHE A N 1
ATOM 3039 C CA . PHE A 1 399 ? -29.895 -1.024 -12.066 1.00 79.94 399 PHE A CA 1
ATOM 3040 C C . PHE A 1 399 ? -31.257 -0.449 -11.691 1.00 79.94 399 PHE A C 1
ATOM 3042 O O . PHE A 1 399 ? -32.200 -0.507 -12.483 1.00 79.94 399 PHE A O 1
ATOM 3049 N N . MET A 1 400 ? -31.368 0.083 -10.481 1.00 77.88 400 MET A N 1
ATOM 3050 C CA . MET A 1 400 ? -32.540 0.839 -10.047 1.00 77.88 400 MET A CA 1
ATOM 3051 C C . MET A 1 400 ? -32.272 2.349 -10.180 1.00 77.88 400 MET A C 1
ATOM 3053 O O . MET A 1 400 ? -31.132 2.806 -10.079 1.00 77.88 400 MET A O 1
ATOM 3057 N 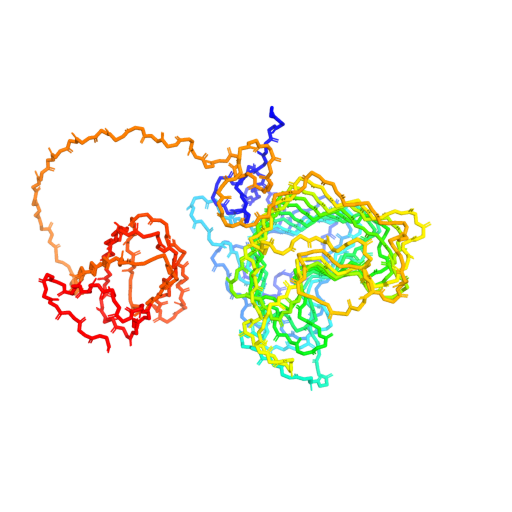N . GLY A 1 401 ? -33.313 3.135 -10.462 1.00 78.38 401 GLY A N 1
ATOM 3058 C CA . GLY A 1 401 ? -33.196 4.596 -10.566 1.00 78.38 401 GLY A CA 1
ATOM 3059 C C . GLY A 1 401 ? -32.669 5.099 -11.919 1.00 78.38 401 GLY A C 1
ATOM 3060 O O . GLY A 1 401 ? -32.903 4.491 -12.957 1.00 78.38 401 GLY A O 1
ATOM 3061 N N . GLU A 1 402 ? -32.010 6.262 -11.945 1.00 81.31 402 GLU A N 1
ATOM 3062 C CA . GLU A 1 402 ? -31.616 6.936 -13.194 1.00 81.31 402 GLU A CA 1
ATOM 3063 C C . GLU A 1 402 ? -30.170 6.611 -13.620 1.00 81.31 402 GLU A C 1
ATOM 3065 O O . GLU A 1 402 ? -29.241 6.646 -12.809 1.00 81.31 402 GLU A O 1
ATOM 3070 N N . LEU A 1 403 ? -29.947 6.377 -14.922 1.00 82.00 403 LEU A N 1
ATOM 3071 C CA . LEU A 1 403 ? -28.604 6.328 -15.512 1.00 82.00 403 LEU A CA 1
ATOM 3072 C C . LEU A 1 403 ? -28.072 7.759 -15.669 1.00 82.00 403 LEU A C 1
ATOM 3074 O O . LEU A 1 403 ? -28.413 8.473 -16.610 1.00 82.00 403 LEU A O 1
ATOM 3078 N N . ARG A 1 404 ? -27.225 8.197 -14.738 1.00 79.12 404 ARG A N 1
ATOM 3079 C CA . ARG A 1 404 ? -26.738 9.585 -14.666 1.00 79.12 404 ARG A CA 1
ATOM 3080 C C . ARG A 1 404 ? -25.617 9.889 -15.649 1.00 79.12 404 ARG A C 1
ATOM 3082 O O . ARG A 1 404 ? -25.452 11.035 -16.075 1.00 79.12 404 ARG A O 1
ATOM 3089 N N . ARG A 1 405 ? -24.788 8.892 -15.953 1.00 78.38 405 ARG A N 1
ATOM 3090 C CA . ARG A 1 405 ? -23.638 9.037 -16.849 1.00 78.38 405 ARG A CA 1
ATOM 3091 C C . ARG A 1 405 ? -23.268 7.684 -17.426 1.00 78.38 405 ARG A C 1
ATOM 3093 O O . ARG A 1 405 ? -23.187 6.718 -16.680 1.00 78.38 405 ARG A O 1
ATOM 3100 N N . LEU A 1 406 ? -22.954 7.649 -18.715 1.00 84.75 406 LEU A N 1
ATOM 3101 C CA . LEU A 1 406 ? -22.397 6.484 -19.390 1.00 84.75 406 LEU A CA 1
ATOM 3102 C C . LEU A 1 406 ? -21.153 6.914 -20.171 1.00 84.75 406 LEU A C 1
ATOM 3104 O O . LEU A 1 406 ? -21.182 7.885 -20.923 1.00 84.75 406 LEU A O 1
ATOM 3108 N N . HIS A 1 407 ? -20.046 6.215 -19.953 1.00 81.69 407 HIS A N 1
ATOM 3109 C CA . HIS A 1 407 ? -18.798 6.382 -20.678 1.00 81.69 407 HIS A CA 1
ATOM 3110 C C . HIS A 1 407 ? -18.471 5.080 -21.400 1.00 81.69 407 HIS A C 1
ATOM 3112 O O . HIS A 1 407 ? -18.066 4.097 -20.779 1.00 81.69 407 HIS A O 1
ATOM 3118 N N . VAL A 1 408 ? -18.667 5.092 -22.714 1.00 82.69 408 VAL A N 1
ATOM 3119 C CA . VAL A 1 408 ? -18.380 3.990 -23.634 1.00 82.69 408 VAL A CA 1
ATOM 3120 C C . VAL A 1 408 ? -17.782 4.563 -24.925 1.00 82.69 408 VAL A C 1
ATOM 3122 O O . VAL A 1 408 ? -18.033 5.732 -25.232 1.00 82.69 408 VAL A O 1
ATOM 3125 N N . PRO A 1 409 ? -16.986 3.796 -25.686 1.00 78.19 409 PRO A N 1
ATOM 3126 C CA . PRO A 1 409 ? -16.552 4.200 -27.024 1.00 78.19 409 PRO A CA 1
ATOM 3127 C C . PRO A 1 409 ? -17.707 4.466 -27.999 1.00 78.19 409 PRO A C 1
ATOM 3129 O O . PRO A 1 409 ? -18.750 3.819 -27.909 1.00 78.19 409 PRO A O 1
ATOM 3132 N N . ASP A 1 410 ? -17.474 5.333 -28.991 1.00 82.00 410 ASP A N 1
ATOM 3133 C CA . ASP A 1 410 ? -18.452 5.722 -30.027 1.00 82.00 410 ASP A CA 1
ATOM 3134 C C . ASP A 1 410 ? -18.991 4.542 -30.864 1.00 82.00 410 ASP A C 1
ATOM 3136 O O . ASP A 1 410 ? -20.038 4.650 -31.499 1.00 82.00 410 ASP A O 1
ATOM 3140 N N . ASP A 1 411 ? -18.261 3.427 -30.917 1.00 81.56 411 ASP A N 1
ATOM 3141 C CA . ASP A 1 411 ? -18.625 2.198 -31.626 1.00 81.56 411 ASP A CA 1
ATOM 3142 C C . ASP A 1 411 ? -19.317 1.156 -30.727 1.00 81.56 411 ASP A C 1
ATOM 3144 O O . ASP A 1 411 ? -19.523 0.018 -31.155 1.00 81.56 411 ASP A O 1
ATOM 3148 N N . THR A 1 412 ? -19.682 1.532 -29.497 1.00 85.06 412 THR A N 1
ATOM 3149 C CA . THR A 1 412 ? -20.448 0.687 -28.572 1.00 85.06 412 THR A CA 1
ATOM 3150 C C . THR A 1 412 ? -21.933 0.785 -28.883 1.00 85.06 412 THR A C 1
ATOM 3152 O O . THR A 1 412 ? -22.505 1.874 -28.907 1.00 85.06 412 THR A O 1
ATOM 3155 N N . GLU A 1 413 ? -22.584 -0.358 -29.078 1.00 89.94 413 GLU A N 1
ATOM 3156 C CA . GLU A 1 413 ? -24.043 -0.413 -29.101 1.00 89.94 413 GLU A CA 1
ATOM 3157 C C . GLU A 1 413 ? -24.558 -0.418 -27.660 1.00 89.94 413 GLU A C 1
ATOM 3159 O O . GLU A 1 413 ? -24.174 -1.269 -26.855 1.00 89.94 413 GLU A O 1
ATOM 3164 N N . VAL A 1 414 ? -25.417 0.550 -27.347 1.00 92.25 414 VAL A N 1
ATOM 3165 C CA . VAL A 1 414 ? -26.020 0.727 -26.027 1.00 92.25 414 VAL A CA 1
ATOM 3166 C C . VAL A 1 414 ? -27.530 0.616 -26.165 1.00 92.25 414 VAL A C 1
ATOM 3168 O O . VAL A 1 414 ? -28.143 1.382 -26.913 1.00 92.25 414 VAL A O 1
ATOM 3171 N N . LEU A 1 415 ? -28.135 -0.308 -25.423 1.00 89.38 415 LEU A N 1
ATOM 3172 C CA . LEU A 1 415 ? -29.586 -0.403 -25.289 1.00 89.38 415 LEU A CA 1
ATOM 3173 C C . LEU A 1 415 ? -29.979 -0.133 -23.838 1.00 89.38 415 LEU A C 1
ATOM 3175 O O . LEU A 1 415 ? -29.460 -0.779 -22.929 1.00 89.38 415 LEU A O 1
ATOM 3179 N N . LEU A 1 416 ? -30.920 0.787 -23.635 1.00 91.06 416 LEU A N 1
ATOM 3180 C CA . LEU A 1 416 ? -31.594 0.991 -22.356 1.00 91.06 416 LEU A CA 1
ATOM 3181 C C . LEU A 1 416 ? -33.030 0.482 -22.495 1.00 91.06 416 LEU A C 1
ATOM 3183 O O . LEU A 1 416 ? -33.777 0.942 -23.356 1.00 91.06 416 LEU A O 1
ATOM 3187 N N . ASP A 1 417 ? -33.388 -0.518 -21.694 1.00 90.62 417 ASP A N 1
ATOM 3188 C CA . ASP A 1 417 ? -34.684 -1.209 -21.732 1.00 90.62 417 ASP A CA 1
ATOM 3189 C C . ASP A 1 417 ? -35.061 -1.756 -23.122 1.00 90.62 417 ASP A C 1
ATOM 3191 O O . ASP A 1 417 ? -36.231 -1.837 -23.499 1.00 90.62 417 ASP A O 1
ATOM 3195 N N . GLY A 1 418 ? -34.046 -2.171 -23.887 1.00 87.69 418 GLY A N 1
ATOM 3196 C CA . GLY A 1 418 ? -34.195 -2.738 -25.230 1.00 87.69 418 GLY A CA 1
ATOM 3197 C C . GLY A 1 418 ? -34.300 -1.709 -26.359 1.00 87.69 418 GLY A C 1
ATOM 3198 O O . GLY A 1 418 ? -34.401 -2.112 -27.518 1.00 87.69 418 GLY A O 1
ATOM 3199 N N . GLU A 1 419 ? -34.235 -0.413 -26.053 1.00 90.44 419 GLU A N 1
ATOM 3200 C CA . GLU A 1 419 ? -34.240 0.665 -27.043 1.00 90.44 419 GLU A CA 1
ATOM 3201 C C . GLU A 1 419 ? -32.840 1.293 -27.181 1.00 90.44 419 GLU A C 1
ATOM 3203 O O . GLU A 1 419 ? -32.143 1.446 -26.175 1.00 90.44 419 GLU A O 1
ATOM 3208 N N . PRO A 1 420 ? -32.406 1.683 -28.397 1.00 90.12 420 PRO A N 1
ATOM 3209 C CA . PRO A 1 420 ? -31.132 2.370 -28.595 1.00 90.12 420 PRO A CA 1
ATOM 3210 C C . PRO A 1 420 ? -31.009 3.623 -27.725 1.00 90.12 420 PRO A C 1
ATOM 3212 O O . PRO A 1 420 ? -31.860 4.515 -27.784 1.00 90.12 420 PRO A O 1
ATOM 3215 N N . TYR A 1 421 ? -29.931 3.697 -26.950 1.00 87.94 421 TYR A N 1
ATOM 3216 C CA . TYR A 1 421 ? -29.637 4.804 -26.049 1.00 87.94 421 TYR A CA 1
ATOM 3217 C C . TYR A 1 421 ? -28.378 5.528 -26.524 1.00 87.94 421 TYR A C 1
ATOM 3219 O O . TYR A 1 421 ? -27.299 4.945 -26.569 1.00 87.94 421 TYR A O 1
ATOM 3227 N N . GLU A 1 422 ? -28.510 6.801 -26.897 1.00 77.12 422 GLU A N 1
ATOM 3228 C CA . GLU A 1 422 ? -27.345 7.652 -27.149 1.00 77.12 422 GLU A CA 1
ATOM 3229 C C . GLU A 1 422 ? -26.950 8.345 -25.832 1.00 77.12 422 GLU A C 1
ATOM 3231 O O . GLU A 1 422 ? -27.786 9.065 -25.276 1.00 77.12 422 GLU A O 1
ATOM 3236 N N . PRO A 1 423 ? -25.734 8.098 -25.308 1.00 63.62 423 PRO A N 1
ATOM 3237 C CA . PRO A 1 423 ? -25.283 8.624 -24.019 1.00 63.62 423 PRO A CA 1
ATOM 3238 C C . PRO A 1 423 ? -25.091 10.142 -23.941 1.00 63.62 423 PRO A C 1
ATOM 3240 O O . PRO A 1 423 ? -24.831 10.795 -24.981 1.00 63.62 423 PRO A O 1
#

Secondary structure (DSSP, 8-state):
-PPPSSSTT-STT-TT---GGG-SEEE-SHHHHHHHHHH--TT-EEEE-TT-EE---TT--EEEPTTPEEE--TTSTT----EEE-SS--S-SEEE-TT-EEES-EEE-S-SS-B---S----SEEE--SS-EEEES-EEE--SSEEEE--TTEEEES-EEE---BTT--EEEEEET-S--EEES-EEES-SEEEEESSS-EEEES-EEESPBSS-SEEE-TT--SEEEEES-EE---BB-SSTT-SSB--SEEEES--SSEEEEES-EES---PPPSS--SS-SSSEEEES-SS--SEEEES-EESSSPPSSS-S---SSS------------------SS-PPEEEEEEEESS-EEEEEEESS-EEEESSEEEEE-TTS-EEEEEEEPTT-EEEEEEES-EEEEE--TTEEEEETTEE---